Protein AF-0000000084936583 (afdb_homodimer)

Foldseek 3Di:
DDDDDDDPPPPPVDPPPPPPPPPPPPPPPPPPPPPPPPPPPPPDDPQPQDDDLVPDPDPLVSLLSLLVVCLVLLVVLQVVLVVVLVLLVVCLVCVVVVHDDDPVSVVSVVVLCVLQVHDDPDDHNVSSLVSSLLRHGDASLLLSLQLCVQCVSQVRPCCNPQVQRRQDKDQDPPQAAADPDDDPPDRIHRHGDPHVSRNSNVVSSCCRHPPLQSVLSVQCSVCVVVVHHDHSLSRLLSCQSVDPVRVVNSVVSVVSSVVCVVSSD/DPPPDDDDDDPVPPPPPPPPPPPPPPDPPPPPPPPPPPPPPPPDDPQPQDDDLVPDPDPLVSLLSLLVVCLVLLVVLQVVLVVVLVLLVVQLVCVVVVHDDDPVSVVSVVVLCVLQVHDDPDDHNVSSLVSSLLRHGDASLLLSLQLCVQCVSQVRPCCNPQVQRRQDKDQDPPQAAADPDDDPPDRIHRHGDPHNSRNSNVVSSCCRHPPLQSVLSVQCSVCVVVVHHDHSLSRLLSCQSVDPVRVVNSVVSVVSSVVCVVSSD

Radius of gyration: 31.18 Å; Cα contacts (8 Å, |Δi|>4): 585; chains: 2; bounding box: 142×88×70 Å

Sequence (530 aa):
MAVKTGRLASVVLGLSTVAATLLWLDTQAERPSAPMAGLTVVKNAPVSKQPDFDAYTDIRAKKAAFFDFLRPMVDAENRKIAEQRAFIQRAQERLLMDRPLSDAETTHLSNLASNYGVEIRAFTPETLSDLLVRVDEVPSAMVLVQAANETGWGSSRFAKEGLNYFGQWCFRKGCGLVPNQRQGGMNHEVARFDSVQDSVASYLRNLNTNPAYRELRDIRQKLRLAGKTPTAEDLIPGLIRYSERKEAYVDELLSMLNQNQSFLLMAVKTGRLASVVLGLSTVAATLLWLDTQAERPSAPMAGLTVVKNAPVSKQPDFDAYTDIRAKKAAFFDFLRPMVDAENRKIAEQRAFIQRAQERLLMDRPLSDAETTHLSNLASNYGVEIRAFTPETLSDLLVRVDEVPSAMVLVQAANETGWGSSRFAKEGLNYFGQWCFRKGCGLVPNQRQGGMNHEVARFDSVQDSVASYLRNLNTNPAYRELRDIRQKLRLAGKTPTAEDLIPGLIRYSERKEAYVDELLSMLNQNQSFLL

Secondary structure (DSSP, 8-state):
--------------------------------------------S-------GGG--SHHHHHHHHHHHHHHHHHHHHHHHHHHHHHHHHHHHHHHTTPPPPHHHHHHHHHHHHHTT---SS--HHHHHHHHHHS----HHHHHHHHHHHHTTTTSHHHHTT--SS--EE-STTSEEPPSS--TT---EEE--SSHHHHHHHHHHHHHH-GGGHHHHHHHHHHHHTT----HHHHGGGGGGGSTTTHHHHHHHHHHHHHTHHHH-/--------------------------------------------S-------GGG---HHHHHHHHHHHHHHHHHHHHHHHHHHHHHHHHHHHHHHTTPPPPHHHHHHHHHHHHHTT---SS--HHHHHHHHHHS----HHHHHHHHHHHHTTTTSHHHHTT--SS--EE-STTSEEPPSS--TT---EEE--SSHHHHHHHHHHHHHH-GGGHHHHHHHHHHHHTT----HHHHGGGGGGGSTTTHHHHHHHHHHHHHTHHHH-

InterPro domains:
  IPR002901 Mannosyl-glycoprotein endo-beta-N-acetylglucosamidase-like domain [PF01832] (137-261)
  IPR053195 Bax-like [PTHR40572] (44-264)

Nearest PDB structures (foldseek):
  4kt3-assembly1_A  TM=7.158E-01  e=6.363E-03  Pseudomonas protegens Pf-5
  2dqm-assembly1_A  TM=1.893E-01  e=4.462E+00  Escherichia coli
  5nx5-assembly1_B  TM=1.752E-01  e=5.667E+00  Streptomyces clavuligerus
  4kt3-assembly1_A  TM=7.159E-01  e=5.528E-03  Pseudomonas protegens Pf-5
  5nx5-assembly1_B  TM=1.753E-01  e=6.870E+00  Streptomyces clavuligerus

Structure (mmCIF, N/CA/C/O backbone):
data_AF-0000000084936583-model_v1
#
loop_
_entity.id
_entity.type
_entity.pdbx_description
1 polymer 'Bax protein, putative'
#
loop_
_atom_site.group_PDB
_atom_site.id
_atom_site.type_symbol
_atom_site.label_atom_id
_atom_site.label_alt_id
_atom_site.label_comp_id
_atom_site.label_asym_id
_atom_site.label_entity_id
_atom_site.label_seq_id
_atom_site.pdbx_PDB_ins_code
_atom_site.Cartn_x
_atom_site.Cartn_y
_atom_site.Cartn_z
_atom_site.occupancy
_atom_site.B_iso_or_equiv
_atom_site.auth_seq_id
_atom_site.auth_comp_id
_atom_site.auth_asym_id
_atom_site.auth_atom_id
_atom_site.pdbx_PDB_model_num
ATOM 1 N N . MET A 1 1 ? 78.875 16.562 -23.938 1 16.78 1 MET A N 1
ATOM 2 C CA . MET A 1 1 ? 78.438 17.578 -24.875 1 16.78 1 MET A CA 1
ATOM 3 C C . MET A 1 1 ? 76.938 17.609 -24.969 1 16.78 1 MET A C 1
ATOM 5 O O . MET A 1 1 ? 76.25 16.609 -24.688 1 16.78 1 MET A O 1
ATOM 9 N N . ALA A 1 2 ? 76.5 18.453 -25.922 1 18.03 2 ALA A N 1
ATOM 10 C CA . ALA A 1 2 ? 75.375 19.375 -26 1 18.03 2 ALA A CA 1
ATOM 11 C C . ALA A 1 2 ? 74.062 18.625 -26.25 1 18.03 2 ALA A C 1
ATOM 13 O O . ALA A 1 2 ? 74 17.406 -26.047 1 18.03 2 ALA A O 1
ATOM 14 N N . VAL A 1 3 ? 73.5 18.844 -27.438 1 17.3 3 VAL A N 1
ATOM 15 C CA . VAL A 1 3 ? 72.375 19.781 -27.703 1 17.3 3 VAL A CA 1
ATOM 16 C C . VAL A 1 3 ? 71.125 19.031 -27.984 1 17.3 3 VAL A C 1
ATOM 18 O O . VAL A 1 3 ? 70.062 19.312 -27.359 1 17.3 3 VAL A O 1
ATOM 21 N N . LYS A 1 4 ? 70.812 18.875 -29.391 1 18.48 4 LYS A N 1
ATOM 22 C CA . LYS A 1 4 ? 69.75 19.641 -30.062 1 18.48 4 LYS A CA 1
ATOM 23 C C . LYS A 1 4 ? 68.375 18.938 -29.938 1 18.48 4 LYS A C 1
ATOM 25 O O . LYS A 1 4 ? 68.312 17.75 -29.641 1 18.48 4 LYS A O 1
ATOM 30 N N . THR A 1 5 ? 67.625 18.828 -31.047 1 19.89 5 THR A N 1
ATOM 31 C CA . THR A 1 5 ? 66.562 19.609 -31.625 1 19.89 5 THR A CA 1
ATOM 32 C C . THR A 1 5 ? 65.25 18.812 -31.609 1 19.89 5 THR A C 1
ATOM 34 O O . THR A 1 5 ? 64.25 19.312 -31.141 1 19.89 5 THR A O 1
ATOM 37 N N . GLY A 1 6 ? 65 17.969 -32.656 1 18.61 6 GLY A N 1
ATOM 38 C CA . GLY A 1 6 ? 64.062 18.391 -33.656 1 18.61 6 GLY A CA 1
ATOM 39 C C . GLY A 1 6 ? 62.625 17.969 -33.344 1 18.61 6 GLY A C 1
ATOM 40 O O . GLY A 1 6 ? 61.719 18.797 -33.312 1 18.61 6 GLY A O 1
ATOM 41 N N . ARG A 1 7 ? 62.031 16.859 -34.094 1 21.09 7 ARG A N 1
ATOM 42 C CA . ARG A 1 7 ? 60.938 16.891 -35.062 1 21.09 7 ARG A CA 1
ATOM 43 C C . ARG A 1 7 ? 59.594 16.609 -34.375 1 21.09 7 ARG A C 1
ATOM 45 O O . ARG A 1 7 ? 59.438 15.562 -33.75 1 21.09 7 ARG A O 1
ATOM 52 N N . LEU A 1 8 ? 58.812 17.625 -34.031 1 22.06 8 LEU A N 1
ATOM 53 C CA . LEU A 1 8 ? 57.5 17.859 -33.406 1 22.06 8 LEU A CA 1
ATOM 54 C C . LEU A 1 8 ? 56.375 17.266 -34.281 1 22.06 8 LEU A C 1
ATOM 56 O O . LEU A 1 8 ? 55.188 17.484 -34 1 22.06 8 LEU A O 1
ATOM 60 N N . ALA A 1 9 ? 56.562 16.25 -35.25 1 21.69 9 ALA A N 1
ATOM 61 C CA . ALA A 1 9 ? 55.531 16.25 -36.281 1 21.69 9 ALA A CA 1
ATOM 62 C C . ALA A 1 9 ? 54.156 16.047 -35.688 1 21.69 9 ALA A C 1
ATOM 64 O O . ALA A 1 9 ? 53.969 15.156 -34.844 1 21.69 9 ALA A O 1
ATOM 65 N N . SER A 1 10 ? 53.281 17.125 -35.75 1 22.03 10 SER A N 1
ATOM 66 C CA . SER A 1 10 ? 51.938 17.484 -35.312 1 22.03 10 SER A CA 1
ATOM 67 C C . SER A 1 10 ? 50.875 16.609 -35.969 1 22.03 10 SER A C 1
ATOM 69 O O . SER A 1 10 ? 50.75 16.609 -37.188 1 22.03 10 SER A O 1
ATOM 71 N N . VAL A 1 11 ? 50.719 15.312 -35.562 1 20.84 11 VAL A N 1
ATOM 72 C CA . VAL A 1 11 ? 49.781 14.367 -36.188 1 20.84 11 VAL A CA 1
ATOM 73 C C . VAL A 1 11 ? 48.375 14.93 -36.188 1 20.84 11 VAL A C 1
ATOM 75 O O . VAL A 1 11 ? 47.812 15.18 -35.094 1 20.84 11 VAL A O 1
ATOM 78 N N . VAL A 1 12 ? 48 15.828 -37.156 1 20.72 12 VAL A N 1
ATOM 79 C CA . VAL A 1 12 ? 46.75 16.516 -37.375 1 20.72 12 VAL A CA 1
ATOM 80 C C . VAL A 1 12 ? 45.625 15.508 -37.594 1 20.72 12 VAL A C 1
ATOM 82 O O . VAL A 1 12 ? 45.625 14.758 -38.562 1 20.72 12 VAL A O 1
ATOM 85 N N . LEU A 1 13 ? 45.219 14.734 -36.562 1 21.06 13 LEU A N 1
ATOM 86 C CA . LEU A 1 13 ? 44.219 13.695 -36.719 1 21.06 13 LEU A CA 1
ATOM 87 C C . LEU A 1 13 ? 42.906 14.289 -37.25 1 21.06 13 LEU A C 1
ATOM 89 O O . LEU A 1 13 ? 42.375 15.227 -36.656 1 21.06 13 LEU A O 1
ATOM 93 N N . GLY A 1 14 ? 42.75 14.328 -38.594 1 20.38 14 GLY A N 1
ATOM 94 C CA . GLY A 1 14 ? 41.656 14.812 -39.406 1 20.38 14 GLY A CA 1
ATOM 95 C C . GLY A 1 14 ? 40.281 14.258 -39.031 1 20.38 14 GLY A C 1
ATOM 96 O O . GLY A 1 14 ? 40.156 13.055 -38.781 1 20.38 14 GLY A O 1
ATOM 97 N N . LEU A 1 15 ? 39.406 15.078 -38.344 1 21.72 15 LEU A N 1
ATOM 98 C CA . LEU A 1 15 ? 38.062 14.992 -37.781 1 21.72 15 LEU A CA 1
ATOM 99 C C . LEU A 1 15 ? 37.031 14.672 -38.875 1 21.72 15 LEU A C 1
ATOM 101 O O . LEU A 1 15 ? 36.781 15.508 -39.719 1 21.72 15 LEU A O 1
ATOM 105 N N . SER A 1 16 ? 37.156 13.484 -39.531 1 20.3 16 SER A N 1
ATOM 106 C CA . SER A 1 16 ? 36.25 13.242 -40.656 1 20.3 16 SER A CA 1
ATOM 107 C C . SER A 1 16 ? 34.781 13.344 -40.25 1 20.3 16 SER A C 1
ATOM 109 O O . SER A 1 16 ? 34.438 12.969 -39.125 1 20.3 16 SER A O 1
ATOM 111 N N . THR A 1 17 ? 34.062 14.297 -40.812 1 21.06 17 THR A N 1
ATOM 112 C CA . THR A 1 17 ? 32.688 14.781 -40.719 1 21.06 17 THR A CA 1
ATOM 113 C C . THR A 1 17 ? 31.719 13.688 -41.125 1 21.06 17 THR A C 1
ATOM 115 O O . THR A 1 17 ? 31.672 13.281 -42.281 1 21.06 17 THR A O 1
ATOM 118 N N . VAL A 1 18 ? 31.688 12.523 -40.469 1 22.34 18 VAL A N 1
ATOM 119 C CA . VAL A 1 18 ? 30.766 11.516 -40.969 1 22.34 18 VAL A CA 1
ATOM 120 C C . VAL A 1 18 ? 29.344 12.078 -41 1 22.34 18 VAL A C 1
ATOM 122 O O . VAL A 1 18 ? 28.812 12.492 -39.969 1 22.34 18 VAL A O 1
ATOM 125 N N . ALA A 1 19 ? 28.969 12.719 -42.094 1 19.7 19 ALA A N 1
ATOM 126 C CA . ALA A 1 19 ? 27.656 13.258 -42.469 1 19.7 19 ALA A CA 1
ATOM 127 C C . ALA A 1 19 ? 26.547 12.234 -42.25 1 19.7 19 ALA A C 1
ATOM 129 O O . ALA A 1 19 ? 26.625 11.109 -42.75 1 19.7 19 ALA A O 1
ATOM 130 N N . ALA A 1 20 ? 25.828 12.336 -41.125 1 19.72 20 ALA A N 1
ATOM 131 C CA . ALA A 1 20 ? 24.672 11.648 -40.531 1 19.72 20 ALA A CA 1
ATOM 132 C C . ALA A 1 20 ? 23.516 11.602 -41.531 1 19.72 20 ALA A C 1
ATOM 134 O O . ALA A 1 20 ? 22.875 12.625 -41.812 1 19.72 20 ALA A O 1
ATOM 135 N N . THR A 1 21 ? 23.688 11.016 -42.719 1 20.02 21 THR A N 1
ATOM 136 C CA . THR A 1 21 ? 22.547 10.969 -43.625 1 20.02 21 THR A CA 1
ATOM 137 C C . THR A 1 21 ? 21.344 10.336 -42.938 1 20.02 21 THR A C 1
ATOM 139 O O . THR A 1 21 ? 21.422 9.234 -42.406 1 20.02 21 THR A O 1
ATOM 142 N N . LEU A 1 22 ? 20.422 11.133 -42.406 1 21.45 22 LEU A N 1
ATOM 143 C CA . LEU A 1 22 ? 19.109 10.977 -41.781 1 21.45 22 LEU A CA 1
ATOM 144 C C . LEU A 1 22 ? 18.188 10.156 -42.688 1 21.45 22 LEU A C 1
ATOM 146 O O . LEU A 1 22 ? 17.703 10.656 -43.688 1 21.45 22 LEU A O 1
ATOM 150 N N . LEU A 1 23 ? 18.609 8.938 -43.094 1 20.89 23 LEU A N 1
ATOM 151 C CA . LEU A 1 23 ? 17.625 8.297 -43.969 1 20.89 23 LEU A CA 1
ATOM 152 C C . LEU A 1 23 ? 16.281 8.18 -43.25 1 20.89 23 LEU A C 1
ATOM 154 O O . LEU A 1 23 ? 16.203 7.711 -42.125 1 20.89 23 LEU A O 1
ATOM 158 N N . TRP A 1 24 ? 15.281 9.016 -43.594 1 25.06 24 TRP A N 1
ATOM 159 C CA . TRP A 1 24 ? 13.852 9.141 -43.312 1 25.06 24 TRP A CA 1
ATOM 160 C C . TRP A 1 24 ? 13.125 7.84 -43.656 1 25.06 24 TRP A C 1
ATOM 162 O O . TRP A 1 24 ? 12.859 7.551 -44.812 1 25.06 24 TRP A O 1
ATOM 172 N N . LEU A 1 25 ? 13.656 6.668 -43.25 1 22.2 25 LEU A N 1
ATOM 173 C CA . LEU A 1 25 ? 12.805 5.586 -43.75 1 22.2 25 LEU A CA 1
ATOM 174 C C . LEU A 1 25 ? 11.406 5.688 -43.156 1 22.2 25 LEU A C 1
ATOM 176 O O . LEU A 1 25 ? 11.242 5.762 -41.938 1 22.2 25 LEU A O 1
ATOM 180 N N . ASP A 1 26 ? 10.367 6.133 -43.906 1 22.62 26 ASP A N 1
ATOM 181 C CA . ASP A 1 26 ? 8.914 6.262 -43.844 1 22.62 26 ASP A CA 1
ATOM 182 C C . ASP A 1 26 ? 8.258 4.922 -43.531 1 22.62 26 ASP A C 1
ATOM 184 O O . ASP A 1 26 ? 7.043 4.773 -43.656 1 22.62 26 ASP A O 1
ATOM 188 N N . THR A 1 27 ? 8.922 3.814 -43.312 1 26.06 27 THR A N 1
ATOM 189 C CA . THR A 1 27 ? 8.062 2.666 -43.562 1 26.06 27 THR A CA 1
ATOM 190 C C . THR A 1 27 ? 6.906 2.621 -42.562 1 26.06 27 THR A C 1
ATOM 192 O O . THR A 1 27 ? 7.125 2.605 -41.375 1 26.06 27 THR A O 1
ATOM 195 N N . GLN A 1 28 ? 5.699 3.098 -42.938 1 24.08 28 GLN A N 1
ATOM 196 C CA . GLN A 1 28 ? 4.352 3.045 -42.375 1 24.08 28 GLN A CA 1
ATOM 197 C C . GLN A 1 28 ? 3.949 1.611 -42.062 1 24.08 28 GLN A C 1
ATOM 199 O O . GLN A 1 28 ? 3.104 1.026 -42.719 1 24.08 28 GLN A O 1
ATOM 204 N N . ALA A 1 29 ? 4.781 0.657 -41.969 1 27.58 29 ALA A N 1
ATOM 205 C CA . ALA A 1 29 ? 4.098 -0.632 -42.031 1 27.58 29 ALA A CA 1
ATOM 206 C C . ALA A 1 29 ? 2.986 -0.711 -41 1 27.58 29 ALA A C 1
ATOM 208 O O . ALA A 1 29 ? 3.207 -0.41 -39.812 1 27.58 29 ALA A O 1
ATOM 209 N N . GLU A 1 30 ? 1.704 -0.795 -41.406 1 26.59 30 GLU A N 1
ATOM 210 C CA . GLU A 1 30 ? 0.445 -1.051 -40.719 1 26.59 30 GLU A CA 1
ATOM 211 C C . GLU A 1 30 ? 0.548 -2.281 -39.812 1 26.59 30 GLU A C 1
ATOM 213 O O . GLU A 1 30 ? 0.746 -3.396 -40.312 1 26.59 30 GLU A O 1
ATOM 218 N N . ARG A 1 31 ? 1.256 -2.246 -38.75 1 29.69 31 ARG A N 1
ATOM 219 C CA . ARG A 1 31 ? 1.199 -3.496 -38 1 29.69 31 ARG A CA 1
ATOM 220 C C . ARG A 1 31 ? -0.24 -3.975 -37.844 1 29.69 31 ARG A C 1
ATOM 222 O O . ARG A 1 31 ? -1.112 -3.209 -37.438 1 29.69 31 ARG A O 1
ATOM 229 N N . PRO A 1 32 ? -0.573 -5.062 -38.531 1 26.47 32 PRO A N 1
ATOM 230 C CA . PRO A 1 32 ? -1.937 -5.582 -38.438 1 26.47 32 PRO A CA 1
ATOM 231 C C . PRO A 1 32 ? -2.418 -5.656 -36.969 1 26.47 32 PRO A C 1
ATOM 233 O O . PRO A 1 32 ? -1.623 -5.93 -36.062 1 26.47 32 PRO A O 1
ATOM 236 N N . SER A 1 33 ? -3.342 -4.852 -36.625 1 27.06 33 SER A N 1
ATOM 237 C CA . SER A 1 33 ? -4.098 -4.848 -35.375 1 27.06 33 SER A CA 1
ATOM 238 C C . SER A 1 33 ? -4.605 -6.246 -35.031 1 27.06 33 SER A C 1
ATOM 240 O O . SER A 1 33 ? -5.484 -6.777 -35.719 1 27.06 33 SER A O 1
ATOM 242 N N . ALA A 1 34 ? -3.734 -7.105 -34.719 1 30.11 34 ALA A N 1
ATOM 243 C CA . ALA A 1 34 ? -4.379 -8.359 -34.344 1 30.11 34 ALA A CA 1
ATOM 244 C C . ALA A 1 34 ? -5.641 -8.102 -33.531 1 30.11 34 ALA A C 1
ATOM 246 O O . ALA A 1 34 ? -5.656 -7.238 -32.656 1 30.11 34 ALA A O 1
ATOM 247 N N . PRO A 1 35 ? -6.762 -8.422 -34.188 1 27.08 35 PRO A N 1
ATOM 248 C CA . PRO A 1 35 ? -8.023 -8.227 -33.469 1 27.08 35 PRO A CA 1
ATOM 249 C C . PRO A 1 35 ? -7.969 -8.719 -32.031 1 27.08 35 PRO A C 1
ATOM 251 O O . PRO A 1 35 ? -7.289 -9.711 -31.734 1 27.08 35 PRO A O 1
ATOM 254 N N . MET A 1 36 ? -7.965 -7.855 -31.141 1 26.59 36 MET A N 1
ATOM 255 C CA . MET A 1 36 ? -8.258 -8.195 -29.75 1 26.59 36 MET A CA 1
ATOM 256 C C . MET A 1 36 ? -9.367 -9.234 -29.656 1 26.59 36 MET A C 1
ATOM 258 O O . MET A 1 36 ? -10.492 -8.984 -30.109 1 26.59 36 MET A O 1
ATOM 262 N N . ALA A 1 37 ? -9.102 -10.531 -29.922 1 28.84 37 ALA A N 1
ATOM 263 C CA . ALA A 1 37 ? -10.055 -11.617 -29.75 1 28.84 37 ALA A CA 1
ATOM 264 C C . ALA A 1 37 ? -11.055 -11.305 -28.641 1 28.84 37 ALA A C 1
ATOM 266 O O . ALA A 1 37 ? -10.695 -10.75 -27.609 1 28.84 37 ALA A O 1
ATOM 267 N N . GLY A 1 38 ? -12.297 -11.141 -29.062 1 28.27 38 GLY A N 1
ATOM 268 C CA . GLY A 1 38 ? -13.484 -11.086 -28.219 1 28.27 38 GLY A CA 1
ATOM 269 C C . GLY A 1 38 ? -13.461 -12.102 -27.094 1 28.27 38 GLY A C 1
ATOM 270 O O . GLY A 1 38 ? -13.477 -13.312 -27.328 1 28.27 38 GLY A O 1
ATOM 271 N N . LEU A 1 39 ? -12.688 -11.828 -26.078 1 28.89 39 LEU A N 1
ATOM 272 C CA . LEU A 1 39 ? -12.883 -12.789 -25 1 28.89 39 LEU A CA 1
ATOM 273 C C . LEU A 1 39 ? -14.367 -13.062 -24.797 1 28.89 39 LEU A C 1
ATOM 275 O O . LEU A 1 39 ? -15.164 -12.141 -24.625 1 28.89 39 LEU A O 1
ATOM 279 N N . THR A 1 40 ? -14.797 -14.172 -25.453 1 29.94 40 THR A N 1
ATOM 280 C CA . THR A 1 40 ? -16.125 -14.703 -25.203 1 29.94 40 THR A CA 1
ATOM 281 C C . THR A 1 40 ? -16.516 -14.523 -23.734 1 29.94 40 THR A C 1
ATOM 283 O O . THR A 1 40 ? -15.742 -14.883 -22.844 1 29.94 40 THR A O 1
ATOM 286 N N . VAL A 1 41 ? -17.344 -13.625 -23.5 1 29 41 VAL A N 1
ATOM 287 C CA . VAL A 1 41 ? -18.047 -13.477 -22.234 1 29 41 VAL A CA 1
ATOM 288 C C . VAL A 1 41 ? -18.656 -14.82 -21.828 1 29 41 VAL A C 1
ATOM 290 O O . VAL A 1 41 ? -19.609 -15.297 -22.453 1 29 41 VAL A O 1
ATOM 293 N N . VAL A 1 42 ? -17.875 -15.859 -21.672 1 29.58 42 VAL A N 1
ATOM 294 C CA . VAL A 1 42 ? -18.578 -17 -21.094 1 29.58 42 VAL A CA 1
ATOM 295 C C . VAL A 1 42 ? -19.484 -16.531 -19.953 1 29.58 42 VAL A C 1
ATOM 297 O O . VAL A 1 42 ? -19.062 -15.727 -19.109 1 29.58 42 VAL A O 1
ATOM 300 N N . LYS A 1 43 ? -20.688 -16.703 -20.234 1 34.03 43 LYS A N 1
ATOM 301 C CA . LYS A 1 43 ? -21.734 -16.453 -19.25 1 34.03 43 LYS A CA 1
ATOM 302 C C . LYS A 1 43 ? -21.375 -17.031 -17.891 1 34.03 43 LYS A C 1
ATOM 304 O O . LYS A 1 43 ? -21.156 -18.234 -17.75 1 34.03 43 LYS A O 1
ATOM 309 N N . ASN A 1 44 ? -20.75 -16.125 -16.859 1 34.62 44 ASN A N 1
ATOM 310 C CA . ASN A 1 44 ? -20.203 -16.234 -15.516 1 34.62 44 ASN A CA 1
ATOM 311 C C . ASN A 1 44 ? -21.078 -17.109 -14.625 1 34.62 44 ASN A C 1
ATOM 313 O O . ASN A 1 44 ? -22.297 -17.172 -14.789 1 34.62 44 ASN A O 1
ATOM 317 N N . ALA A 1 45 ? -20.578 -18.078 -14.07 1 37.47 45 ALA A N 1
ATOM 318 C CA . ALA A 1 45 ? -21.141 -18.875 -12.977 1 37.47 45 ALA A CA 1
ATOM 319 C C . ALA A 1 45 ? -21.953 -18.016 -12.031 1 37.47 45 ALA A C 1
ATOM 321 O O . ALA A 1 45 ? -21.719 -16.812 -11.914 1 37.47 45 ALA A O 1
ATOM 322 N N . PRO A 1 46 ? -22.984 -18.469 -11.414 1 39.62 46 PRO A N 1
ATOM 323 C CA . PRO A 1 46 ? -23.844 -17.703 -10.516 1 39.62 46 PRO A CA 1
ATOM 324 C C . PRO A 1 46 ? -23.047 -16.781 -9.594 1 39.62 46 PRO A C 1
ATOM 326 O O . PRO A 1 46 ? -21.953 -17.125 -9.156 1 39.62 46 PRO A O 1
ATOM 329 N N . VAL A 1 47 ? -23.078 -15.383 -9.68 1 48.22 47 VAL A N 1
ATOM 330 C CA . VAL A 1 47 ? -22.594 -14.266 -8.883 1 48.22 47 VAL A CA 1
ATOM 331 C C . VAL A 1 47 ? -22.797 -14.562 -7.395 1 48.22 47 VAL A C 1
ATOM 333 O O . VAL A 1 47 ? -23.922 -14.633 -6.914 1 48.22 47 VAL A O 1
ATOM 336 N N . SER A 1 48 ? -22.062 -15.523 -6.832 1 54.91 48 SER A N 1
ATOM 337 C CA . SER A 1 48 ? -22.188 -15.656 -5.383 1 54.91 48 SER A CA 1
ATOM 338 C C . SER A 1 48 ? -22.219 -14.289 -4.707 1 54.91 48 SER A C 1
ATOM 340 O O . SER A 1 48 ? -21.375 -13.438 -4.973 1 54.91 48 SER A O 1
ATOM 342 N N . LYS A 1 49 ? -23.328 -13.867 -4.207 1 74.56 49 LYS A N 1
ATOM 343 C CA . LYS A 1 49 ? -23.531 -12.617 -3.49 1 74.56 49 LYS A CA 1
ATOM 344 C C . LYS A 1 49 ? -22.5 -12.453 -2.371 1 74.56 49 LYS A C 1
ATOM 346 O O . LYS A 1 49 ? -22.344 -13.344 -1.534 1 74.56 49 LYS A O 1
ATOM 351 N N . GLN A 1 50 ? -21.594 -11.531 -2.494 1 88.19 50 GLN A N 1
ATOM 352 C CA . GLN A 1 50 ? -20.609 -11.203 -1.466 1 88.19 50 GLN A CA 1
ATOM 353 C C . GLN A 1 50 ? -21.281 -10.93 -0.125 1 88.19 50 GLN A C 1
ATOM 355 O O . GLN A 1 50 ? -22.266 -10.188 -0.057 1 88.19 50 GLN A O 1
ATOM 360 N N . PRO A 1 51 ? -20.828 -11.617 0.855 1 90.25 51 PRO A N 1
ATOM 361 C CA . PRO A 1 51 ? -21.359 -11.289 2.178 1 90.25 51 PRO A CA 1
ATOM 362 C C . PRO A 1 51 ? -21.031 -9.867 2.611 1 90.25 51 PRO A C 1
ATOM 364 O O . PRO A 1 51 ? -20.094 -9.258 2.094 1 90.25 51 PRO A O 1
ATOM 367 N N . ASP A 1 52 ? -21.875 -9.383 3.518 1 93.25 52 ASP A N 1
ATOM 368 C CA . ASP A 1 52 ? -21.531 -8.133 4.18 1 93.25 52 ASP A CA 1
ATOM 369 C C . ASP A 1 52 ? -20.594 -8.375 5.363 1 93.25 52 ASP A C 1
ATOM 371 O O . ASP A 1 52 ? -21.062 -8.578 6.488 1 93.25 52 ASP A O 1
ATOM 375 N N . PHE A 1 53 ? -19.375 -8.266 5.133 1 94.88 53 PHE A N 1
ATOM 376 C CA . PHE A 1 53 ? -18.391 -8.586 6.16 1 94.88 53 PHE A CA 1
ATOM 377 C C . PHE A 1 53 ? -18.406 -7.539 7.27 1 94.88 53 PHE A C 1
ATOM 379 O O . PHE A 1 53 ? -18.016 -7.824 8.406 1 94.88 53 PHE A O 1
ATOM 386 N N . ASP A 1 54 ? -18.875 -6.418 6.949 1 91.31 54 ASP A N 1
ATOM 387 C CA . ASP A 1 54 ? -18.891 -5.328 7.918 1 91.31 54 ASP A CA 1
ATOM 388 C C . ASP A 1 54 ? -19.969 -5.551 8.984 1 91.31 54 ASP A C 1
ATOM 390 O O . ASP A 1 54 ? -19.969 -4.883 10.016 1 91.31 54 ASP A O 1
ATOM 394 N N . ALA A 1 55 ? -20.844 -6.367 8.742 1 93.69 55 ALA A N 1
ATOM 395 C CA . ALA A 1 55 ? -21.938 -6.633 9.664 1 93.69 55 ALA A CA 1
ATOM 396 C C . ALA A 1 55 ? -21.484 -7.492 10.844 1 93.69 55 ALA A C 1
ATOM 398 O O . ALA A 1 55 ? -22.172 -7.605 11.852 1 93.69 55 ALA A O 1
ATOM 399 N N . TYR A 1 56 ? -20.312 -8.055 10.711 1 94.56 56 TYR A N 1
ATOM 400 C CA . TYR A 1 56 ? -19.812 -8.898 11.789 1 94.56 56 TYR A CA 1
ATOM 401 C C . TYR A 1 56 ? -19.281 -8.047 12.938 1 94.56 56 TYR A C 1
ATOM 403 O O . TYR A 1 56 ? -18.547 -7.086 12.727 1 94.56 56 TYR A O 1
ATOM 411 N N . THR A 1 57 ? -19.609 -8.43 14.117 1 92.62 57 THR A N 1
ATOM 412 C CA . THR A 1 57 ? -19.125 -7.723 15.297 1 92.62 57 THR A CA 1
ATOM 413 C C . THR A 1 57 ? -17.938 -8.453 15.914 1 92.62 57 THR A C 1
ATOM 415 O O . THR A 1 57 ? -17.109 -7.844 16.594 1 92.62 57 THR A O 1
ATOM 418 N N . ASP A 1 58 ? -17.938 -9.742 15.656 1 94.88 58 ASP A N 1
ATOM 419 C CA . ASP A 1 58 ? -16.828 -10.578 16.109 1 94.88 58 ASP A CA 1
ATOM 420 C C . ASP A 1 58 ? -15.758 -10.688 15.023 1 94.88 58 ASP A C 1
ATOM 422 O O . ASP A 1 58 ? -16.016 -11.203 13.93 1 94.88 58 ASP A O 1
ATOM 426 N N . ILE A 1 59 ? -14.594 -10.281 15.406 1 93.12 59 ILE A N 1
ATOM 427 C CA . ILE A 1 59 ? -13.508 -10.203 14.43 1 93.12 59 ILE A CA 1
ATOM 428 C C . ILE A 1 59 ? -13.156 -11.602 13.938 1 93.12 59 ILE A C 1
ATOM 430 O O . ILE A 1 59 ? -12.867 -11.797 12.75 1 93.12 59 ILE A O 1
ATOM 434 N N . ARG A 1 60 ? -13.086 -12.547 14.805 1 95.31 60 ARG A N 1
ATOM 435 C CA . ARG A 1 60 ? -12.766 -13.914 14.414 1 95.31 60 ARG A CA 1
ATOM 436 C C . ARG A 1 60 ? -13.805 -14.461 13.438 1 95.31 60 ARG A C 1
ATOM 438 O O . ARG A 1 60 ? -13.461 -15.125 12.453 1 95.31 60 ARG A O 1
ATOM 445 N N . ALA A 1 61 ? -15.055 -14.18 13.719 1 96.69 61 ALA A N 1
ATOM 446 C CA . ALA A 1 61 ? -16.125 -14.625 12.836 1 96.69 61 ALA A CA 1
ATOM 447 C C . ALA A 1 61 ? -16.016 -13.953 11.469 1 96.69 61 ALA A C 1
ATOM 449 O O . ALA A 1 61 ? -16.266 -14.586 10.438 1 96.69 61 ALA A O 1
ATOM 450 N N . LYS A 1 62 ? -15.68 -12.711 11.461 1 96.31 62 LYS A N 1
ATOM 451 C CA . LYS A 1 62 ? -15.508 -11.984 10.211 1 96.31 62 LYS A CA 1
ATOM 452 C C . LYS A 1 62 ? -14.406 -12.617 9.359 1 96.31 62 LYS A C 1
ATOM 454 O O . LYS A 1 62 ? -14.594 -12.852 8.164 1 96.31 62 LYS A O 1
ATOM 459 N N . LYS A 1 63 ? -13.281 -12.867 9.969 1 97.06 63 LYS A N 1
ATOM 460 C CA . LYS A 1 63 ? -12.148 -13.453 9.25 1 97.06 63 LYS A CA 1
ATOM 461 C C . LYS A 1 63 ? -12.508 -14.828 8.688 1 97.06 63 LYS A C 1
ATOM 463 O O . LYS A 1 63 ? -12.211 -15.125 7.527 1 97.06 63 LYS A O 1
ATOM 468 N N . ALA A 1 64 ? -13.18 -15.656 9.492 1 96.81 64 ALA A N 1
ATOM 469 C CA . ALA A 1 64 ? -13.602 -16.984 9.047 1 96.81 64 ALA A CA 1
ATOM 470 C C . ALA A 1 64 ? -14.539 -16.875 7.848 1 96.81 64 ALA A C 1
ATOM 472 O O . ALA A 1 64 ? -14.391 -17.609 6.863 1 96.81 64 ALA A O 1
ATOM 473 N N . ALA A 1 65 ? -15.484 -15.961 7.961 1 96.69 65 ALA A N 1
ATOM 474 C CA . ALA A 1 65 ? -16.453 -15.781 6.887 1 96.69 65 ALA A CA 1
ATOM 475 C C . ALA A 1 65 ? -15.766 -15.336 5.598 1 96.69 65 ALA A C 1
ATOM 477 O O . ALA A 1 65 ? -16.125 -15.797 4.508 1 96.69 65 ALA A O 1
ATOM 478 N N . PHE A 1 66 ? -14.867 -14.438 5.723 1 97.94 66 PHE A N 1
ATOM 479 C CA . PHE A 1 66 ? -14.141 -13.938 4.566 1 97.94 66 PHE A CA 1
ATOM 480 C C . PHE A 1 66 ? -13.398 -15.062 3.863 1 97.94 66 PHE A C 1
ATOM 482 O O . PHE A 1 66 ? -13.531 -15.242 2.652 1 97.94 66 PHE A O 1
ATOM 489 N N . PHE A 1 67 ? -12.602 -15.859 4.609 1 98 67 PHE A N 1
ATOM 490 C CA . PHE A 1 67 ? -11.82 -16.938 4.027 1 98 67 PHE A CA 1
ATOM 491 C C . PHE A 1 67 ? -12.727 -18.016 3.447 1 98 67 PHE A C 1
ATOM 493 O O . PHE A 1 67 ? -12.461 -18.547 2.363 1 98 67 PHE A O 1
ATOM 500 N N . ASP A 1 68 ? -13.773 -18.312 4.129 1 96.81 68 ASP A N 1
ATOM 501 C CA . ASP A 1 68 ? -14.711 -19.328 3.666 1 96.81 68 ASP A CA 1
ATOM 502 C C . ASP A 1 68 ? -15.359 -18.906 2.348 1 96.81 68 ASP A C 1
ATOM 504 O O . ASP A 1 68 ? -15.633 -19.75 1.489 1 96.81 68 ASP A O 1
ATOM 508 N N . PHE A 1 69 ? -15.672 -17.672 2.229 1 97.5 69 PHE A N 1
ATOM 509 C CA . PHE A 1 69 ? -16.297 -17.141 1.021 1 97.5 69 PHE A CA 1
ATOM 510 C C . PHE A 1 69 ? -15.344 -17.25 -0.167 1 97.5 69 PHE A C 1
ATOM 512 O O . PHE A 1 69 ? -15.75 -17.656 -1.257 1 97.5 69 PHE A O 1
ATOM 519 N N . LEU A 1 70 ? -14.07 -16.906 0.073 1 98.12 70 LEU A N 1
ATOM 520 C CA . LEU A 1 70 ? -13.117 -16.75 -1.023 1 98.12 70 LEU A CA 1
ATOM 521 C C . LEU A 1 70 ? -12.477 -18.078 -1.395 1 98.12 70 LEU A C 1
ATOM 523 O O . LEU A 1 70 ? -12.141 -18.312 -2.559 1 98.12 70 LEU A O 1
ATOM 527 N N . ARG A 1 71 ? -12.352 -19 -0.518 1 97.94 71 ARG A N 1
ATOM 528 C CA . ARG A 1 71 ? -11.562 -20.219 -0.653 1 97.94 71 ARG A CA 1
ATOM 529 C C . ARG A 1 71 ? -12.055 -21.062 -1.832 1 97.94 71 ARG A C 1
ATOM 531 O O . ARG A 1 71 ? -11.25 -21.516 -2.65 1 97.94 71 ARG A O 1
ATOM 538 N N . PRO A 1 72 ? -13.359 -21.266 -1.996 1 98 72 PRO A N 1
ATOM 539 C CA . PRO A 1 72 ? -13.781 -22.109 -3.107 1 98 72 PRO A CA 1
ATOM 540 C C . PRO A 1 72 ? -13.414 -21.531 -4.473 1 98 72 PRO A C 1
ATOM 542 O O . PRO A 1 72 ? -13.117 -22.281 -5.406 1 98 72 PRO A O 1
ATOM 545 N N . MET A 1 73 ? -13.453 -20.25 -4.543 1 98.38 73 MET A N 1
ATOM 546 C CA . MET A 1 73 ? -13.094 -19.609 -5.805 1 98.38 73 MET A CA 1
ATOM 547 C C . MET A 1 73 ? -11.602 -19.75 -6.082 1 98.38 73 MET A C 1
ATOM 549 O O . MET A 1 73 ? -11.195 -20 -7.219 1 98.38 73 MET A O 1
ATOM 553 N N . VAL A 1 74 ? -10.812 -19.625 -5.055 1 98.56 74 VAL A N 1
ATOM 554 C CA . VAL A 1 74 ? -9.367 -19.766 -5.18 1 98.56 74 VAL A CA 1
ATOM 555 C C . VAL A 1 74 ? -9.031 -21.203 -5.582 1 98.56 74 VAL A C 1
ATOM 557 O O . VAL A 1 74 ? -8.25 -21.422 -6.508 1 98.56 74 VAL A O 1
ATOM 560 N N . ASP A 1 75 ? -9.648 -22.109 -4.945 1 98.25 75 ASP A N 1
ATOM 561 C CA . ASP A 1 75 ? -9.398 -23.516 -5.219 1 98.25 75 ASP A CA 1
ATOM 562 C C . ASP A 1 75 ? -9.836 -23.891 -6.633 1 98.25 75 ASP A C 1
ATOM 564 O O . ASP A 1 75 ? -9.172 -24.672 -7.309 1 98.25 75 ASP A O 1
ATOM 568 N N . ALA A 1 76 ? -10.906 -23.312 -7.012 1 98.56 76 ALA A N 1
ATOM 569 C CA . ALA A 1 76 ? -11.406 -23.594 -8.359 1 98.56 76 ALA A CA 1
ATOM 570 C C . ALA A 1 76 ? -10.43 -23.109 -9.422 1 98.56 76 ALA A C 1
ATOM 572 O O . ALA A 1 76 ? -10.148 -23.812 -10.391 1 98.56 76 ALA A O 1
ATOM 573 N N . GLU A 1 77 ? -9.945 -21.922 -9.25 1 98.75 77 GLU A N 1
ATOM 574 C CA . GLU A 1 77 ? -9 -21.375 -10.227 1 98.75 77 GLU A CA 1
ATOM 575 C C . GLU A 1 77 ? -7.676 -22.141 -10.195 1 98.75 77 GLU A C 1
ATOM 577 O O . GLU A 1 77 ? -7.055 -22.359 -11.234 1 98.75 77 GLU A O 1
ATOM 582 N N . ASN A 1 78 ? -7.277 -22.547 -9.023 1 98.75 78 ASN A N 1
ATOM 583 C CA . ASN A 1 78 ? -6.078 -23.359 -8.914 1 98.75 78 ASN A CA 1
ATOM 584 C C . ASN A 1 78 ? -6.266 -24.719 -9.586 1 98.75 78 ASN A C 1
ATOM 586 O O . ASN A 1 78 ? -5.336 -25.25 -10.188 1 98.75 78 ASN A O 1
ATOM 590 N N . ARG A 1 79 ? -7.41 -25.25 -9.453 1 98.69 79 ARG A N 1
ATOM 591 C CA . ARG A 1 79 ? -7.691 -26.531 -10.109 1 98.69 79 ARG A CA 1
ATOM 592 C C . ARG A 1 79 ? -7.566 -26.406 -11.625 1 98.69 79 ARG A C 1
ATOM 594 O O . ARG A 1 79 ? -7.047 -27.312 -12.289 1 98.69 79 ARG A O 1
ATOM 601 N N . LYS A 1 80 ? -8.062 -25.297 -12.148 1 98.81 80 LYS A N 1
ATOM 602 C CA . LYS A 1 80 ? -7.906 -25.047 -13.578 1 98.81 80 LYS A CA 1
ATOM 603 C C . LYS A 1 80 ? -6.434 -25.016 -13.977 1 98.81 80 LYS A C 1
ATOM 605 O O . LYS A 1 80 ? -6.043 -25.625 -14.977 1 98.81 80 LYS A O 1
ATOM 610 N N . ILE A 1 81 ? -5.68 -24.375 -13.203 1 98.88 81 ILE A N 1
ATOM 611 C CA . ILE A 1 81 ? -4.254 -24.25 -13.477 1 98.88 81 ILE A CA 1
ATOM 612 C C . ILE A 1 81 ? -3.582 -25.609 -13.359 1 98.88 81 ILE A C 1
ATOM 614 O O . ILE A 1 81 ? -2.732 -25.969 -14.18 1 98.88 81 ILE A O 1
ATOM 618 N N . ALA A 1 82 ? -4.004 -26.359 -12.359 1 98.75 82 ALA A N 1
ATOM 619 C CA . ALA A 1 82 ? -3.453 -27.703 -12.164 1 98.75 82 ALA A CA 1
ATOM 620 C C . ALA A 1 82 ? -3.756 -28.594 -13.367 1 98.75 82 ALA A C 1
ATOM 622 O O . ALA A 1 82 ? -2.914 -29.391 -13.773 1 98.75 82 ALA A O 1
ATOM 623 N N . GLU A 1 83 ? -4.898 -28.469 -13.875 1 98.81 83 GLU A N 1
ATOM 624 C CA . GLU A 1 83 ? -5.281 -29.25 -15.047 1 98.81 83 GLU A CA 1
ATOM 625 C C . GLU A 1 83 ? -4.449 -28.859 -16.266 1 98.81 83 GLU A C 1
ATOM 627 O O . GLU A 1 83 ? -4.023 -29.734 -17.031 1 98.81 83 GLU A O 1
ATOM 632 N N . GLN A 1 84 ? -4.262 -27.625 -16.406 1 98.88 84 GLN A N 1
ATOM 633 C CA . GLN A 1 84 ? -3.418 -27.141 -17.5 1 98.88 84 GLN A CA 1
ATOM 634 C C . GLN A 1 84 ? -1.988 -27.656 -17.359 1 98.88 84 GLN A C 1
ATOM 636 O O . GLN A 1 84 ? -1.387 -28.109 -18.328 1 98.88 84 GLN A O 1
ATOM 641 N N . ARG A 1 85 ? -1.532 -27.578 -16.156 1 98.75 85 ARG A N 1
ATOM 642 C CA . ARG A 1 85 ? -0.178 -28.047 -15.891 1 98.75 85 ARG A CA 1
ATOM 643 C C . ARG A 1 85 ? -0.046 -29.531 -16.203 1 98.75 85 ARG A C 1
ATOM 645 O O . ARG A 1 85 ? 0.932 -29.969 -16.812 1 98.75 85 ARG A O 1
ATOM 652 N N . ALA A 1 86 ? -1.021 -30.328 -15.828 1 98.69 86 ALA A N 1
ATOM 653 C CA . ALA A 1 86 ? -1.013 -31.766 -16.094 1 98.69 86 ALA A CA 1
ATOM 654 C C . ALA A 1 86 ? -1.002 -32.062 -17.594 1 98.69 86 ALA A C 1
ATOM 656 O O . ALA A 1 86 ? -0.327 -32.969 -18.047 1 98.69 86 ALA A O 1
ATOM 657 N N . PHE A 1 87 ? -1.764 -31.297 -18.297 1 98.81 87 PHE A N 1
ATOM 658 C CA . PHE A 1 87 ? -1.792 -31.453 -19.75 1 98.81 87 PHE A CA 1
ATOM 659 C C . PHE A 1 87 ? -0.407 -31.234 -20.344 1 98.81 87 PHE A C 1
ATOM 661 O O . PHE A 1 87 ? 0.044 -32 -21.188 1 98.81 87 PHE A O 1
ATOM 668 N N . ILE A 1 88 ? 0.227 -30.172 -19.906 1 98.88 88 ILE A N 1
ATOM 669 C CA . ILE A 1 88 ? 1.557 -29.844 -20.406 1 98.88 88 ILE A CA 1
ATOM 670 C C . ILE A 1 88 ? 2.535 -30.953 -20.047 1 98.88 88 ILE A C 1
ATOM 672 O O . ILE A 1 88 ? 3.365 -31.344 -20.875 1 98.88 88 ILE A O 1
ATOM 676 N N . GLN A 1 89 ? 2.395 -31.469 -18.859 1 98.56 89 GLN A N 1
ATOM 677 C CA . GLN A 1 89 ? 3.281 -32.531 -18.422 1 98.56 89 GLN A CA 1
ATOM 678 C C . GLN A 1 89 ? 3.09 -33.812 -19.25 1 98.56 89 GLN A C 1
ATOM 680 O O . GLN A 1 89 ? 4.062 -34.469 -19.594 1 98.56 89 GLN A O 1
ATOM 685 N N . ARG A 1 90 ? 1.837 -34.125 -19.609 1 98.44 90 ARG A N 1
ATOM 686 C CA . ARG A 1 90 ? 1.575 -35.281 -20.469 1 98.44 90 ARG A CA 1
ATOM 687 C C . ARG A 1 90 ? 2.172 -35.062 -21.859 1 98.44 90 ARG A C 1
ATOM 689 O O . ARG A 1 90 ? 2.75 -36 -22.422 1 98.44 90 ARG A O 1
ATOM 696 N N . ALA A 1 91 ? 1.999 -33.875 -22.344 1 98.56 91 ALA A N 1
ATOM 697 C CA . ALA A 1 91 ? 2.588 -33.562 -23.641 1 98.56 91 ALA A CA 1
ATOM 698 C C . ALA A 1 91 ? 4.109 -33.688 -23.594 1 98.56 91 ALA A C 1
ATOM 700 O O . ALA A 1 91 ? 4.727 -34.156 -24.547 1 98.56 91 ALA A O 1
ATOM 701 N N . GLN A 1 92 ? 4.668 -33.219 -22.547 1 98.12 92 GLN A N 1
ATOM 702 C CA . GLN A 1 92 ? 6.113 -33.312 -22.375 1 98.12 92 GLN A CA 1
ATOM 703 C C . GLN A 1 92 ? 6.582 -34.75 -22.375 1 98.12 92 GLN A C 1
ATOM 705 O O . GLN A 1 92 ? 7.59 -35.094 -23.016 1 98.12 92 GLN A O 1
ATOM 710 N N . GLU A 1 93 ? 5.855 -35.594 -21.719 1 97.31 93 GLU A N 1
ATOM 711 C CA . GLU A 1 93 ? 6.18 -37 -21.656 1 97.31 93 GLU A CA 1
ATOM 712 C C . GLU A 1 93 ? 6.098 -37.656 -23.047 1 97.31 93 GLU A C 1
ATOM 714 O O . GLU A 1 93 ? 6.945 -38.469 -23.406 1 97.31 93 GLU A O 1
ATOM 719 N N . ARG A 1 94 ? 5.102 -37.281 -23.734 1 96.94 94 ARG A N 1
ATOM 720 C CA . ARG A 1 94 ? 4.953 -37.781 -25.094 1 96.94 94 ARG A CA 1
ATOM 721 C C . ARG A 1 94 ? 6.18 -37.438 -25.938 1 96.94 94 ARG A C 1
ATOM 723 O O . ARG A 1 94 ? 6.711 -38.281 -26.641 1 96.94 94 ARG A O 1
ATOM 730 N N . LEU A 1 95 ? 6.559 -36.219 -25.797 1 97.75 95 LEU A N 1
ATOM 731 C CA . LEU A 1 95 ? 7.691 -35.75 -26.594 1 97.75 95 LEU A CA 1
ATOM 732 C C . LEU A 1 95 ? 8.977 -36.438 -26.156 1 97.75 95 LEU A C 1
ATOM 734 O O . LEU A 1 95 ? 9.844 -36.75 -26.984 1 97.75 95 LEU A O 1
ATOM 738 N N . LEU A 1 96 ? 9.086 -36.719 -24.906 1 97.12 96 LEU A N 1
ATOM 739 C CA . LEU A 1 96 ? 10.266 -37.406 -24.391 1 97.12 96 LEU A CA 1
ATOM 740 C C . LEU A 1 96 ? 10.344 -38.844 -24.891 1 97.12 96 LEU A C 1
ATOM 742 O O . LEU A 1 96 ? 11.43 -39.375 -25.031 1 97.12 96 LEU A O 1
ATOM 746 N N . MET A 1 97 ? 9.211 -39.375 -25.281 1 97.38 97 MET A N 1
ATOM 747 C CA . MET A 1 97 ? 9.133 -40.719 -25.812 1 97.38 97 MET A CA 1
ATOM 748 C C . MET A 1 97 ? 9.125 -40.719 -27.328 1 97.38 97 MET A C 1
ATOM 750 O O . MET A 1 97 ? 8.805 -41.719 -27.969 1 97.38 97 MET A O 1
ATOM 754 N N . ASP A 1 98 ? 9.352 -39.594 -27.859 1 96.5 98 ASP A N 1
ATOM 755 C CA . ASP A 1 98 ? 9.43 -39.406 -29.312 1 96.5 98 ASP A CA 1
ATOM 756 C C . ASP A 1 98 ? 8.086 -39.688 -29.969 1 96.5 98 ASP A C 1
ATOM 758 O O . ASP A 1 98 ? 8.023 -40.281 -31.047 1 96.5 98 ASP A O 1
ATOM 762 N N . ARG A 1 99 ? 7.113 -39.469 -29.25 1 97.31 99 ARG A N 1
ATOM 763 C CA . ARG A 1 99 ? 5.766 -39.5 -29.812 1 97.31 99 ARG A CA 1
ATOM 764 C C . ARG A 1 99 ? 5.277 -38.125 -30.188 1 97.31 99 ARG A C 1
ATOM 766 O O . ARG A 1 99 ? 5.359 -37.188 -29.391 1 97.31 99 ARG A O 1
ATOM 773 N N . PRO A 1 100 ? 4.773 -38.094 -31.391 1 95.31 100 PRO A N 1
ATOM 774 C CA . PRO A 1 100 ? 4.363 -36.75 -31.844 1 95.31 100 PRO A CA 1
ATOM 775 C C . PRO A 1 100 ? 3.084 -36.281 -31.156 1 95.31 100 PRO A C 1
ATOM 777 O O . PRO A 1 100 ? 2.248 -37.094 -30.75 1 95.31 100 PRO A O 1
ATOM 780 N N . LEU A 1 101 ? 2.902 -34.969 -31.047 1 97.44 101 LEU A N 1
ATOM 781 C CA . LEU A 1 101 ? 1.676 -34.344 -30.578 1 97.44 101 LEU A CA 1
ATOM 782 C C . LEU A 1 101 ? 0.63 -34.281 -31.688 1 97.44 101 LEU A C 1
ATOM 784 O O . LEU A 1 101 ? 0.968 -34.094 -32.844 1 97.44 101 LEU A O 1
ATOM 788 N N . SER A 1 102 ? -0.593 -34.5 -31.328 1 97.56 102 SER A N 1
ATOM 789 C CA . SER A 1 102 ? -1.664 -34.281 -32.281 1 97.56 102 SER A CA 1
ATOM 790 C C . SER A 1 102 ? -1.837 -32.812 -32.625 1 97.56 102 SER A C 1
ATOM 792 O O . SER A 1 102 ? -1.319 -31.953 -31.906 1 97.56 102 SER A O 1
ATOM 794 N N . ASP A 1 103 ? -2.578 -32.5 -33.656 1 97.06 103 ASP A N 1
ATOM 795 C CA . ASP A 1 103 ? -2.889 -31.141 -34.031 1 97.06 103 ASP A CA 1
ATOM 796 C C . ASP A 1 103 ? -3.664 -30.438 -32.906 1 97.06 103 ASP A C 1
ATOM 798 O O . ASP A 1 103 ? -3.43 -29.266 -32.625 1 97.06 103 ASP A O 1
ATOM 802 N N . ALA A 1 104 ? -4.516 -31.188 -32.344 1 97.69 104 ALA A N 1
ATOM 803 C CA . ALA A 1 104 ? -5.324 -30.641 -31.266 1 97.69 104 ALA A CA 1
ATOM 804 C C . ALA A 1 104 ? -4.461 -30.297 -30.062 1 97.69 104 ALA A C 1
ATOM 806 O O . ALA A 1 104 ? -4.645 -29.25 -29.422 1 97.69 104 ALA A O 1
ATOM 807 N N . GLU A 1 105 ? -3.547 -31.172 -29.766 1 98.06 105 GLU A N 1
ATOM 808 C CA . GLU A 1 105 ? -2.643 -30.922 -28.641 1 98.06 105 GLU A CA 1
ATOM 809 C C . GLU A 1 105 ? -1.753 -29.719 -28.906 1 98.06 105 GLU A C 1
ATOM 811 O O . GLU A 1 105 ? -1.543 -28.891 -28.016 1 98.06 105 GLU A O 1
ATOM 816 N N . THR A 1 106 ? -1.268 -29.609 -30.094 1 97.88 106 THR A N 1
ATOM 817 C CA . THR A 1 106 ? -0.407 -28.5 -30.484 1 97.88 106 THR A CA 1
ATOM 818 C C . THR A 1 106 ? -1.155 -27.172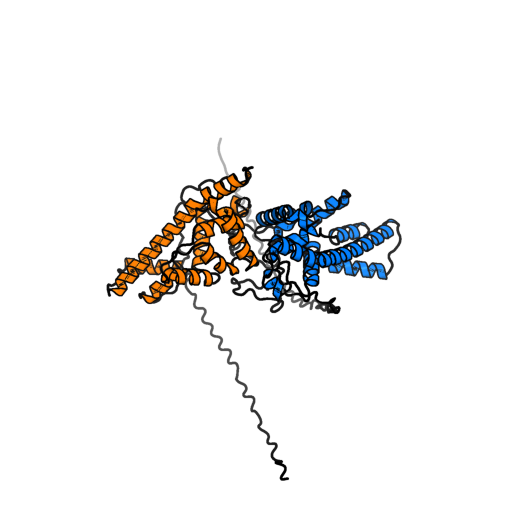 -30.391 1 97.88 106 THR A C 1
ATOM 820 O O . THR A 1 106 ? -0.614 -26.172 -29.891 1 97.88 106 THR A O 1
ATOM 823 N N . THR A 1 107 ? -2.311 -27.203 -30.844 1 97.94 107 THR A N 1
ATOM 824 C CA . THR A 1 107 ? -3.139 -26 -30.781 1 97.94 107 THR A CA 1
ATOM 825 C C . THR A 1 107 ? -3.4 -25.594 -29.344 1 97.94 107 THR A C 1
ATOM 827 O O . THR A 1 107 ? -3.312 -24.422 -28.984 1 97.94 107 THR A O 1
ATOM 830 N N . HIS A 1 108 ? -3.721 -26.562 -28.5 1 98.44 108 HIS A N 1
ATOM 831 C CA . HIS A 1 108 ? -3.992 -26.281 -27.094 1 98.44 108 HIS A CA 1
ATOM 832 C C . HIS A 1 108 ? -2.754 -25.734 -26.391 1 98.44 108 HIS A C 1
ATOM 834 O O . HIS A 1 108 ? -2.85 -24.797 -25.594 1 98.44 108 HIS A O 1
ATOM 840 N N . LEU A 1 109 ? -1.611 -26.297 -26.703 1 98.69 109 LEU A N 1
ATOM 841 C CA . LEU A 1 109 ? -0.36 -25.812 -26.141 1 98.69 109 LEU A CA 1
ATOM 842 C C . LEU A 1 109 ? -0.076 -24.391 -26.578 1 98.69 109 LEU A C 1
ATOM 844 O O . LEU A 1 109 ? 0.395 -23.562 -25.797 1 98.69 109 LEU A O 1
ATOM 848 N N . SER A 1 110 ? -0.33 -24.094 -27.828 1 98.12 110 SER A N 1
ATOM 849 C CA . SER A 1 110 ? -0.121 -22.75 -28.344 1 98.12 110 SER A CA 1
ATOM 850 C C . SER A 1 110 ? -0.999 -21.734 -27.625 1 98.12 110 SER A C 1
ATOM 852 O O . SER A 1 110 ? -0.546 -20.641 -27.312 1 98.12 110 SER A O 1
ATOM 854 N N . ASN A 1 111 ? -2.172 -22.125 -27.359 1 98.06 111 ASN A N 1
ATOM 855 C CA . ASN A 1 111 ? -3.092 -21.266 -26.641 1 98.06 111 ASN A CA 1
ATOM 856 C C . ASN A 1 111 ? -2.627 -21.031 -25.203 1 98.06 111 ASN A C 1
ATOM 858 O O . ASN A 1 111 ? -2.684 -19.906 -24.703 1 98.06 111 ASN A O 1
ATOM 862 N N . LEU A 1 112 ? -2.189 -22.094 -24.562 1 98.5 112 LEU A N 1
ATOM 863 C CA . LEU A 1 112 ? -1.683 -21.953 -23.203 1 98.5 112 LEU A CA 1
ATOM 864 C C . LEU A 1 112 ? -0.46 -21.031 -23.172 1 98.5 112 LEU A C 1
ATOM 866 O O . LEU A 1 112 ? -0.374 -20.141 -22.328 1 98.5 112 LEU A O 1
ATOM 870 N N . ALA A 1 113 ? 0.429 -21.266 -24.094 1 98.44 113 ALA A N 1
ATOM 871 C CA . ALA A 1 113 ? 1.638 -20.453 -24.156 1 98.44 113 ALA A CA 1
ATOM 872 C C . ALA A 1 113 ? 1.293 -18.984 -24.344 1 98.44 113 ALA A C 1
ATOM 874 O O . ALA A 1 113 ? 1.857 -18.109 -23.656 1 98.44 113 ALA A O 1
ATOM 875 N N . SER A 1 114 ? 0.368 -18.719 -25.188 1 97.06 114 SER A N 1
ATOM 876 C CA . SER A 1 114 ? -0.079 -17.359 -25.422 1 97.06 114 SER A CA 1
ATOM 877 C C . SER A 1 114 ? -0.716 -16.75 -24.188 1 97.06 114 SER A C 1
ATOM 879 O O . SER A 1 114 ? -0.418 -15.602 -23.828 1 97.06 114 SER A O 1
ATOM 881 N N . ASN A 1 115 ? -1.532 -17.5 -23.516 1 97.12 115 ASN A N 1
ATOM 882 C CA . ASN A 1 115 ? -2.242 -17.016 -22.344 1 97.12 115 ASN A CA 1
ATOM 883 C C . ASN A 1 115 ? -1.278 -16.688 -21.203 1 97.12 115 ASN A C 1
ATOM 885 O O . ASN A 1 115 ? -1.537 -15.781 -20.406 1 97.12 115 ASN A O 1
ATOM 889 N N . TYR A 1 116 ? -0.193 -17.422 -21.188 1 98.12 116 TYR A N 1
ATOM 890 C CA . TYR A 1 116 ? 0.737 -17.234 -20.078 1 98.12 116 TYR A CA 1
ATOM 891 C C . TYR A 1 116 ? 1.941 -16.406 -20.516 1 98.12 116 TYR A C 1
ATOM 893 O O . TYR A 1 116 ? 2.928 -16.312 -19.781 1 98.12 116 TYR A O 1
ATOM 901 N N . GLY A 1 117 ? 1.922 -15.922 -21.656 1 95.62 117 GLY A N 1
ATOM 902 C CA . GLY A 1 117 ? 2.906 -14.961 -22.125 1 95.62 117 GLY A CA 1
ATOM 903 C C . GLY A 1 117 ? 4.246 -15.594 -22.453 1 95.62 117 GLY A C 1
ATOM 904 O O . GLY A 1 117 ? 5.297 -15 -22.203 1 95.62 117 GLY A O 1
ATOM 905 N N . VAL A 1 118 ? 4.207 -16.781 -22.953 1 96.62 118 VAL A N 1
ATOM 906 C CA . VAL A 1 118 ? 5.434 -17.453 -23.344 1 96.62 118 VAL A CA 1
ATOM 907 C C . VAL A 1 118 ? 5.465 -17.641 -24.859 1 96.62 118 VAL A C 1
ATOM 909 O O . VAL A 1 118 ? 4.551 -18.234 -25.438 1 96.62 118 VAL A O 1
ATOM 912 N N . GLU A 1 119 ? 6.477 -17.125 -25.453 1 94.5 119 GLU A N 1
ATOM 913 C CA . GLU A 1 119 ? 6.652 -17.328 -26.891 1 94.5 119 GLU A CA 1
ATOM 914 C C . GLU A 1 119 ? 7.383 -18.641 -27.188 1 94.5 119 GLU A C 1
ATOM 916 O O . GLU A 1 119 ? 8.555 -18.797 -26.828 1 94.5 119 GLU A O 1
ATOM 921 N N . ILE A 1 120 ? 6.652 -19.484 -27.859 1 95.12 120 ILE A N 1
ATOM 922 C CA . ILE A 1 120 ? 7.242 -20.781 -28.172 1 95.12 120 ILE A CA 1
ATOM 923 C C . ILE A 1 120 ? 7.191 -21.016 -29.688 1 95.12 120 ILE A C 1
ATOM 925 O O . ILE A 1 120 ? 6.113 -21.016 -30.281 1 95.12 120 ILE A O 1
ATOM 929 N N . ARG A 1 121 ? 8.297 -21.219 -30.25 1 94.06 121 ARG A N 1
ATOM 930 C CA . ARG A 1 121 ? 8.383 -21.469 -31.672 1 94.06 121 ARG A CA 1
ATOM 931 C C . ARG A 1 121 ? 8.141 -22.938 -31.984 1 94.06 121 ARG A C 1
ATOM 933 O O . ARG A 1 121 ? 7.527 -23.266 -33 1 94.06 121 ARG A O 1
ATOM 940 N N . ALA A 1 122 ? 8.703 -23.812 -31.172 1 96.12 122 ALA A N 1
ATOM 941 C CA . ALA A 1 122 ? 8.547 -25.25 -31.297 1 96.12 122 ALA A CA 1
ATOM 942 C C . ALA A 1 122 ? 8.391 -25.922 -29.938 1 96.12 122 ALA A C 1
ATOM 944 O O . ALA A 1 122 ? 9.086 -25.562 -28.984 1 96.12 122 ALA A O 1
ATOM 945 N N . PHE A 1 123 ? 7.504 -26.781 -29.953 1 97.94 123 PHE A N 1
ATOM 946 C CA . PHE A 1 123 ? 7.301 -27.484 -28.703 1 97.94 123 PHE A CA 1
ATOM 947 C C . PHE A 1 123 ? 8.32 -28.609 -28.547 1 97.94 123 PHE A C 1
ATOM 949 O O . PHE A 1 123 ? 8.359 -29.547 -29.344 1 97.94 123 PHE A O 1
ATOM 956 N N . THR A 1 124 ? 9.156 -28.5 -27.609 1 97.75 124 THR A N 1
ATOM 957 C CA . THR A 1 124 ? 10.133 -29.484 -27.156 1 97.75 124 THR A CA 1
ATOM 958 C C . THR A 1 124 ? 10.008 -29.703 -25.641 1 97.75 124 THR A C 1
ATOM 960 O O . THR A 1 124 ? 9.336 -28.938 -24.953 1 97.75 124 THR A O 1
ATOM 963 N N . PRO A 1 125 ? 10.555 -30.812 -25.188 1 97.75 125 PRO A N 1
ATOM 964 C CA . PRO A 1 125 ? 10.523 -30.984 -23.734 1 97.75 125 PRO A CA 1
ATOM 965 C C . PRO A 1 125 ? 11.07 -29.781 -22.984 1 97.75 125 PRO A C 1
ATOM 967 O O . PRO A 1 125 ? 10.547 -29.406 -21.938 1 97.75 125 PRO A O 1
ATOM 970 N N . GLU A 1 126 ? 12.016 -29.078 -23.516 1 97 126 GLU A N 1
ATOM 971 C CA . GLU A 1 126 ? 12.641 -27.938 -22.875 1 97 126 GLU A CA 1
ATOM 972 C C . GLU A 1 126 ? 11.711 -26.719 -22.875 1 97 126 GLU A C 1
ATOM 974 O O . GLU A 1 126 ? 11.555 -26.047 -21.859 1 97 126 GLU A O 1
ATOM 979 N N . THR A 1 127 ? 11.164 -26.422 -24.016 1 97.94 127 THR A N 1
ATOM 980 C CA . THR A 1 127 ? 10.273 -25.266 -24.078 1 97.94 127 THR A 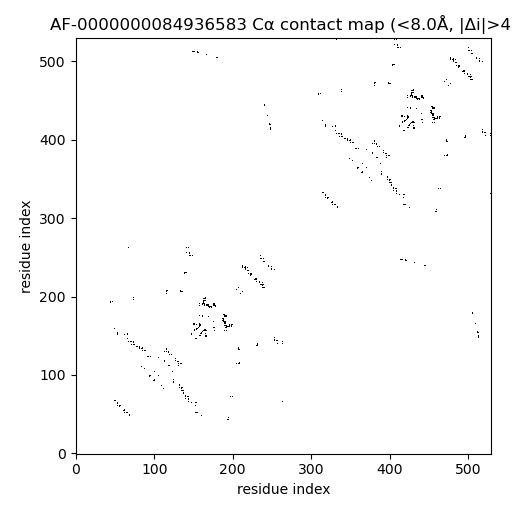CA 1
ATOM 981 C C . THR A 1 127 ? 9.023 -25.5 -23.25 1 97.94 127 THR A C 1
ATOM 983 O O . THR A 1 127 ? 8.43 -24.547 -22.719 1 97.94 127 THR A O 1
ATOM 986 N N . LEU A 1 128 ? 8.602 -26.766 -23.125 1 98.44 128 LEU A N 1
ATOM 987 C CA . LEU A 1 128 ? 7.457 -27.062 -22.266 1 98.44 128 LEU A CA 1
ATOM 988 C C . LEU A 1 128 ? 7.824 -26.922 -20.797 1 98.44 128 LEU A C 1
ATOM 990 O O . LEU A 1 128 ? 6.98 -26.547 -19.984 1 98.44 128 LEU A O 1
ATOM 994 N N . SER A 1 129 ? 9.109 -27.156 -20.438 1 97.38 129 SER A N 1
ATOM 995 C CA . SER A 1 129 ? 9.578 -26.859 -19.094 1 97.38 129 SER A CA 1
ATOM 996 C C . SER A 1 129 ? 9.453 -25.375 -18.766 1 97.38 129 SER A C 1
ATOM 998 O O . SER A 1 129 ? 9.07 -25 -17.656 1 97.38 129 SER A O 1
ATOM 1000 N N . ASP A 1 130 ? 9.75 -24.562 -19.75 1 97.19 130 ASP A N 1
ATOM 1001 C CA . ASP A 1 130 ? 9.594 -23.109 -19.578 1 97.19 130 ASP A CA 1
ATOM 1002 C C . ASP A 1 130 ? 8.133 -22.75 -19.328 1 97.19 130 ASP A C 1
ATOM 1004 O O . ASP A 1 130 ? 7.832 -21.891 -18.5 1 97.19 130 ASP A O 1
ATOM 1008 N N . LEU A 1 131 ? 7.258 -23.328 -20.094 1 98.56 131 LEU A N 1
ATOM 1009 C CA . LEU A 1 131 ? 5.832 -23.078 -19.938 1 98.56 131 LEU A CA 1
ATOM 1010 C C . LEU A 1 131 ? 5.348 -23.531 -18.562 1 98.56 131 LEU A C 1
ATOM 1012 O O . LEU A 1 131 ? 4.504 -22.875 -17.938 1 98.56 131 LEU A O 1
ATOM 1016 N N . LEU A 1 132 ? 5.914 -24.609 -18.031 1 98.44 132 LEU A N 1
ATOM 1017 C CA . LEU A 1 132 ? 5.531 -25.141 -16.734 1 98.44 132 LEU A CA 1
ATOM 1018 C C . LEU A 1 132 ? 5.926 -24.188 -15.609 1 98.44 132 LEU A C 1
ATOM 1020 O O . LEU A 1 132 ? 5.293 -24.188 -14.547 1 98.44 132 LEU A O 1
ATOM 1024 N N . VAL A 1 133 ? 6.938 -23.391 -15.836 1 98.38 133 VAL A N 1
ATOM 1025 C CA . VAL A 1 133 ? 7.344 -22.391 -14.852 1 98.38 133 VAL A CA 1
ATOM 1026 C C . VAL A 1 133 ? 6.223 -21.375 -14.648 1 98.38 133 VAL A C 1
ATOM 1028 O O . VAL A 1 133 ? 6.004 -20.891 -13.539 1 98.38 133 VAL A O 1
ATOM 1031 N N . ARG A 1 134 ? 5.512 -21.125 -15.703 1 98.62 134 ARG A N 1
ATOM 1032 C CA . ARG A 1 134 ? 4.422 -20.156 -15.656 1 98.62 134 ARG A CA 1
ATOM 1033 C C . ARG A 1 134 ? 3.135 -20.812 -15.156 1 98.62 134 ARG A C 1
ATOM 1035 O O . ARG A 1 134 ? 2.436 -20.234 -14.312 1 98.62 134 ARG A O 1
ATOM 1042 N N . VAL A 1 135 ? 2.828 -21.969 -15.711 1 98.75 135 VAL A N 1
ATOM 1043 C CA . VAL A 1 135 ? 1.554 -22.625 -15.43 1 98.75 135 VAL A CA 1
ATOM 1044 C C . VAL A 1 135 ? 1.664 -23.453 -14.156 1 98.75 135 VAL A C 1
ATOM 1046 O O . VAL A 1 135 ? 1.874 -24.656 -14.211 1 98.75 135 VAL A O 1
ATOM 1049 N N . ASP A 1 136 ? 1.467 -22.875 -13.109 1 98.81 136 ASP A N 1
ATOM 1050 C CA . ASP A 1 136 ? 1.545 -23.547 -11.812 1 98.81 136 ASP A CA 1
ATOM 1051 C C . ASP A 1 136 ? 0.639 -22.859 -10.789 1 98.81 136 ASP A C 1
ATOM 1053 O O . ASP A 1 136 ? 0.322 -21.688 -10.914 1 98.81 136 ASP A O 1
ATOM 1057 N N . GLU A 1 137 ? 0.204 -23.609 -9.859 1 98.69 137 GLU A N 1
ATOM 1058 C CA . GLU A 1 137 ? -0.714 -23.156 -8.828 1 98.69 137 GLU A CA 1
ATOM 1059 C C . GLU A 1 137 ? -0.039 -22.141 -7.902 1 98.69 137 GLU A C 1
ATOM 1061 O O . GLU A 1 137 ? 1.19 -22.078 -7.832 1 98.69 137 GLU A O 1
ATOM 1066 N N . VAL A 1 138 ? -0.876 -21.375 -7.227 1 98.75 138 VAL A N 1
ATOM 1067 C CA . VAL A 1 138 ? -0.482 -20.516 -6.121 1 98.75 138 VAL A CA 1
ATOM 1068 C C . VAL A 1 138 ? -1.126 -21 -4.824 1 98.75 138 VAL A C 1
ATOM 1070 O O . VAL A 1 138 ? -2.322 -21.312 -4.793 1 98.75 138 VAL A O 1
ATOM 1073 N N . PRO A 1 139 ? -0.281 -21.125 -3.75 1 98.56 139 PRO A N 1
ATOM 1074 C CA . PRO A 1 139 ? -0.87 -21.609 -2.5 1 98.56 139 PRO A CA 1
ATOM 1075 C C . PRO A 1 139 ? -2.1 -20.812 -2.076 1 98.56 139 PRO A C 1
ATOM 1077 O O . PRO A 1 139 ? -2.043 -19.578 -1.999 1 98.56 139 PRO A O 1
ATOM 1080 N N . SER A 1 140 ? -3.137 -21.516 -1.765 1 98.25 140 SER A N 1
ATOM 1081 C CA . SER A 1 140 ? -4.402 -20.859 -1.435 1 98.25 140 SER A CA 1
ATOM 1082 C C . SER A 1 140 ? -4.242 -19.906 -0.261 1 98.25 140 SER A C 1
ATOM 1084 O O . SER A 1 140 ? -4.836 -18.828 -0.253 1 98.25 140 SER A O 1
ATOM 1086 N N . ALA A 1 141 ? -3.428 -20.297 0.709 1 98.44 141 ALA A N 1
ATOM 1087 C CA . ALA A 1 141 ? -3.227 -19.469 1.888 1 98.44 141 ALA A CA 1
ATOM 1088 C C . ALA A 1 141 ? -2.643 -18.109 1.503 1 98.44 141 ALA A C 1
ATOM 1090 O O . ALA A 1 141 ? -3.01 -17.078 2.078 1 98.44 141 ALA A O 1
ATOM 1091 N N . MET A 1 142 ? -1.735 -18.078 0.557 1 98.56 142 MET A N 1
ATOM 1092 C CA . MET A 1 142 ? -1.135 -16.844 0.084 1 98.56 142 MET A CA 1
ATOM 1093 C C . MET A 1 142 ? -2.176 -15.953 -0.594 1 98.56 142 MET A C 1
ATOM 1095 O O . MET A 1 142 ? -2.246 -14.75 -0.328 1 98.56 142 MET A O 1
ATOM 1099 N N . VAL A 1 143 ? -3.01 -16.547 -1.415 1 98.81 143 VAL A N 1
ATOM 1100 C CA . VAL A 1 143 ? -4.047 -15.82 -2.139 1 98.81 143 VAL A CA 1
ATOM 1101 C C . VAL A 1 143 ? -5.039 -15.219 -1.149 1 98.81 143 VAL A C 1
ATOM 1103 O O . VAL A 1 143 ? -5.398 -14.039 -1.256 1 98.81 143 VAL A O 1
ATOM 1106 N N . LEU A 1 144 ? -5.414 -16 -0.218 1 98.69 144 LEU A N 1
ATOM 1107 C CA . LEU A 1 144 ? -6.406 -15.586 0.766 1 98.69 144 LEU A CA 1
ATOM 1108 C C . LEU A 1 144 ? -5.871 -14.445 1.623 1 98.69 144 LEU A C 1
ATOM 1110 O O . LEU A 1 144 ? -6.562 -13.445 1.841 1 98.69 144 LEU A O 1
ATOM 1114 N N . VAL A 1 145 ? -4.645 -14.539 2.072 1 98.56 145 VAL A N 1
ATOM 1115 C CA . VAL A 1 145 ? -4.055 -13.523 2.939 1 98.56 145 VAL A CA 1
ATOM 1116 C C . VAL A 1 145 ? -3.865 -12.227 2.162 1 98.56 145 VAL A C 1
ATOM 1118 O O . VAL A 1 145 ? -4.094 -11.133 2.695 1 98.56 145 VAL A O 1
ATOM 1121 N N . GLN A 1 146 ? -3.43 -12.336 0.926 1 98.5 146 GLN A N 1
ATOM 1122 C CA . GLN A 1 146 ? -3.279 -11.133 0.116 1 98.5 146 GLN A CA 1
ATOM 1123 C C . GLN A 1 146 ? -4.625 -10.453 -0.11 1 98.5 146 GLN A C 1
ATOM 1125 O O . GLN A 1 146 ? -4.723 -9.227 -0.046 1 98.5 146 GLN A O 1
ATOM 1130 N N . ALA A 1 147 ? -5.629 -11.227 -0.351 1 98.5 147 ALA A N 1
ATOM 1131 C CA . ALA A 1 147 ? -6.961 -10.656 -0.534 1 98.5 147 ALA A CA 1
ATOM 1132 C C . ALA A 1 147 ? -7.422 -9.922 0.725 1 98.5 147 ALA A C 1
ATOM 1134 O O . ALA A 1 147 ? -7.98 -8.828 0.645 1 98.5 147 ALA A O 1
ATOM 1135 N N . ALA A 1 148 ? -7.223 -10.547 1.851 1 98.19 148 ALA A N 1
ATOM 1136 C CA . ALA A 1 148 ? -7.582 -9.922 3.121 1 98.19 148 ALA A CA 1
ATOM 1137 C C . ALA A 1 148 ? -6.852 -8.594 3.305 1 98.19 148 ALA A C 1
ATOM 1139 O O . ALA A 1 148 ? -7.461 -7.59 3.688 1 98.19 148 ALA A O 1
ATOM 1140 N N . ASN A 1 149 ? -5.594 -8.586 3.01 1 97.5 149 ASN A N 1
ATOM 1141 C CA . ASN A 1 149 ? -4.777 -7.387 3.131 1 97.5 149 ASN A CA 1
ATOM 1142 C C . ASN A 1 149 ? -5.25 -6.289 2.182 1 97.5 149 ASN A C 1
ATOM 1144 O O . ASN A 1 149 ? -5.516 -5.164 2.609 1 97.5 149 ASN A O 1
ATOM 1148 N N . GLU A 1 150 ? -5.465 -6.656 0.945 1 96.69 150 GLU A N 1
ATOM 1149 C CA . GLU A 1 150 ? -5.766 -5.695 -0.114 1 96.69 150 GLU A CA 1
ATOM 1150 C C . GLU A 1 150 ? -7.16 -5.102 0.059 1 96.69 150 GLU A C 1
ATOM 1152 O O . GLU A 1 150 ? -7.402 -3.955 -0.317 1 96.69 150 GLU A O 1
ATOM 1157 N N . THR A 1 151 ? -8.078 -5.793 0.741 1 96.81 151 THR A N 1
ATOM 1158 C CA . THR A 1 151 ? -9.469 -5.355 0.798 1 96.81 151 THR A CA 1
ATOM 1159 C C . THR A 1 151 ? -9.836 -4.879 2.201 1 96.81 151 THR A C 1
ATOM 1161 O O . THR A 1 151 ? -10.922 -4.352 2.422 1 96.81 151 THR A O 1
ATOM 1164 N N . GLY A 1 152 ? -8.914 -5.141 3.139 1 95.69 152 GLY A N 1
ATOM 1165 C CA . GLY A 1 152 ? -9.312 -4.93 4.52 1 95.69 152 GLY A CA 1
ATOM 1166 C C . GLY A 1 152 ? -10.406 -5.875 4.973 1 95.69 152 GLY A C 1
ATOM 1167 O O . GLY A 1 152 ? -11.422 -5.438 5.52 1 95.69 152 GLY A O 1
ATOM 1168 N N . TRP A 1 153 ? -10.133 -7.145 4.633 1 96.44 153 TRP A N 1
ATOM 1169 C CA . TRP A 1 153 ? -11.078 -8.188 5.012 1 96.44 153 TRP A CA 1
ATOM 1170 C C . TRP A 1 153 ? -12.438 -7.957 4.355 1 96.44 153 TRP A C 1
ATOM 1172 O O . TRP A 1 153 ? -13.477 -8.188 4.977 1 96.44 153 TRP A O 1
ATOM 1182 N N . GLY A 1 154 ? -12.453 -7.387 3.156 1 95.56 154 GLY A N 1
ATOM 1183 C CA . GLY A 1 154 ? -13.656 -7.254 2.348 1 95.56 154 GLY A CA 1
ATOM 1184 C C . GLY A 1 154 ? -14.398 -5.957 2.596 1 95.56 154 GLY A C 1
ATOM 1185 O O . GLY A 1 154 ? -15.484 -5.742 2.043 1 95.56 154 GLY A O 1
ATOM 1186 N N . SER A 1 155 ? -13.82 -5.047 3.268 1 91.69 155 SER A N 1
ATOM 1187 C CA . SER A 1 155 ? -14.516 -3.816 3.641 1 91.69 155 SER A CA 1
ATOM 1188 C C . SER A 1 155 ? -14.297 -2.721 2.602 1 91.69 155 SER A C 1
ATOM 1190 O O . SER A 1 155 ? -15.031 -1.73 2.574 1 91.69 155 SER A O 1
ATOM 1192 N N . SER A 1 156 ? -13.375 -2.912 1.774 1 89.62 156 SER A N 1
ATOM 1193 C CA . SER A 1 156 ? -13.023 -1.908 0.774 1 89.62 156 SER A CA 1
ATOM 1194 C C . SER A 1 156 ? -14.164 -1.692 -0.214 1 89.62 156 SER A C 1
ATOM 1196 O O . SER A 1 156 ? -14.805 -2.652 -0.652 1 89.62 156 SER A O 1
ATOM 1198 N N . ARG A 1 157 ? -14.305 -0.436 -0.617 1 85.56 157 ARG A N 1
ATOM 1199 C CA . ARG A 1 157 ? -15.281 -0.122 -1.656 1 85.56 157 ARG A CA 1
ATOM 1200 C C . ARG A 1 157 ? -14.938 -0.828 -2.963 1 85.56 157 ARG A C 1
ATOM 1202 O O . ARG A 1 157 ? -15.828 -1.251 -3.701 1 85.56 157 ARG A O 1
ATOM 1209 N N . PHE A 1 158 ? -13.703 -1.004 -3.248 1 88.56 158 PHE A N 1
ATOM 1210 C CA . PHE A 1 158 ? -13.266 -1.642 -4.484 1 88.56 158 PHE A CA 1
ATOM 1211 C C . PHE A 1 158 ? -13.656 -3.115 -4.5 1 88.56 158 PHE A C 1
ATOM 1213 O O . PHE A 1 158 ? -13.953 -3.674 -5.562 1 88.56 158 PHE A O 1
ATOM 1220 N N . ALA A 1 159 ? -13.594 -3.703 -3.309 1 93.19 159 ALA A N 1
ATOM 1221 C CA . ALA A 1 159 ? -14.047 -5.086 -3.195 1 93.19 159 ALA A CA 1
ATOM 1222 C C . ALA A 1 159 ? -15.57 -5.172 -3.318 1 93.19 159 ALA A C 1
ATOM 1224 O O . ALA A 1 159 ? -16.094 -6.008 -4.062 1 93.19 159 ALA A O 1
ATOM 1225 N N . LYS A 1 160 ? -16.25 -4.273 -2.682 1 92.38 160 LYS A N 1
ATOM 1226 C CA . LYS A 1 160 ? -17.703 -4.336 -2.611 1 92.38 160 LYS A CA 1
ATOM 1227 C C . LYS A 1 160 ? -18.344 -3.93 -3.939 1 92.38 160 LYS A C 1
ATOM 1229 O O . LYS A 1 160 ? -19.25 -4.59 -4.422 1 92.38 160 LYS A O 1
ATOM 1234 N N . GLU A 1 161 ? -17.828 -2.893 -4.578 1 89 161 GLU A N 1
ATOM 1235 C CA . GLU A 1 161 ? -18.453 -2.336 -5.773 1 89 161 GLU A CA 1
ATOM 1236 C C . GLU A 1 161 ? -17.766 -2.842 -7.039 1 89 161 GLU A C 1
ATOM 1238 O O . GLU A 1 161 ? -18.422 -3.127 -8.039 1 89 161 GLU A O 1
ATOM 1243 N N . GLY A 1 162 ? -16.516 -2.99 -6.949 1 91.12 162 GLY A N 1
ATOM 1244 C CA . GLY A 1 162 ? -15.758 -3.344 -8.141 1 91.12 162 GLY A CA 1
ATOM 1245 C C . GLY A 1 162 ? -15.391 -4.816 -8.203 1 91.12 162 GLY A C 1
ATOM 1246 O O . GLY A 1 162 ? -14.859 -5.289 -9.211 1 91.12 162 GLY A O 1
ATOM 1247 N N . LEU A 1 163 ? -15.602 -5.492 -7.137 1 94.69 163 LEU A N 1
ATOM 1248 C CA . LEU A 1 163 ? -15.273 -6.91 -7.016 1 94.69 163 LEU A CA 1
ATOM 1249 C C . LEU A 1 163 ? -13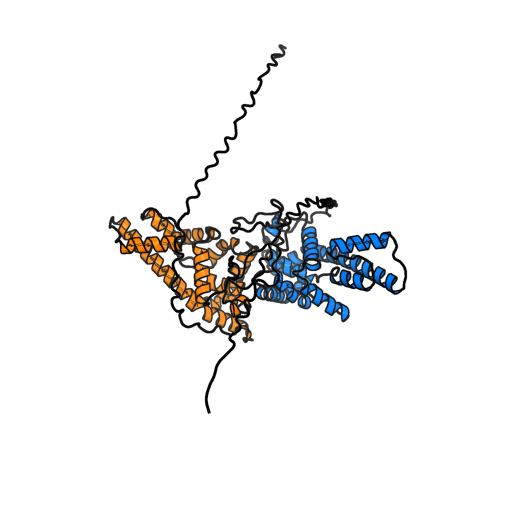.789 -7.145 -7.281 1 94.69 163 LEU A C 1
ATOM 1251 O O . LEU A 1 163 ? -13.414 -8.164 -7.859 1 94.69 163 LEU A O 1
ATOM 1255 N N . ASN A 1 164 ? -13.008 -6.109 -7.023 1 94.81 164 ASN A N 1
ATOM 1256 C CA . ASN A 1 164 ? -11.555 -6.168 -7.082 1 94.81 164 ASN A CA 1
ATOM 1257 C C . ASN A 1 164 ? -10.953 -6.527 -5.727 1 94.81 164 ASN A C 1
ATOM 1259 O O . ASN A 1 164 ? -10.922 -5.703 -4.812 1 94.81 164 ASN A O 1
ATOM 1263 N N . TYR A 1 165 ? -10.422 -7.727 -5.688 1 97.38 165 TYR A N 1
ATOM 1264 C CA . TYR A 1 165 ? -10.016 -8.234 -4.383 1 97.38 165 TYR A CA 1
ATOM 1265 C C . TYR A 1 165 ? -8.492 -8.227 -4.242 1 97.38 165 TYR A C 1
ATOM 1267 O O . TYR A 1 165 ? -7.957 -8.648 -3.219 1 97.38 165 TYR A O 1
ATOM 1275 N N . PHE A 1 166 ? -7.828 -7.688 -5.293 1 97.38 166 PHE A N 1
ATOM 1276 C CA . PHE A 1 166 ? -6.375 -7.812 -5.25 1 97.38 166 PHE A CA 1
ATOM 1277 C C . PHE A 1 166 ? -5.703 -6.516 -5.691 1 97.38 166 PHE A C 1
ATOM 1279 O O . PHE A 1 166 ? -4.523 -6.512 -6.039 1 97.38 166 PHE A O 1
ATOM 1286 N N . GLY A 1 167 ? -6.453 -5.445 -5.777 1 92.06 167 GLY A N 1
ATOM 1287 C CA . GLY A 1 167 ? -5.91 -4.121 -6.035 1 92.06 167 GLY A CA 1
ATOM 1288 C C . GLY A 1 167 ? -5.336 -3.975 -7.434 1 92.06 167 GLY A C 1
ATOM 1289 O O . GLY A 1 167 ? -4.375 -3.23 -7.641 1 92.06 167 GLY A O 1
ATOM 1290 N N . GLN A 1 168 ? -5.906 -4.629 -8.32 1 90.38 168 GLN A N 1
ATOM 1291 C CA . GLN A 1 168 ? -5.383 -4.586 -9.688 1 90.38 168 GLN A CA 1
ATOM 1292 C C . GLN A 1 168 ? -5.867 -3.344 -10.422 1 90.38 168 GLN A C 1
ATOM 1294 O O . GLN A 1 168 ? -7 -2.898 -10.219 1 90.38 168 GLN A O 1
ATOM 1299 N N . TRP A 1 169 ? -4.988 -2.855 -11.312 1 83.94 169 TRP A N 1
ATOM 1300 C CA . TRP A 1 169 ? -5.273 -1.65 -12.078 1 83.94 169 TRP A CA 1
ATOM 1301 C C . TRP A 1 169 ? -5.625 -1.995 -13.523 1 83.94 169 TRP A C 1
ATOM 1303 O O . TRP A 1 169 ? -5.312 -3.09 -14 1 83.94 169 TRP A O 1
ATOM 1313 N N . CYS A 1 170 ? -6.293 -1.065 -14.094 1 80.62 170 CYS A N 1
ATOM 1314 C CA . CYS A 1 170 ? -6.504 -1.053 -15.539 1 80.62 170 CYS A CA 1
ATOM 1315 C C . CYS A 1 170 ? -6.145 0.305 -16.125 1 80.62 170 CYS A C 1
ATOM 1317 O O . CYS A 1 170 ? -6.094 1.306 -15.414 1 80.62 170 CYS A O 1
ATOM 1319 N N . PHE A 1 171 ? -5.789 0.333 -17.344 1 76.12 171 PHE A N 1
ATOM 1320 C CA . PHE A 1 171 ? -5.137 1.521 -17.875 1 76.12 171 PHE A CA 1
ATOM 1321 C C . PHE A 1 171 ? -5.949 2.113 -19.031 1 76.12 171 PHE A C 1
ATOM 1323 O O . PHE A 1 171 ? -5.598 3.168 -19.562 1 76.12 171 PHE A O 1
ATOM 1330 N N . ARG A 1 172 ? -6.996 1.388 -19.328 1 76.19 172 ARG A N 1
ATOM 1331 C CA . ARG A 1 172 ? -7.906 2.008 -20.297 1 76.19 172 ARG A CA 1
ATOM 1332 C C . ARG A 1 172 ? -8.938 2.875 -19.578 1 76.19 172 ARG A C 1
ATOM 1334 O O . ARG A 1 172 ? -9.445 2.506 -18.516 1 76.19 172 ARG A O 1
ATOM 1341 N N . LYS A 1 173 ? -9.086 4.043 -20.172 1 73.56 173 LYS A N 1
ATOM 1342 C CA . LYS A 1 173 ? -10.07 4.926 -19.562 1 73.56 173 LYS A CA 1
ATOM 1343 C C . LYS A 1 173 ? -11.43 4.234 -19.438 1 73.56 173 LYS A C 1
ATOM 1345 O O . LYS A 1 173 ? -11.898 3.605 -20.375 1 73.56 173 LYS A O 1
ATOM 1350 N N . GLY A 1 174 ? -11.953 4.293 -18.266 1 73.62 174 GLY A N 1
ATOM 1351 C CA . GLY A 1 174 ? -13.281 3.746 -18.062 1 73.62 174 GLY A CA 1
ATOM 1352 C C . GLY A 1 174 ? -13.266 2.279 -17.672 1 73.62 174 GLY A C 1
ATOM 1353 O O . GLY A 1 174 ? -14.32 1.683 -17.438 1 73.62 174 GLY A O 1
ATOM 1354 N N . CYS A 1 175 ? -12.18 1.725 -17.562 1 73.5 175 CYS A N 1
ATOM 1355 C CA . CYS A 1 175 ? -12.07 0.29 -17.328 1 73.5 175 CYS A CA 1
ATOM 1356 C C . CYS A 1 175 ? -12.352 -0.044 -15.867 1 73.5 175 CYS A C 1
ATOM 1358 O O . CYS A 1 175 ? -12.547 -1.209 -15.516 1 73.5 175 CYS A O 1
ATOM 1360 N N . GLY A 1 176 ? -12.344 1.016 -15.094 1 80.5 176 GLY A N 1
ATOM 1361 C CA . GLY A 1 176 ? -12.508 0.712 -13.68 1 80.5 176 GLY A CA 1
ATOM 1362 C C . GLY A 1 176 ? -12.992 1.896 -12.867 1 80.5 176 GLY A C 1
ATOM 1363 O O . GLY A 1 176 ? -13.727 2.746 -13.375 1 80.5 176 GLY A O 1
ATOM 1364 N N . LEU A 1 177 ? -12.781 1.706 -11.602 1 74.19 177 LEU A N 1
ATOM 1365 C CA . LEU A 1 177 ? -13.164 2.75 -10.664 1 74.19 177 LEU A CA 1
ATOM 1366 C C . LEU A 1 177 ? -12.062 3.797 -10.531 1 74.19 177 LEU A C 1
ATOM 1368 O O . LEU A 1 177 ? -10.891 3.451 -10.367 1 74.19 177 LEU A O 1
ATOM 1372 N N . VAL A 1 178 ? -12.422 5.02 -10.922 1 64.56 178 VAL A N 1
ATOM 1373 C CA . VAL A 1 178 ? -11.461 6.109 -10.82 1 64.56 178 VAL A CA 1
ATOM 1374 C C . VAL A 1 178 ? -11.133 6.379 -9.352 1 64.56 178 VAL A C 1
ATOM 1376 O O . VAL A 1 178 ? -12.039 6.477 -8.516 1 64.56 178 VAL A O 1
ATOM 1379 N N . PRO A 1 179 ? -9.836 6.266 -9.164 1 60.16 179 PRO A N 1
ATOM 1380 C CA . PRO A 1 179 ? -9.523 6.688 -7.801 1 60.16 179 PRO A CA 1
ATOM 1381 C C . PRO A 1 179 ? -9.93 8.133 -7.52 1 60.16 179 PRO A C 1
ATOM 1383 O O . PRO A 1 179 ? -10.031 8.945 -8.445 1 60.16 179 PRO A O 1
ATOM 1386 N N . ASN A 1 180 ? -10.781 8.5 -6.531 1 52.28 180 ASN A N 1
ATOM 1387 C CA . ASN A 1 180 ? -11.312 9.844 -6.324 1 52.28 180 ASN A CA 1
ATOM 1388 C C . ASN A 1 180 ? -10.312 10.914 -6.762 1 52.28 180 ASN A C 1
ATOM 1390 O O . ASN A 1 180 ? -10.695 11.891 -7.414 1 52.28 180 ASN A O 1
ATOM 1394 N N . GLN A 1 181 ? -9.258 11.312 -6.082 1 49.72 181 GLN A N 1
ATOM 1395 C CA . GLN A 1 181 ? -8.328 12.352 -6.527 1 49.72 181 GLN A CA 1
ATOM 1396 C C . GLN A 1 181 ? -7.02 11.742 -7.023 1 49.72 181 GLN A C 1
ATOM 1398 O O . GLN A 1 181 ? -6.371 10.977 -6.301 1 49.72 181 GLN A O 1
ATOM 1403 N N . ARG A 1 182 ? -6.922 11.609 -8.398 1 50.62 182 ARG A N 1
ATOM 1404 C CA . ARG A 1 182 ? -5.707 11.094 -9.023 1 50.62 182 ARG A CA 1
ATOM 1405 C C . ARG A 1 182 ? -4.535 12.039 -8.797 1 50.62 182 ARG A C 1
ATOM 1407 O O . ARG A 1 182 ? -4.68 13.258 -8.906 1 50.62 182 ARG A O 1
ATOM 1414 N N . GLN A 1 183 ? -3.674 11.5 -7.977 1 52.38 183 GLN A N 1
ATOM 1415 C CA . GLN A 1 183 ? -2.453 12.305 -7.988 1 52.38 183 GLN A CA 1
ATOM 1416 C C . GLN A 1 183 ? -1.981 12.562 -9.414 1 52.38 183 GLN A C 1
ATOM 1418 O O . GLN A 1 183 ? -2.236 11.758 -10.312 1 52.38 183 GLN A O 1
ATOM 1423 N N . GLY A 1 184 ? -1.731 13.75 -9.812 1 50.12 184 GLY A N 1
ATOM 1424 C CA . GLY A 1 184 ? -1.239 14.164 -11.117 1 50.12 184 GLY A CA 1
ATOM 1425 C C . GLY A 1 184 ? -0.373 13.117 -11.789 1 50.12 184 GLY A C 1
ATOM 1426 O O . GLY A 1 184 ? 0.457 12.484 -11.141 1 50.12 184 GLY A O 1
ATOM 1427 N N . GLY A 1 185 ? -0.77 12.656 -13.008 1 54.03 185 GLY A N 1
ATOM 1428 C CA . GLY A 1 185 ? 0.065 11.891 -13.922 1 54.03 185 GLY A CA 1
ATOM 1429 C C . GLY A 1 185 ? -0.261 10.406 -13.922 1 54.03 185 GLY A C 1
ATOM 1430 O O . GLY A 1 185 ? 0.344 9.641 -14.672 1 54.03 185 GLY A O 1
ATOM 1431 N N . MET A 1 186 ? -1.131 10.086 -12.914 1 60.94 186 MET A N 1
ATOM 1432 C CA . MET A 1 186 ? -1.399 8.656 -12.961 1 60.94 186 MET A CA 1
ATOM 1433 C C . MET A 1 186 ? -2.602 8.359 -13.852 1 60.94 186 MET A C 1
ATOM 1435 O O . MET A 1 186 ? -3.637 9.016 -13.75 1 60.94 186 MET A O 1
ATOM 1439 N N . ASN A 1 187 ? -2.387 7.582 -14.852 1 64.38 187 ASN A N 1
ATOM 1440 C CA . ASN A 1 187 ? -3.428 7.27 -15.828 1 64.38 187 ASN A CA 1
ATOM 1441 C C . ASN A 1 187 ? -4.086 5.926 -15.531 1 64.38 187 ASN A C 1
ATOM 1443 O O . ASN A 1 187 ? -4.855 5.418 -16.344 1 64.38 187 ASN A O 1
ATOM 1447 N N . HIS A 1 188 ? -3.91 5.465 -14.336 1 74.19 188 HIS A N 1
ATOM 1448 C CA . HIS A 1 188 ? -4.504 4.156 -14.094 1 74.19 188 HIS A CA 1
ATOM 1449 C C . HIS A 1 188 ? -5.789 4.273 -13.281 1 74.19 188 HIS A C 1
ATOM 1451 O O . HIS A 1 188 ? -6.055 5.316 -12.68 1 74.19 188 HIS A O 1
ATOM 1457 N N . GLU A 1 189 ? -6.672 3.215 -13.508 1 77.94 189 GLU A N 1
ATOM 1458 C CA . GLU A 1 189 ? -7.879 3.027 -12.703 1 77.94 189 GLU A CA 1
ATOM 1459 C C . GLU A 1 189 ? -7.844 1.7 -11.953 1 77.94 189 GLU A C 1
ATOM 1461 O O . GLU A 1 189 ? -7.086 0.795 -12.32 1 77.94 189 GLU A O 1
ATOM 1466 N N . VAL A 1 190 ? -8.617 1.653 -10.883 1 84 190 VAL A N 1
ATOM 1467 C CA . VAL A 1 190 ? -8.781 0.372 -10.203 1 84 190 VAL A CA 1
ATOM 1468 C C . VAL A 1 190 ? -9.742 -0.515 -10.992 1 84 190 VAL A C 1
ATOM 1470 O O . VAL A 1 190 ? -10.891 -0.139 -11.234 1 84 190 VAL A O 1
ATOM 1473 N N . ALA A 1 191 ? -9.352 -1.656 -11.328 1 89.5 191 ALA A N 1
ATOM 1474 C CA . ALA A 1 191 ? -10.094 -2.527 -12.234 1 89.5 191 ALA A CA 1
ATOM 1475 C C . ALA A 1 191 ? -11.406 -2.979 -11.609 1 89.5 191 ALA A C 1
ATOM 1477 O O . ALA A 1 191 ? -11.484 -3.199 -10.398 1 89.5 191 ALA A O 1
ATOM 1478 N N . ARG A 1 192 ? -12.391 -3.104 -12.422 1 91.81 192 ARG A N 1
ATOM 1479 C CA . ARG A 1 192 ? -13.656 -3.734 -12.07 1 91.81 192 ARG A CA 1
ATOM 1480 C C . ARG A 1 192 ? -13.766 -5.121 -12.695 1 91.81 192 ARG A C 1
ATOM 1482 O O . ARG A 1 192 ? -13.328 -5.336 -13.82 1 91.81 192 ARG A O 1
ATOM 1489 N N . PHE A 1 193 ? -14.453 -6.062 -11.906 1 94.12 193 PHE A N 1
ATOM 1490 C CA . PHE A 1 193 ? -14.602 -7.422 -12.414 1 94.12 193 PHE A CA 1
ATOM 1491 C C . PHE A 1 193 ? -16.078 -7.824 -12.438 1 94.12 193 PHE A C 1
ATOM 1493 O O . PHE A 1 193 ? -16.906 -7.223 -11.75 1 94.12 193 PHE A O 1
ATOM 1500 N N . ASP A 1 194 ? -16.328 -8.836 -13.242 1 93.38 194 ASP A N 1
ATOM 1501 C CA . ASP A 1 194 ? -17.688 -9.336 -13.352 1 93.38 194 ASP A CA 1
ATOM 1502 C C . ASP A 1 194 ? -18.062 -10.211 -12.148 1 93.38 194 ASP A C 1
ATOM 1504 O O . ASP A 1 194 ? -19.234 -10.328 -11.797 1 93.38 194 ASP A O 1
ATOM 1508 N N . SER A 1 195 ? -17.062 -10.789 -11.594 1 95.62 195 SER A N 1
ATOM 1509 C CA . SER A 1 195 ? -17.219 -11.625 -10.406 1 95.62 195 SER A CA 1
ATOM 1510 C C . SER A 1 195 ? -15.953 -11.641 -9.562 1 95.62 195 SER A C 1
ATOM 1512 O O . SER A 1 195 ? -14.875 -11.281 -10.039 1 95.62 195 SER A O 1
ATOM 1514 N N . VAL A 1 196 ? -16.141 -12.055 -8.328 1 97.19 196 VAL A N 1
ATOM 1515 C CA . VAL A 1 196 ? -14.969 -12.211 -7.469 1 97.19 196 VAL A CA 1
ATOM 1516 C C . VAL A 1 196 ? -14.047 -13.281 -8.039 1 97.19 196 VAL A C 1
ATOM 1518 O O . VAL A 1 196 ? -12.82 -13.156 -7.988 1 97.19 196 VAL A O 1
ATOM 1521 N N . GLN A 1 197 ? -14.594 -14.273 -8.641 1 97.38 197 GLN A N 1
ATOM 1522 C CA . GLN A 1 197 ? -13.805 -15.336 -9.273 1 97.38 197 GLN A CA 1
ATOM 1523 C C . GLN A 1 197 ? -12.945 -14.781 -10.406 1 97.38 197 GLN A C 1
ATOM 1525 O O . GLN A 1 197 ? -11.797 -15.203 -10.578 1 97.38 197 GLN A O 1
ATOM 1530 N N . ASP A 1 198 ? -13.531 -13.891 -11.125 1 97 198 ASP A N 1
ATOM 1531 C CA . ASP A 1 198 ? -12.766 -13.25 -12.188 1 97 198 ASP A CA 1
ATOM 1532 C C . ASP A 1 198 ? -11.578 -12.477 -11.617 1 97 198 ASP A C 1
ATOM 1534 O O . ASP A 1 198 ? -10.516 -12.406 -12.242 1 97 198 ASP A O 1
ATOM 1538 N N . SER A 1 199 ? -11.797 -11.867 -10.531 1 97.44 199 SER A N 1
ATOM 1539 C CA . SER A 1 199 ? -10.711 -11.156 -9.844 1 97.44 199 SER A CA 1
ATOM 1540 C C . SER A 1 199 ? -9.609 -12.117 -9.422 1 97.44 199 SER A C 1
ATOM 1542 O O . SER A 1 199 ? -8.422 -11.828 -9.602 1 97.44 199 SER A O 1
ATOM 1544 N N . VAL A 1 200 ? -10.008 -13.258 -8.938 1 98.5 200 VAL A N 1
ATOM 1545 C CA . VAL A 1 200 ? -9.047 -14.273 -8.531 1 98.5 200 VAL A CA 1
ATOM 1546 C C . VAL A 1 200 ? -8.258 -14.758 -9.75 1 98.5 200 VAL A C 1
ATOM 1548 O O . VAL A 1 200 ? -7.031 -14.836 -9.719 1 98.5 200 VAL A O 1
ATOM 1551 N N . ALA A 1 201 ? -8.992 -15.008 -10.789 1 98.31 201 ALA A N 1
ATOM 1552 C CA . ALA A 1 201 ? -8.359 -15.492 -12.008 1 98.31 201 ALA A CA 1
ATOM 1553 C C . ALA A 1 201 ? -7.348 -14.477 -12.547 1 98.31 201 ALA A C 1
ATOM 1555 O O . ALA A 1 201 ? -6.238 -14.844 -12.938 1 98.31 201 ALA A O 1
ATOM 1556 N N . SER A 1 202 ? -7.77 -13.25 -12.555 1 97.06 202 SER A N 1
ATOM 1557 C CA . SER A 1 202 ? -6.898 -12.18 -13.039 1 97.06 202 SER A CA 1
ATOM 1558 C C . SER A 1 202 ? -5.645 -12.062 -12.18 1 97.06 202 SER A C 1
ATOM 1560 O O . SER A 1 202 ? -4.547 -11.859 -12.703 1 97.06 202 SER A O 1
ATOM 1562 N N . TYR A 1 203 ? -5.832 -12.172 -10.914 1 98.31 203 TYR A N 1
ATOM 1563 C CA . TYR A 1 203 ? -4.723 -12.117 -9.969 1 98.31 203 TYR A CA 1
ATOM 1564 C C . TYR A 1 203 ? -3.734 -13.25 -10.219 1 98.31 203 TYR A C 1
ATOM 1566 O O . TYR A 1 203 ? -2.525 -13.023 -10.297 1 98.31 203 TYR A O 1
ATOM 1574 N N . LEU A 1 204 ? -4.199 -14.414 -10.367 1 98.75 204 LEU A N 1
ATOM 1575 C CA . LEU A 1 204 ? -3.34 -15.562 -10.594 1 98.75 204 LEU A CA 1
ATOM 1576 C C . LEU A 1 204 ? -2.615 -15.445 -11.93 1 98.75 204 LEU A C 1
ATOM 1578 O O . LEU A 1 204 ? -1.431 -15.773 -12.031 1 98.75 204 LEU A O 1
ATOM 1582 N N . ARG A 1 205 ? -3.324 -15 -12.922 1 97.56 205 ARG A N 1
ATOM 1583 C CA . ARG A 1 205 ? -2.686 -14.773 -14.211 1 97.56 205 ARG A CA 1
ATOM 1584 C C . ARG A 1 205 ? -1.561 -13.75 -14.094 1 97.56 205 ARG A C 1
ATOM 1586 O O . ARG A 1 205 ? -0.488 -13.93 -14.672 1 97.56 205 ARG A O 1
ATOM 1593 N N . ASN A 1 206 ? -1.849 -12.711 -13.352 1 96.12 206 ASN A N 1
ATOM 1594 C CA . ASN A 1 206 ? -0.834 -11.688 -13.141 1 96.12 206 ASN A CA 1
ATOM 1595 C C . ASN A 1 206 ? 0.439 -12.273 -12.539 1 96.12 206 ASN A C 1
ATOM 1597 O O . ASN A 1 206 ? 1.535 -12.047 -13.047 1 96.12 206 ASN A O 1
ATOM 1601 N N . LEU A 1 207 ? 0.342 -13.062 -11.492 1 98.38 207 LEU A N 1
ATOM 1602 C CA . LEU A 1 207 ? 1.497 -13.664 -10.836 1 98.38 207 LEU A CA 1
ATOM 1603 C C . LEU A 1 207 ? 2.223 -14.625 -11.773 1 98.38 207 LEU A C 1
ATOM 1605 O O . LEU A 1 207 ? 3.451 -14.719 -11.742 1 98.38 207 LEU A O 1
ATOM 1609 N N . ASN A 1 208 ? 1.482 -15.203 -12.672 1 98.62 208 ASN A N 1
ATOM 1610 C CA . ASN A 1 208 ? 2.043 -16.266 -13.5 1 98.62 208 ASN A CA 1
ATOM 1611 C C . ASN A 1 208 ? 2.566 -15.711 -14.828 1 98.62 208 ASN A C 1
ATOM 1613 O O . ASN A 1 208 ? 3.164 -16.453 -15.617 1 98.62 208 ASN A O 1
ATOM 1617 N N . THR A 1 209 ? 2.383 -14.391 -15.109 1 97.5 209 THR A N 1
ATOM 1618 C CA . THR A 1 209 ? 2.771 -13.891 -16.422 1 97.5 209 THR A CA 1
ATOM 1619 C C . THR A 1 209 ? 3.65 -12.648 -16.297 1 97.5 209 THR A C 1
ATOM 1621 O O . THR A 1 209 ? 4.645 -12.508 -17.016 1 97.5 209 THR A O 1
ATOM 1624 N N . ASN A 1 210 ? 3.35 -11.805 -15.367 1 94.88 210 ASN A N 1
ATOM 1625 C CA . ASN A 1 210 ? 3.979 -10.492 -15.273 1 94.88 210 ASN A CA 1
ATOM 1626 C C . ASN A 1 210 ? 5.453 -10.602 -14.891 1 94.88 210 ASN A C 1
ATOM 1628 O O . ASN A 1 210 ? 5.797 -11.297 -13.93 1 94.88 210 ASN A O 1
ATOM 1632 N N . PRO A 1 211 ? 6.301 -9.898 -15.602 1 93.38 211 PRO A N 1
ATOM 1633 C CA . PRO A 1 211 ? 7.73 -9.969 -15.297 1 93.38 211 PRO A CA 1
ATOM 1634 C C . PRO A 1 211 ? 8.047 -9.578 -13.852 1 93.38 211 PRO A C 1
ATOM 1636 O O . PRO A 1 211 ? 9.039 -10.047 -13.289 1 93.38 211 PRO A O 1
ATOM 1639 N N . ALA A 1 212 ? 7.215 -8.844 -13.25 1 91.38 212 ALA A N 1
ATOM 1640 C CA . ALA A 1 212 ? 7.422 -8.391 -11.875 1 91.38 212 ALA A CA 1
ATOM 1641 C C . ALA A 1 212 ? 7.469 -9.57 -10.906 1 91.38 212 ALA A C 1
ATOM 1643 O O . ALA A 1 212 ? 8.055 -9.469 -9.828 1 91.38 212 ALA A O 1
ATOM 1644 N N . TYR A 1 213 ? 6.938 -10.711 -11.305 1 97.44 213 TYR A N 1
ATOM 1645 C CA . TYR A 1 213 ? 6.809 -11.812 -10.367 1 97.44 213 TYR A CA 1
ATOM 1646 C C . TYR A 1 213 ? 7.637 -13.016 -10.82 1 97.44 213 TYR A C 1
ATOM 1648 O O . TYR A 1 213 ? 7.324 -14.156 -10.477 1 97.44 213 TYR A O 1
ATOM 1656 N N . ARG A 1 214 ? 8.609 -12.695 -11.633 1 96.88 214 ARG A N 1
ATOM 1657 C CA . ARG A 1 214 ? 9.531 -13.727 -12.078 1 96.88 214 ARG A CA 1
ATOM 1658 C C . ARG A 1 214 ? 10.203 -14.414 -10.891 1 96.88 214 ARG A C 1
ATOM 1660 O O . ARG A 1 214 ? 10.375 -15.633 -10.891 1 96.88 214 ARG A O 1
ATOM 1667 N N . GLU A 1 215 ? 10.57 -13.625 -9.922 1 96.5 215 GLU A N 1
ATOM 1668 C CA . GLU A 1 215 ? 11.234 -14.195 -8.75 1 96.5 215 GLU A CA 1
ATOM 1669 C C . GLU A 1 215 ? 10.328 -15.195 -8.031 1 96.5 215 GLU A C 1
ATOM 1671 O O . GLU A 1 215 ? 10.789 -16.25 -7.574 1 96.5 215 GLU A O 1
ATOM 1676 N N . LEU A 1 216 ? 9.109 -14.844 -7.887 1 98.5 216 LEU A N 1
ATOM 1677 C CA . LEU A 1 216 ? 8.141 -15.758 -7.289 1 98.5 216 LEU A CA 1
ATOM 1678 C C . LEU A 1 216 ? 8.109 -17.094 -8.039 1 98.5 216 LEU A C 1
ATOM 1680 O O . LEU A 1 216 ? 8.172 -18.156 -7.426 1 98.5 216 LEU A O 1
ATOM 1684 N N . ARG A 1 217 ? 8.086 -17.031 -9.32 1 98.69 217 ARG A N 1
ATOM 1685 C CA . ARG A 1 217 ? 8.016 -18.234 -10.148 1 98.69 217 ARG A CA 1
ATOM 1686 C C . ARG A 1 217 ? 9.312 -19.031 -10.062 1 98.69 217 ARG A C 1
ATOM 1688 O O . ARG A 1 217 ? 9.289 -20.266 -10.086 1 98.69 217 ARG A O 1
ATOM 1695 N N . ASP A 1 218 ? 10.406 -18.312 -9.953 1 98.19 218 ASP A N 1
ATOM 1696 C CA . ASP A 1 218 ? 11.688 -19 -9.812 1 98.19 218 ASP A CA 1
ATOM 1697 C C . ASP A 1 218 ? 11.75 -19.797 -8.516 1 98.19 218 ASP A C 1
ATOM 1699 O O . ASP A 1 218 ? 12.211 -20.938 -8.5 1 98.19 218 ASP A O 1
ATOM 1703 N N . ILE A 1 219 ? 11.289 -19.172 -7.48 1 98.5 219 ILE A N 1
ATOM 1704 C CA . ILE A 1 219 ? 11.25 -19.859 -6.191 1 98.5 219 ILE A CA 1
ATOM 1705 C C . ILE A 1 219 ? 10.359 -21.094 -6.293 1 98.5 219 ILE A C 1
ATOM 1707 O O . ILE A 1 219 ? 10.75 -22.188 -5.859 1 98.5 219 ILE A O 1
ATOM 1711 N N . ARG A 1 220 ? 9.25 -20.922 -6.852 1 98.75 220 ARG A N 1
ATOM 1712 C CA . ARG A 1 220 ? 8.289 -22 -7 1 98.75 220 ARG A CA 1
ATOM 1713 C C . ARG A 1 220 ? 8.875 -23.156 -7.816 1 98.75 220 ARG A C 1
ATOM 1715 O O . ARG A 1 220 ? 8.742 -24.312 -7.441 1 98.75 220 ARG A O 1
ATOM 1722 N N . GLN A 1 221 ? 9.547 -22.828 -8.867 1 98.12 221 GLN A N 1
ATOM 1723 C CA . GLN A 1 221 ? 10.156 -23.844 -9.727 1 98.12 221 GLN A CA 1
ATOM 1724 C C . GLN A 1 221 ? 11.234 -24.625 -8.977 1 98.12 221 GLN A C 1
ATOM 1726 O O . GLN A 1 221 ? 11.32 -25.844 -9.109 1 98.12 221 GLN A O 1
ATOM 1731 N N . LYS A 1 222 ? 12.016 -23.906 -8.25 1 98.31 222 LYS A N 1
ATOM 1732 C CA . LYS A 1 222 ? 13.078 -24.547 -7.488 1 98.31 222 LYS A CA 1
ATOM 1733 C C . LYS A 1 222 ? 12.5 -25.562 -6.504 1 98.31 222 LYS A C 1
ATOM 1735 O O . LYS A 1 222 ? 13.031 -26.672 -6.352 1 98.31 222 LYS A O 1
ATOM 1740 N N . LEU A 1 223 ? 11.461 -25.203 -5.863 1 98.44 223 LEU A N 1
ATOM 1741 C CA . LEU A 1 223 ? 10.812 -26.094 -4.918 1 98.44 223 LEU A CA 1
ATOM 1742 C C . LEU A 1 223 ? 10.227 -27.312 -5.633 1 98.44 223 LEU A C 1
ATOM 1744 O O . LEU A 1 223 ? 10.375 -28.438 -5.168 1 98.44 223 LEU A O 1
ATOM 1748 N N . ARG A 1 224 ? 9.625 -27.094 -6.816 1 96.69 224 ARG A N 1
ATOM 1749 C CA . ARG A 1 224 ? 9.078 -28.188 -7.602 1 96.69 224 ARG A CA 1
ATOM 1750 C C . ARG A 1 224 ? 10.172 -29.172 -8.008 1 96.69 224 ARG A C 1
ATOM 1752 O O . ARG A 1 224 ? 9.984 -30.391 -7.91 1 96.69 224 ARG A O 1
ATOM 1759 N N . LEU A 1 225 ? 11.227 -28.672 -8.445 1 96 225 LEU A N 1
ATOM 1760 C CA . LEU A 1 225 ? 12.336 -29.516 -8.898 1 96 225 LEU A CA 1
ATOM 1761 C C . LEU A 1 225 ? 12.898 -30.344 -7.742 1 96 225 LEU A C 1
ATOM 1763 O O . LEU A 1 225 ? 13.406 -31.438 -7.949 1 96 225 LEU A O 1
ATOM 1767 N N . ALA A 1 226 ? 12.719 -29.859 -6.547 1 97.75 226 ALA A N 1
ATOM 1768 C CA . ALA A 1 226 ? 13.18 -30.578 -5.355 1 97.75 226 ALA A CA 1
ATOM 1769 C C . ALA A 1 226 ? 12.109 -31.531 -4.84 1 97.75 226 ALA A C 1
ATOM 1771 O O . ALA A 1 226 ? 12.273 -32.125 -3.775 1 97.75 226 ALA A O 1
ATOM 1772 N N . GLY A 1 227 ? 10.977 -31.625 -5.523 1 96.69 227 GLY A N 1
ATOM 1773 C CA . GLY A 1 227 ? 9.898 -32.531 -5.141 1 96.69 227 GLY A CA 1
ATOM 1774 C C . GLY A 1 227 ? 9.039 -32 -4.012 1 96.69 227 GLY A C 1
ATOM 1775 O O . GLY A 1 227 ? 8.352 -32.75 -3.336 1 96.69 227 GLY A O 1
ATOM 1776 N N . LYS A 1 228 ? 9.133 -30.641 -3.799 1 97.75 228 LYS A N 1
ATOM 1777 C CA . LYS A 1 228 ? 8.375 -30.031 -2.715 1 97.75 228 LYS A CA 1
ATOM 1778 C C . LYS A 1 228 ? 7.172 -29.266 -3.256 1 97.75 228 LYS A C 1
ATOM 1780 O O . LYS A 1 228 ? 7.203 -28.75 -4.383 1 97.75 228 LYS A O 1
ATOM 1785 N N . THR A 1 229 ? 6.141 -29.281 -2.479 1 96.94 229 THR A N 1
ATOM 1786 C CA . THR A 1 229 ? 4.996 -28.422 -2.773 1 96.94 229 THR A CA 1
ATOM 1787 C C . THR A 1 229 ? 5.199 -27.031 -2.205 1 96.94 229 THR A C 1
ATOM 1789 O O . THR A 1 229 ? 5.355 -26.859 -0.994 1 96.94 229 THR A O 1
ATOM 1792 N N . PRO A 1 230 ? 5.199 -26.047 -3.031 1 98 230 PRO A N 1
ATOM 1793 C CA . PRO A 1 230 ? 5.406 -24.688 -2.525 1 98 230 PRO A CA 1
ATOM 1794 C C . PRO A 1 230 ? 4.32 -24.25 -1.548 1 98 230 PRO A C 1
ATOM 1796 O O . PRO A 1 230 ? 3.137 -24.5 -1.778 1 98 230 PRO A O 1
ATOM 1799 N N . THR A 1 231 ? 4.707 -23.547 -0.461 1 98 231 THR A N 1
ATOM 1800 C CA . THR A 1 231 ? 3.783 -23 0.526 1 98 231 THR A CA 1
ATOM 1801 C C . THR A 1 231 ? 3.701 -21.484 0.408 1 98 231 THR A C 1
ATOM 1803 O O . THR A 1 231 ? 4.465 -20.875 -0.342 1 98 231 THR A O 1
ATOM 1806 N N . ALA A 1 232 ? 2.762 -20.922 1.117 1 98.5 232 ALA A N 1
ATOM 1807 C CA . ALA A 1 232 ? 2.648 -19.469 1.174 1 98.5 232 ALA A CA 1
ATOM 1808 C C . ALA A 1 232 ? 3.926 -18.844 1.726 1 98.5 232 ALA A C 1
ATOM 1810 O O . ALA A 1 232 ? 4.422 -17.859 1.184 1 98.5 232 ALA A O 1
ATOM 1811 N N . GLU A 1 233 ? 4.473 -19.453 2.797 1 98.06 233 GLU A N 1
ATOM 1812 C CA . GLU A 1 233 ? 5.691 -18.953 3.422 1 98.06 233 GLU A CA 1
ATOM 1813 C C . GLU A 1 233 ? 6.855 -18.938 2.434 1 98.06 233 GLU A C 1
ATOM 1815 O O . GLU A 1 233 ? 7.703 -18.031 2.475 1 98.06 233 GLU A O 1
ATOM 1820 N N . ASP A 1 234 ? 6.852 -19.891 1.528 1 98.31 234 ASP A N 1
ATOM 1821 C CA . ASP A 1 234 ? 7.914 -19.984 0.536 1 98.31 234 ASP A CA 1
ATOM 1822 C C . ASP A 1 234 ? 7.805 -18.875 -0.501 1 98.31 234 ASP A C 1
ATOM 1824 O O . ASP A 1 234 ? 8.82 -18.328 -0.936 1 98.31 234 ASP A O 1
ATOM 1828 N N . LEU A 1 235 ? 6.559 -18.562 -0.91 1 98.75 235 LEU A N 1
ATOM 1829 C CA . LEU A 1 235 ? 6.387 -17.766 -2.123 1 98.75 235 LEU A CA 1
ATOM 1830 C C . LEU A 1 235 ? 6.18 -16.297 -1.785 1 98.75 235 LEU A C 1
ATOM 1832 O O . LEU A 1 235 ? 6.453 -15.422 -2.609 1 98.75 235 LEU A O 1
ATOM 1836 N N . ILE A 1 236 ? 5.754 -15.93 -0.566 1 98.5 236 ILE A N 1
ATOM 1837 C CA . ILE A 1 236 ? 5.406 -14.562 -0.19 1 98.5 236 ILE A CA 1
ATOM 1838 C C . ILE A 1 236 ? 6.625 -13.664 -0.354 1 98.5 236 ILE A C 1
ATOM 1840 O O . ILE A 1 236 ? 6.504 -12.523 -0.817 1 98.5 236 ILE A O 1
ATOM 1844 N N . PRO A 1 237 ? 7.867 -14.133 -0.083 1 97.31 237 PRO A N 1
ATOM 1845 C CA . PRO A 1 237 ? 9.031 -13.273 -0.327 1 97.31 237 PRO A CA 1
ATOM 1846 C C . PRO A 1 237 ? 9.164 -12.867 -1.791 1 97.31 237 PRO A C 1
ATOM 1848 O O . PRO A 1 237 ? 9.758 -11.828 -2.092 1 97.31 237 PRO A O 1
ATOM 1851 N N . GLY A 1 238 ? 8.578 -13.617 -2.697 1 97.62 238 GLY A N 1
ATOM 1852 C CA . GLY A 1 238 ? 8.617 -13.297 -4.117 1 97.62 238 GLY A CA 1
ATOM 1853 C C . GLY A 1 238 ? 7.652 -12.195 -4.508 1 97.62 238 GLY A C 1
ATOM 1854 O O . GLY A 1 238 ? 7.621 -11.773 -5.664 1 97.62 238 GLY A O 1
ATOM 1855 N N . LEU A 1 239 ? 6.887 -11.594 -3.51 1 97.19 239 LEU A N 1
ATOM 1856 C CA . LEU A 1 239 ? 5.875 -10.578 -3.779 1 97.19 239 LEU A CA 1
ATOM 1857 C C . LEU A 1 239 ? 6.422 -9.18 -3.502 1 97.19 239 LEU A C 1
ATOM 1859 O O . LEU A 1 239 ? 5.652 -8.234 -3.334 1 97.19 239 LEU A O 1
ATOM 1863 N N . ILE A 1 240 ? 7.723 -9.031 -3.488 1 92.62 240 ILE A N 1
ATOM 1864 C CA . ILE A 1 240 ? 8.367 -7.785 -3.109 1 92.62 240 ILE A CA 1
ATOM 1865 C C . ILE A 1 240 ? 7.93 -6.668 -4.055 1 92.62 240 ILE A C 1
ATOM 1867 O O . ILE A 1 240 ? 7.836 -5.504 -3.652 1 92.62 240 ILE A O 1
ATOM 1871 N N . ARG A 1 241 ? 7.543 -7.008 -5.266 1 90.38 241 ARG A N 1
ATOM 1872 C CA . ARG A 1 241 ? 7.215 -5.996 -6.27 1 90.38 241 ARG A CA 1
ATOM 1873 C C . ARG A 1 241 ? 5.711 -5.758 -6.336 1 90.38 241 ARG A C 1
ATOM 1875 O O . ARG A 1 241 ? 5.242 -4.953 -7.141 1 90.38 241 ARG A O 1
ATOM 1882 N N . TYR A 1 242 ? 5.008 -6.371 -5.469 1 92.94 242 TYR A N 1
ATOM 1883 C CA . TYR A 1 242 ? 3.555 -6.234 -5.5 1 92.94 242 TYR A CA 1
ATOM 1884 C C . TYR A 1 242 ? 3.123 -4.887 -4.934 1 92.94 242 TYR A C 1
ATOM 1886 O O . TYR A 1 242 ? 2.053 -4.375 -5.273 1 92.94 242 TYR A O 1
ATOM 1894 N N . SER A 1 243 ? 3.951 -4.324 -4.078 1 90.25 243 SER A N 1
ATOM 1895 C CA . SER A 1 243 ? 3.652 -3.076 -3.385 1 90.25 243 SER A CA 1
ATOM 1896 C C . SER A 1 243 ? 4.863 -2.145 -3.381 1 90.25 243 SER A C 1
ATOM 1898 O O . SER A 1 243 ? 6.004 -2.605 -3.357 1 90.25 243 SER A O 1
ATOM 1900 N N . GLU A 1 244 ? 4.59 -0.855 -3.26 1 83.38 244 GLU A N 1
ATOM 1901 C CA . GLU A 1 244 ? 5.66 0.131 -3.146 1 83.38 244 GLU A CA 1
ATOM 1902 C C . GLU A 1 244 ? 6.359 0.034 -1.794 1 83.38 244 GLU A C 1
ATOM 1904 O O . GLU A 1 244 ? 7.469 0.55 -1.622 1 83.38 244 GLU A O 1
ATOM 1909 N N . ARG A 1 245 ? 5.734 -0.679 -0.889 1 89.62 245 ARG A N 1
ATOM 1910 C CA . ARG A 1 245 ? 6.312 -0.852 0.439 1 89.62 245 ARG A CA 1
ATOM 1911 C C . ARG A 1 245 ? 7.383 -1.937 0.433 1 89.62 245 ARG A C 1
ATOM 1913 O O . ARG A 1 245 ? 8.164 -2.055 1.383 1 89.62 245 ARG A O 1
ATOM 1920 N N . LYS A 1 246 ? 7.441 -2.799 -0.585 1 90.81 246 LYS A N 1
ATOM 1921 C CA . LYS A 1 246 ? 8.477 -3.807 -0.814 1 90.81 246 LYS A CA 1
ATOM 1922 C C . LYS A 1 246 ? 8.57 -4.77 0.365 1 90.81 246 LYS A C 1
ATOM 1924 O O . LYS A 1 246 ? 7.609 -5.469 0.685 1 90.81 246 LYS A O 1
ATOM 1929 N N . GLU A 1 247 ? 9.656 -4.738 1.081 1 92.5 247 GLU A N 1
ATOM 1930 C CA . GLU A 1 247 ? 9.891 -5.695 2.16 1 92.5 247 GLU A CA 1
ATOM 1931 C C . GLU A 1 247 ? 8.844 -5.547 3.26 1 92.5 247 GLU A C 1
ATOM 1933 O O . GLU A 1 247 ? 8.43 -6.535 3.873 1 92.5 247 GLU A O 1
ATOM 1938 N N . ALA A 1 248 ? 8.453 -4.312 3.529 1 92.31 248 ALA A N 1
ATOM 1939 C CA . ALA A 1 248 ? 7.445 -4.086 4.559 1 92.31 248 ALA A CA 1
ATOM 1940 C C . ALA A 1 248 ? 6.133 -4.781 4.203 1 92.31 248 ALA A C 1
ATOM 1942 O O . ALA A 1 248 ? 5.426 -5.277 5.082 1 92.31 248 ALA A O 1
ATOM 1943 N N . TYR A 1 249 ? 5.867 -4.77 2.926 1 94.62 249 TYR A N 1
ATOM 1944 C CA . TYR A 1 249 ? 4.676 -5.469 2.461 1 94.62 249 TYR A CA 1
ATOM 1945 C C . TYR A 1 249 ? 4.809 -6.973 2.674 1 94.62 249 TYR A C 1
ATOM 1947 O O . TYR A 1 249 ? 3.887 -7.617 3.176 1 94.62 249 TYR A O 1
ATOM 1955 N N . VAL A 1 250 ? 5.93 -7.531 2.32 1 96.56 250 VAL A N 1
ATOM 1956 C CA . VAL A 1 250 ? 6.203 -8.953 2.477 1 96.56 250 VAL A CA 1
ATOM 1957 C C . VAL A 1 250 ? 6.09 -9.344 3.947 1 96.56 250 VAL A C 1
ATOM 1959 O O . VAL A 1 250 ? 5.41 -10.32 4.285 1 96.56 250 VAL A O 1
ATOM 1962 N N . ASP A 1 251 ? 6.652 -8.531 4.797 1 94.5 251 ASP A N 1
ATOM 1963 C CA . ASP A 1 251 ? 6.633 -8.812 6.23 1 94.5 251 ASP A CA 1
ATOM 1964 C C . ASP A 1 251 ? 5.207 -8.773 6.777 1 94.5 251 ASP A C 1
ATOM 1966 O O . ASP A 1 251 ? 4.844 -9.586 7.633 1 94.5 251 ASP A O 1
ATOM 1970 N N . GLU A 1 252 ? 4.516 -7.824 6.285 1 94.75 252 GLU A N 1
ATOM 1971 C CA . GLU A 1 252 ? 3.123 -7.723 6.707 1 94.75 252 GLU A CA 1
ATOM 1972 C C . GLU A 1 252 ? 2.332 -8.961 6.309 1 94.75 252 GLU A C 1
ATOM 1974 O O . GLU A 1 252 ? 1.554 -9.492 7.105 1 94.75 252 GLU A O 1
ATOM 1979 N N . LEU A 1 253 ? 2.51 -9.453 5.137 1 97.62 253 LEU A N 1
ATOM 1980 C CA . LEU A 1 253 ? 1.8 -10.641 4.684 1 97.62 253 LEU A CA 1
ATOM 1981 C C . LEU A 1 253 ? 2.191 -11.859 5.516 1 97.62 253 LEU A C 1
ATOM 1983 O O . LEU A 1 253 ? 1.336 -12.664 5.887 1 97.62 253 LEU A O 1
ATOM 1987 N N . LEU A 1 254 ? 3.473 -11.977 5.742 1 97.06 254 LEU A N 1
ATOM 1988 C CA . LEU A 1 254 ? 3.936 -13.109 6.543 1 97.06 254 LEU A CA 1
ATOM 1989 C C . LEU A 1 254 ? 3.363 -13.039 7.957 1 97.06 254 LEU A C 1
ATOM 1991 O O . LEU A 1 254 ? 2.98 -14.07 8.523 1 97.06 254 LEU A O 1
ATOM 1995 N N . SER A 1 255 ? 3.291 -11.859 8.5 1 94.5 255 SER A N 1
ATOM 1996 C CA . SER A 1 255 ? 2.684 -11.688 9.812 1 94.5 255 SER A CA 1
ATOM 1997 C C . SER A 1 255 ? 1.209 -12.078 9.797 1 94.5 255 SER A C 1
ATOM 1999 O O . SER A 1 255 ? 0.737 -12.773 10.695 1 94.5 255 SER A O 1
ATOM 2001 N N . MET A 1 256 ? 0.533 -11.641 8.781 1 96.06 256 MET A N 1
ATOM 2002 C CA . MET A 1 256 ? -0.884 -11.969 8.664 1 96.06 256 MET A CA 1
ATOM 2003 C C . MET A 1 256 ? -1.078 -13.469 8.477 1 96.06 256 MET A C 1
ATOM 2005 O O . MET A 1 256 ? -2.012 -14.055 9.039 1 96.06 256 MET A O 1
ATOM 2009 N N . LEU A 1 257 ? -0.239 -14.055 7.711 1 97.56 257 LEU A N 1
ATOM 2010 C CA . LEU A 1 257 ? -0.287 -15.5 7.512 1 97.56 257 LEU A CA 1
ATOM 2011 C C . LEU A 1 257 ? -0.145 -16.234 8.844 1 97.56 257 LEU A C 1
ATOM 2013 O O . LEU A 1 257 ? -0.951 -17.109 9.156 1 97.56 257 LEU A O 1
ATOM 2017 N N . ASN A 1 258 ? 0.798 -15.836 9.609 1 96.12 258 ASN A N 1
ATOM 2018 C CA . ASN A 1 258 ? 1.083 -16.484 10.891 1 96.12 258 ASN A CA 1
ATOM 2019 C C . ASN A 1 258 ? -0.054 -16.281 11.883 1 96.12 258 ASN A C 1
ATOM 2021 O O . ASN A 1 258 ? -0.422 -17.203 12.617 1 96.12 258 ASN A O 1
ATOM 2025 N N . GLN A 1 259 ? -0.65 -15.141 11.891 1 94.38 259 GLN A N 1
ATOM 2026 C CA . GLN A 1 259 ? -1.694 -14.789 12.844 1 94.38 259 GLN A CA 1
ATOM 2027 C C . GLN A 1 259 ? -3.006 -15.492 12.508 1 94.38 259 GLN A C 1
ATOM 2029 O O . GLN A 1 259 ? -3.889 -15.609 13.359 1 94.38 259 GLN A O 1
ATOM 2034 N N . ASN A 1 260 ? -3.1 -15.859 11.25 1 96.5 260 ASN A N 1
ATOM 2035 C CA . ASN A 1 260 ? -4.398 -16.375 10.828 1 96.5 260 ASN A CA 1
ATOM 2036 C C . ASN A 1 260 ? -4.312 -17.828 10.383 1 96.5 260 ASN A C 1
ATOM 2038 O O . ASN A 1 260 ? -5.148 -18.297 9.609 1 96.5 260 ASN A O 1
ATOM 2042 N N . GLN A 1 261 ? -3.381 -18.562 10.828 1 93.94 261 GLN A N 1
ATOM 2043 C CA . GLN A 1 261 ? -3.145 -19.938 10.438 1 93.94 261 GLN A CA 1
ATOM 2044 C C . GLN A 1 261 ? -4.367 -20.812 10.727 1 93.94 261 GLN A C 1
ATOM 2046 O O . GLN A 1 261 ? -4.672 -21.734 9.969 1 93.94 261 GLN A O 1
ATOM 2051 N N . SER A 1 262 ? -5.066 -20.516 11.797 1 90.5 262 SER A N 1
ATOM 2052 C CA . SER A 1 262 ? -6.195 -21.328 12.211 1 90.5 262 SER A CA 1
ATOM 2053 C C . SER A 1 262 ? -7.32 -21.297 11.18 1 90.5 262 SER A C 1
ATOM 2055 O O . SER A 1 262 ? -8.141 -22.203 11.117 1 90.5 262 SER A O 1
ATOM 2057 N N . PHE A 1 263 ? -7.336 -20.25 10.344 1 91.75 263 PHE A N 1
ATOM 2058 C CA . PHE A 1 263 ? -8.383 -20.094 9.344 1 91.75 263 PHE A CA 1
ATOM 2059 C C . PHE A 1 263 ? -7.934 -20.656 7.996 1 91.75 263 PHE A C 1
ATOM 2061 O O . PHE A 1 263 ? -8.75 -20.844 7.094 1 91.75 263 PHE A O 1
ATOM 2068 N N . LEU A 1 264 ? -6.664 -20.812 7.859 1 89.19 264 LEU A N 1
ATOM 2069 C CA . LEU A 1 264 ? -6.102 -21.078 6.539 1 89.19 264 LEU A CA 1
ATOM 2070 C C . LEU A 1 264 ? -5.879 -22.578 6.328 1 89.19 264 LEU A C 1
ATOM 2072 O O . LEU A 1 264 ? -5.609 -23.016 5.207 1 89.19 264 LEU A O 1
ATOM 2076 N N . LEU A 1 265 ? -5.945 -23.375 7.379 1 72.88 265 LEU A N 1
ATOM 2077 C CA . LEU A 1 265 ? -5.801 -24.812 7.297 1 72.88 265 LEU A CA 1
ATOM 2078 C C . LEU A 1 265 ? -7.113 -25.469 6.883 1 72.88 265 LEU A C 1
ATOM 2080 O O . LEU A 1 265 ? -8.188 -24.969 7.203 1 72.88 265 LEU A O 1
ATOM 2084 N N . MET B 1 1 ? -64.688 14.812 -34.688 1 21.12 1 MET B N 1
ATOM 2085 C CA . MET B 1 1 ? -63.844 13.883 -35.469 1 21.12 1 MET B CA 1
ATOM 2086 C C . MET B 1 1 ? -62.656 14.602 -36.062 1 2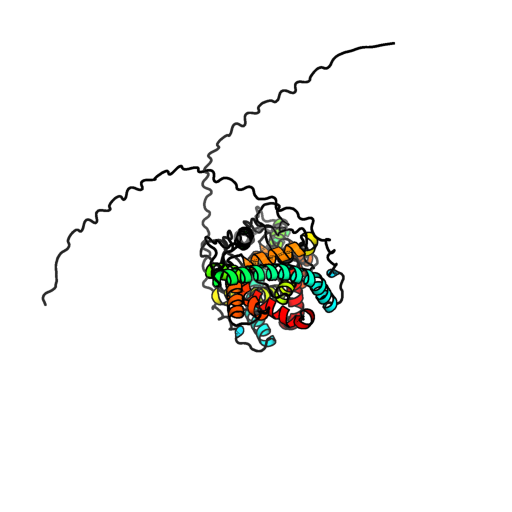1.12 1 MET B C 1
ATOM 2088 O O . MET B 1 1 ? -61.906 14.016 -36.875 1 21.12 1 MET B O 1
ATOM 2092 N N . ALA B 1 2 ? -62.688 15.961 -35.938 1 23.8 2 ALA B N 1
ATOM 2093 C CA . ALA B 1 2 ? -61.938 16.703 -36.969 1 23.8 2 ALA B CA 1
ATOM 2094 C C . ALA B 1 2 ? -60.438 16.547 -36.781 1 23.8 2 ALA B C 1
ATOM 2096 O O . ALA B 1 2 ? -59.875 16.922 -35.75 1 23.8 2 ALA B O 1
ATOM 2097 N N . VAL B 1 3 ? -59.844 15.57 -37.469 1 25.53 3 VAL B N 1
ATOM 2098 C CA . VAL B 1 3 ? -58.5 14.984 -37.5 1 25.53 3 VAL B CA 1
ATOM 2099 C C . VAL B 1 3 ? -57.5 16.031 -38 1 25.53 3 VAL B C 1
ATOM 2101 O O . VAL B 1 3 ? -57.656 16.594 -39.094 1 25.53 3 VAL B O 1
ATOM 2104 N N . LYS B 1 4 ? -56.844 16.703 -36.938 1 28.48 4 LYS B N 1
ATOM 2105 C CA . LYS B 1 4 ? -55.844 17.766 -36.938 1 28.48 4 LYS B CA 1
ATOM 2106 C C . LYS B 1 4 ? -54.688 17.406 -37.844 1 28.48 4 LYS B C 1
ATOM 2108 O O . LYS B 1 4 ? -53.844 16.562 -37.5 1 28.48 4 LYS B O 1
ATOM 2113 N N . THR B 1 5 ? -54.844 17.5 -39.125 1 23.23 5 THR B N 1
ATOM 2114 C CA . THR B 1 5 ? -54.062 17.016 -40.25 1 23.23 5 THR B CA 1
ATOM 2115 C C . THR B 1 5 ? -52.656 17.625 -40.25 1 23.23 5 THR B C 1
ATOM 2117 O O . THR B 1 5 ? -51.656 16.938 -40.5 1 23.23 5 THR B O 1
ATOM 2120 N N . GLY B 1 6 ? -52.594 19.031 -40.062 1 21.75 6 GLY B N 1
ATOM 2121 C CA . GLY B 1 6 ? -51.969 19.578 -41.25 1 21.75 6 GLY B CA 1
ATOM 2122 C C . GLY B 1 6 ? -50.469 19.312 -41.344 1 21.75 6 GLY B C 1
ATOM 2123 O O . GLY B 1 6 ? -49.875 18.75 -40.406 1 21.75 6 GLY B O 1
ATOM 2124 N N . ARG B 1 7 ? -49.562 20.453 -41.531 1 21.81 7 ARG B N 1
ATOM 2125 C CA . ARG B 1 7 ? -48.656 20.922 -42.562 1 21.81 7 ARG B CA 1
ATOM 2126 C C . ARG B 1 7 ? -47.219 20.562 -42.219 1 21.81 7 ARG B C 1
ATOM 2128 O O . ARG B 1 7 ? -46.844 20.547 -41.031 1 21.81 7 ARG B O 1
ATOM 2135 N N . LEU B 1 8 ? -46.406 20.094 -43.156 1 21.45 8 LEU B N 1
ATOM 2136 C CA . LEU B 1 8 ? -45.156 19.391 -43.5 1 21.45 8 LEU B CA 1
ATOM 2137 C C . LEU B 1 8 ? -43.938 20.281 -43.25 1 21.45 8 LEU B C 1
ATOM 2139 O O . LEU B 1 8 ? -42.844 19.766 -43.031 1 21.45 8 LEU B O 1
ATOM 2143 N N . ALA B 1 9 ? -44.031 21.766 -43.156 1 22.88 9 ALA B N 1
ATOM 2144 C CA . ALA B 1 9 ? -43.031 22.391 -44.031 1 22.88 9 ALA B CA 1
ATOM 2145 C C . ALA B 1 9 ? -41.625 22.094 -43.531 1 22.88 9 ALA B C 1
ATOM 2147 O O . ALA B 1 9 ? -41.438 21.766 -42.344 1 22.88 9 ALA B O 1
ATOM 2148 N N . SER B 1 10 ? -40.562 22.562 -44.312 1 21.84 10 SER B N 1
ATOM 2149 C CA . SER B 1 10 ? -39.25 22.344 -44.906 1 21.84 10 SER B CA 1
ATOM 2150 C C . SER B 1 10 ? -38.125 22.922 -44.062 1 21.84 10 SER B C 1
ATOM 2152 O O . SER B 1 10 ? -36.969 22.891 -44.438 1 21.84 10 SER B O 1
ATOM 2154 N N . VAL B 1 11 ? -38.281 23.062 -42.688 1 22.84 11 VAL B N 1
ATOM 2155 C CA . VAL B 1 11 ? -37.375 24.094 -42.188 1 22.84 11 VAL B CA 1
ATOM 2156 C C . VAL B 1 11 ? -35.938 23.688 -42.469 1 22.84 11 VAL B C 1
ATOM 2158 O O . VAL B 1 11 ? -35.5 22.625 -42.031 1 22.84 11 VAL B O 1
ATOM 2161 N N . VAL B 1 12 ? -35.406 24.156 -43.656 1 21.52 12 VAL B N 1
ATOM 2162 C CA . VAL B 1 12 ? -34.062 23.984 -44.219 1 21.52 12 VAL B CA 1
ATOM 2163 C C . VAL B 1 12 ? -33.031 24.469 -43.25 1 21.52 12 VAL B C 1
ATOM 2165 O O . VAL B 1 12 ? -32.969 25.656 -42.906 1 21.52 12 VAL B O 1
ATOM 2168 N N . LEU B 1 13 ? -32.812 23.672 -42.156 1 21.44 13 LEU B N 1
ATOM 2169 C CA . LEU B 1 13 ? -31.906 24.016 -41.062 1 21.44 13 LEU B CA 1
ATOM 2170 C C . LEU B 1 13 ? -30.516 24.344 -41.594 1 21.44 13 LEU B C 1
ATOM 2172 O O . LEU B 1 13 ? -29.891 23.5 -42.25 1 21.44 13 LEU B O 1
ATOM 2176 N N . GLY B 1 14 ? -30.406 25.609 -42.094 1 22.06 14 GLY B N 1
ATOM 2177 C CA . GLY B 1 14 ? -29.188 26.141 -42.688 1 22.06 14 GLY B CA 1
ATOM 2178 C C . GLY B 1 14 ? -27.969 25.953 -41.781 1 22.06 14 GLY B C 1
ATOM 2179 O O . GLY B 1 14 ? -28 26.297 -40.594 1 22.06 14 GLY B O 1
ATOM 2180 N N . LEU B 1 15 ? -27.234 24.844 -41.969 1 21.8 15 LEU B N 1
ATOM 2181 C CA . LEU B 1 15 ? -26.047 24.312 -41.312 1 21.8 15 LEU B CA 1
ATOM 2182 C C . LEU B 1 15 ? -24.906 25.328 -41.344 1 21.8 15 LEU B C 1
ATOM 2184 O O . LEU B 1 15 ? -24.375 25.625 -42.406 1 21.8 15 LEU B O 1
ATOM 2188 N N . SER B 1 16 ? -25.156 26.516 -40.656 1 20.95 16 SER B N 1
ATOM 2189 C CA . SER B 1 16 ? -24.141 27.547 -40.812 1 20.95 16 SER B CA 1
ATOM 2190 C C . SER B 1 16 ? -22.766 27.031 -40.438 1 20.95 16 SER B C 1
ATOM 2192 O O . SER B 1 16 ? -22.625 26.203 -39.531 1 20.95 16 SER B O 1
ATOM 2194 N N . THR B 1 17 ? -21.844 27.047 -41.406 1 21.42 17 THR B N 1
ATOM 2195 C CA . THR B 1 17 ? -20.453 26.672 -41.562 1 21.42 17 THR B CA 1
ATOM 2196 C C . THR B 1 17 ? -19.578 27.438 -40.562 1 21.42 17 THR B C 1
ATOM 2198 O O . THR B 1 17 ? -19.438 28.656 -40.688 1 21.42 17 THR B O 1
ATOM 2201 N N . VAL B 1 18 ? -19.875 27.328 -39.25 1 22.31 18 VAL B N 1
ATOM 2202 C CA . VAL B 1 18 ? -19.047 28.172 -38.375 1 22.31 18 VAL B CA 1
ATOM 2203 C C . VAL B 1 18 ? -17.578 27.922 -38.656 1 22.31 18 VAL B C 1
ATOM 2205 O O . VAL B 1 18 ? -17.094 26.797 -38.531 1 22.31 18 VAL B O 1
ATOM 2208 N N . ALA B 1 19 ? -17.031 28.656 -39.594 1 19.86 19 ALA B N 1
ATOM 2209 C CA . ALA B 1 19 ? -15.641 28.734 -40.062 1 19.86 19 ALA B CA 1
ATOM 2210 C C . ALA B 1 19 ? -14.68 28.859 -38.875 1 19.86 19 ALA B C 1
ATOM 2212 O O . ALA B 1 19 ? -14.844 29.734 -38.031 1 19.86 19 ALA B O 1
ATOM 2213 N N . ALA B 1 20 ? -13.969 27.766 -38.531 1 20.14 20 ALA B N 1
ATOM 2214 C CA . ALA B 1 20 ? -12.93 27.406 -37.562 1 20.14 20 ALA B CA 1
ATOM 2215 C C . ALA B 1 20 ? -11.75 28.359 -37.656 1 20.14 20 ALA B C 1
ATOM 2217 O O . ALA B 1 20 ? -10.938 28.297 -38.562 1 20.14 20 ALA B O 1
ATOM 2218 N N . THR B 1 21 ? -12.008 29.688 -37.625 1 20.33 21 THR B N 1
ATOM 2219 C CA . THR B 1 21 ? -10.797 30.469 -37.812 1 20.33 21 THR B CA 1
ATOM 2220 C C . THR B 1 21 ? -9.734 30.109 -36.781 1 20.33 21 THR B C 1
ATOM 2222 O O . THR B 1 21 ? -10 30.078 -35.594 1 20.33 21 THR B O 1
ATOM 2225 N N . LEU B 1 22 ? -8.758 29.297 -37.125 1 21.58 22 LEU B N 1
ATOM 2226 C CA . LEU B 1 22 ? -7.535 28.75 -36.562 1 21.58 22 LEU B CA 1
ATOM 2227 C C . LEU B 1 22 ? -6.645 29.875 -36 1 21.58 22 LEU B C 1
ATOM 2229 O O . LEU B 1 22 ? -6 30.594 -36.781 1 21.58 22 LEU B O 1
ATOM 2233 N N . LEU B 1 23 ? -7.223 30.797 -35.156 1 20.64 23 LEU B N 1
ATOM 2234 C CA . LEU B 1 23 ? -6.242 31.828 -34.875 1 20.64 23 LEU B CA 1
ATOM 2235 C C . LEU B 1 23 ? -4.973 31.234 -34.281 1 20.64 23 LEU B C 1
ATOM 2237 O O . LEU B 1 23 ? -5.031 30.438 -33.344 1 20.64 23 LEU B O 1
ATOM 2241 N N . TRP B 1 24 ? -3.844 31.141 -35 1 24.8 24 TRP B N 1
ATOM 2242 C CA . TRP B 1 24 ? -2.434 30.812 -34.812 1 24.8 24 TRP B CA 1
ATOM 2243 C C . TRP B 1 24 ? -1.819 31.672 -33.719 1 24.8 24 TRP B C 1
ATOM 2245 O O . TRP B 1 24 ? -1.474 32.844 -33.938 1 24.8 24 TRP B O 1
ATOM 2255 N N . LEU B 1 25 ? -2.533 31.906 -32.594 1 21.16 25 LEU B N 1
ATOM 2256 C CA . LEU B 1 25 ? -1.775 32.844 -31.781 1 21.16 25 LEU B CA 1
ATOM 2257 C C . LEU B 1 25 ? -0.421 32.281 -31.391 1 21.16 25 LEU B C 1
ATOM 2259 O O . LEU B 1 25 ? -0.349 31.172 -30.828 1 21.16 25 LEU B O 1
ATOM 2263 N N . ASP B 1 26 ? 0.739 32.656 -32 1 21.5 26 ASP B N 1
ATOM 2264 C CA . ASP B 1 26 ? 2.186 32.5 -31.938 1 21.5 26 ASP B CA 1
ATOM 2265 C C . ASP B 1 26 ? 2.715 32.812 -30.547 1 21.5 26 ASP B C 1
ATOM 2267 O O . ASP B 1 26 ? 3.906 32.625 -30.281 1 21.5 26 ASP B O 1
ATOM 2271 N N . THR B 1 27 ? 2.062 33.531 -29.688 1 24.77 27 THR B N 1
ATOM 2272 C CA . THR B 1 27 ? 2.973 34.375 -28.891 1 24.77 27 THR B CA 1
ATOM 2273 C C . THR B 1 27 ? 3.799 33.5 -27.953 1 24.77 27 THR B C 1
ATOM 2275 O O . THR B 1 27 ? 3.246 32.688 -27.188 1 24.77 27 THR B O 1
ATOM 2278 N N . GLN B 1 28 ? 5.098 33.219 -28.25 1 24.19 28 GLN B N 1
ATOM 2279 C CA . GLN B 1 28 ? 6.211 32.562 -27.578 1 24.19 28 GLN B CA 1
ATOM 2280 C C . GLN B 1 28 ? 6.492 33.188 -26.219 1 24.19 28 GLN B C 1
ATOM 2282 O O . GLN B 1 28 ? 7.512 33.875 -26.031 1 24.19 28 GLN B O 1
ATOM 2287 N N . ALA B 1 29 ? 5.707 33.906 -25.531 1 29.47 29 ALA B N 1
ATOM 2288 C CA . ALA B 1 29 ? 6.363 34.688 -24.469 1 29.47 29 ALA B CA 1
ATOM 2289 C C . ALA B 1 29 ? 7.141 33.75 -23.531 1 29.47 29 ALA B C 1
ATOM 2291 O O . ALA B 1 29 ? 6.594 32.75 -23.031 1 29.47 29 ALA B O 1
ATOM 2292 N N . GLU B 1 30 ? 8.477 33.812 -23.531 1 26 30 GLU B N 1
ATOM 2293 C CA . GLU B 1 30 ? 9.523 33.25 -22.688 1 26 30 GLU B CA 1
ATOM 2294 C C . GLU B 1 30 ? 9.227 33.469 -21.203 1 26 30 GLU B C 1
ATOM 2296 O O . GLU B 1 30 ? 9.273 34.594 -20.734 1 26 30 GLU B O 1
ATOM 2301 N N . ARG B 1 31 ? 8.297 32.906 -20.578 1 31.03 31 ARG B N 1
ATOM 2302 C CA . ARG B 1 31 ? 8.234 33.312 -19.188 1 31.03 31 ARG B CA 1
ATOM 2303 C C . ARG B 1 31 ? 9.578 33.125 -18.484 1 31.03 31 ARG B C 1
ATOM 2305 O O . ARG B 1 31 ? 10.203 32.094 -18.625 1 31.03 31 ARG B O 1
ATOM 2312 N N . PRO B 1 32 ? 10.219 34.219 -18.062 1 27.75 32 PRO B N 1
ATOM 2313 C CA . PRO B 1 32 ? 11.516 34.125 -17.391 1 27.75 32 PRO B CA 1
ATOM 2314 C C . PRO B 1 32 ? 11.562 33.031 -16.344 1 27.75 32 PRO B C 1
ATOM 2316 O O . PRO B 1 32 ? 10.547 32.719 -15.719 1 27.75 32 PRO B O 1
ATOM 2319 N N . SER B 1 33 ? 12.406 32.125 -16.5 1 27.53 33 SER B N 1
ATOM 2320 C CA . SER B 1 33 ? 12.75 31.016 -15.594 1 27.53 33 SER B CA 1
ATOM 2321 C C . SER B 1 33 ? 13.047 31.531 -14.188 1 27.53 33 SER B C 1
ATOM 2323 O O . SER B 1 33 ? 14.039 32.219 -13.969 1 27.53 33 SER B O 1
ATOM 2325 N N . ALA B 1 34 ? 12.086 31.938 -13.492 1 30.39 34 ALA B N 1
ATOM 2326 C CA . ALA B 1 34 ? 12.516 32.344 -12.156 1 30.39 34 ALA B CA 1
ATOM 2327 C C . ALA B 1 34 ? 13.547 31.375 -11.594 1 30.39 34 ALA B C 1
ATOM 2329 O O . ALA B 1 34 ? 13.422 30.156 -11.742 1 30.39 34 ALA B O 1
ATOM 2330 N N . PRO B 1 35 ? 14.781 31.922 -11.383 1 27.69 35 PRO B N 1
ATOM 2331 C CA . PRO B 1 35 ? 15.844 31.062 -10.836 1 27.69 35 PRO B CA 1
ATOM 2332 C C . PRO B 1 35 ? 15.359 30.203 -9.672 1 27.69 35 PRO B C 1
ATOM 2334 O O . PRO B 1 35 ? 14.516 30.641 -8.883 1 27.69 35 PRO B O 1
ATOM 2337 N N . MET B 1 36 ? 15.227 29.031 -9.898 1 27.33 36 MET B N 1
ATOM 2338 C CA . MET B 1 36 ? 15.07 28.094 -8.797 1 27.33 36 MET B CA 1
ATOM 2339 C C . MET B 1 36 ? 15.984 28.453 -7.633 1 27.33 36 MET B C 1
ATOM 2341 O O . MET B 1 36 ? 17.203 28.469 -7.785 1 27.33 36 MET B O 1
ATOM 2345 N N . ALA B 1 37 ? 15.656 29.406 -6.84 1 30.08 37 ALA B N 1
ATOM 2346 C CA . ALA B 1 37 ? 16.406 29.781 -5.645 1 30.08 37 ALA B CA 1
ATOM 2347 C C . ALA B 1 37 ? 17.125 28.562 -5.047 1 30.08 37 ALA B C 1
ATOM 2349 O O . ALA B 1 37 ? 16.562 27.469 -5.02 1 30.08 37 ALA B O 1
ATOM 2350 N N . GLY B 1 38 ? 18.422 28.609 -5.059 1 28.3 38 GLY B N 1
ATOM 2351 C CA . GLY B 1 38 ? 19.344 27.734 -4.355 1 28.3 38 GLY B CA 1
ATOM 2352 C C . GLY B 1 38 ? 18.875 27.375 -2.953 1 28.3 38 GLY B C 1
ATOM 2353 O O . GLY B 1 38 ? 18.812 28.25 -2.082 1 28.3 38 GLY B O 1
ATOM 2354 N N . LEU B 1 39 ? 17.906 26.547 -2.861 1 28.81 39 LEU B N 1
ATOM 2355 C CA . LEU B 1 39 ? 17.688 26.203 -1.465 1 28.81 39 LEU B CA 1
ATOM 2356 C C . LEU B 1 39 ? 19 25.969 -0.738 1 28.81 39 LEU B C 1
ATOM 2358 O O . LEU B 1 39 ? 19.844 25.188 -1.194 1 28.81 39 LEU B O 1
ATOM 2362 N N . THR B 1 40 ? 19.453 27.047 -0.124 1 29.8 40 THR B N 1
ATOM 2363 C CA . THR B 1 40 ? 20.609 26.953 0.763 1 29.8 40 THR B CA 1
ATOM 2364 C C . THR B 1 40 ? 20.641 25.594 1.477 1 29.8 40 THR B C 1
ATOM 2366 O O . THR B 1 40 ? 19.625 25.172 2.043 1 29.8 40 THR B O 1
ATOM 2369 N N . VAL B 1 41 ? 21.453 24.781 1.006 1 30.41 41 VAL B N 1
ATOM 2370 C CA . VAL B 1 41 ? 21.844 23.578 1.749 1 30.41 41 VAL B CA 1
ATOM 2371 C C . VAL B 1 41 ? 22.141 23.953 3.199 1 30.41 41 VAL B C 1
ATOM 2373 O O . VAL B 1 41 ? 23.141 24.625 3.479 1 30.41 41 VAL B O 1
ATOM 2376 N N . VAL B 1 42 ? 21.219 24.5 3.939 1 28.88 42 VAL B N 1
ATOM 2377 C CA . VAL B 1 42 ? 21.609 24.609 5.344 1 28.88 42 VAL B CA 1
ATOM 2378 C C . VAL B 1 42 ? 22.266 23.312 5.801 1 28.88 42 VAL B C 1
ATOM 2380 O O . VAL B 1 42 ? 21.766 22.219 5.512 1 28.88 42 VAL B O 1
ATOM 2383 N N . LYS B 1 43 ? 23.453 23.406 6.023 1 34.28 43 LYS B N 1
ATOM 2384 C CA . LYS B 1 43 ? 24.266 22.359 6.629 1 34.28 43 LYS B CA 1
ATOM 2385 C C . LYS B 1 43 ? 23.516 21.641 7.746 1 34.28 43 LYS B C 1
ATOM 2387 O O . LYS B 1 43 ? 23.109 22.281 8.727 1 34.28 43 LYS B O 1
ATOM 2392 N N . ASN B 1 44 ? 22.781 20.422 7.402 1 35.97 44 ASN B N 1
ATOM 2393 C CA . ASN B 1 44 ? 21.875 19.516 8.094 1 35.97 44 ASN B CA 1
ATOM 2394 C C . ASN B 1 44 ? 22.344 19.234 9.516 1 35.97 44 ASN B C 1
ATOM 2396 O O . ASN B 1 44 ? 23.547 19.203 9.789 1 35.97 44 ASN B O 1
ATOM 2400 N N . ALA B 1 45 ? 21.562 19.484 10.461 1 38.03 45 ALA B N 1
ATOM 2401 C CA . ALA B 1 45 ? 21.766 19.062 11.852 1 38.03 45 ALA B CA 1
ATOM 2402 C C . ALA B 1 45 ? 22.422 17.688 11.922 1 38.03 45 ALA B C 1
ATOM 2404 O O . ALA B 1 45 ? 22.281 16.875 11 1 38.03 45 ALA B O 1
ATOM 2405 N N . PRO B 1 46 ? 23.25 17.344 12.867 1 40.22 46 PRO B N 1
ATOM 2406 C CA . PRO B 1 46 ? 23.938 16.062 12.961 1 40.22 46 PRO B CA 1
ATOM 2407 C C . PRO B 1 46 ? 23.047 14.867 12.625 1 40.22 46 PRO B C 1
ATOM 2409 O O . PRO B 1 46 ? 21.859 14.875 12.953 1 40.22 46 PRO B O 1
ATOM 2412 N N . VAL B 1 47 ? 23.266 14.117 11.5 1 48.44 47 VAL B N 1
ATOM 2413 C CA . VAL B 1 47 ? 22.719 12.859 11 1 48.44 47 VAL B CA 1
ATOM 2414 C C . VAL B 1 47 ? 22.562 11.867 12.156 1 48.44 47 VAL B C 1
ATOM 2416 O O . VAL B 1 47 ? 23.547 11.422 12.742 1 48.44 47 VAL B O 1
ATOM 2419 N N . SER B 1 48 ? 21.609 12.086 13.07 1 54.22 48 SER B N 1
ATOM 2420 C CA . SER B 1 48 ? 21.406 11 14.016 1 54.22 48 SER B CA 1
ATOM 2421 C C . SER B 1 48 ? 21.469 9.641 13.328 1 54.22 48 SER B C 1
ATOM 2423 O O . SER B 1 48 ? 20.797 9.422 12.312 1 54.22 48 SER B O 1
ATOM 2425 N N . LYS B 1 49 ? 22.438 8.883 13.5 1 75.12 49 LYS B N 1
ATOM 2426 C CA . LYS B 1 49 ? 22.625 7.539 12.969 1 75.12 49 LYS B CA 1
ATOM 2427 C C . LYS B 1 49 ? 21.422 6.66 13.242 1 75.12 49 LYS B C 1
ATOM 2429 O O . LYS B 1 49 ? 20.969 6.555 14.391 1 75.12 49 LYS B O 1
ATOM 2434 N N . GLN B 1 50 ? 20.672 6.301 12.219 1 88.38 50 GLN B N 1
ATOM 2435 C CA . GLN B 1 50 ? 19.531 5.391 12.32 1 88.38 50 GLN B CA 1
ATOM 2436 C C . GLN B 1 50 ? 19.922 4.098 13.031 1 88.38 50 GLN B C 1
ATOM 2438 O O . GLN B 1 50 ? 20.953 3.492 12.711 1 88.38 50 GLN B O 1
ATOM 2443 N N . PRO B 1 51 ? 19.188 3.787 14.031 1 90.5 51 PRO B N 1
ATOM 2444 C CA . PRO B 1 51 ? 19.453 2.488 14.648 1 90.5 51 PRO B CA 1
ATOM 2445 C C . PRO B 1 51 ? 19.203 1.317 13.703 1 90.5 51 PRO B C 1
ATOM 2447 O O . PRO B 1 51 ? 18.469 1.462 12.719 1 90.5 51 PRO B O 1
ATOM 2450 N N . ASP B 1 52 ? 19.875 0.216 14.016 1 93.44 52 ASP B N 1
ATOM 2451 C CA . ASP B 1 52 ? 19.531 -1.026 13.336 1 93.44 52 ASP B CA 1
ATOM 2452 C C . ASP B 1 52 ? 18.344 -1.712 14 1 93.44 52 ASP B C 1
ATOM 2454 O O . ASP B 1 52 ? 18.516 -2.525 14.914 1 93.44 52 ASP B O 1
ATOM 2458 N N . PHE B 1 53 ? 17.219 -1.456 13.516 1 94.94 53 PHE B N 1
ATOM 2459 C CA . PHE B 1 53 ? 16 -1.964 14.148 1 94.94 53 PHE B CA 1
ATOM 2460 C C . PHE B 1 53 ? 15.883 -3.473 13.969 1 94.94 53 PHE B C 1
ATOM 2462 O O . PHE B 1 53 ? 15.234 -4.152 14.758 1 94.94 53 PHE B O 1
ATOM 2469 N N . ASP B 1 54 ? 16.531 -3.955 13.008 1 91.5 54 ASP B N 1
ATOM 2470 C CA . ASP B 1 54 ? 16.453 -5.383 12.711 1 91.5 54 ASP B CA 1
ATOM 2471 C C . ASP B 1 54 ? 17.234 -6.199 13.734 1 91.5 54 ASP B C 1
ATOM 2473 O O . ASP B 1 54 ? 17.094 -7.422 13.805 1 91.5 54 ASP B O 1
ATOM 2477 N N . ALA B 1 55 ? 18.062 -5.605 14.414 1 93.81 55 ALA B N 1
ATOM 2478 C CA . ALA B 1 55 ? 18.891 -6.293 15.398 1 93.81 55 ALA B CA 1
ATOM 2479 C C . ALA B 1 55 ? 18.094 -6.648 16.656 1 93.81 55 ALA B C 1
ATOM 2481 O O . ALA B 1 55 ? 18.547 -7.449 17.469 1 93.81 55 ALA B O 1
ATOM 2482 N N . TYR B 1 56 ? 16.953 -6.074 16.766 1 94.62 56 TYR B N 1
ATOM 2483 C CA . TYR B 1 56 ? 16.125 -6.359 17.938 1 94.62 56 TYR B CA 1
ATOM 2484 C C . TYR B 1 56 ? 15.469 -7.727 17.828 1 94.62 56 TYR B C 1
ATOM 2486 O O . TYR B 1 56 ? 14.891 -8.062 16.781 1 94.62 56 TYR B O 1
ATOM 2494 N N . THR B 1 57 ? 15.492 -8.461 18.875 1 92.88 57 THR B N 1
ATOM 2495 C CA . THR B 1 57 ? 14.844 -9.766 18.891 1 92.88 57 THR B CA 1
ATOM 2496 C C . THR B 1 57 ? 13.477 -9.68 19.578 1 92.88 57 THR B C 1
ATOM 2498 O O . THR B 1 57 ? 12.594 -10.492 19.312 1 92.88 57 THR B O 1
ATOM 2501 N N . ASP B 1 58 ? 13.398 -8.688 20.438 1 95.06 58 ASP B N 1
ATOM 2502 C CA . ASP B 1 58 ? 12.133 -8.414 21.109 1 95.06 58 ASP B CA 1
ATOM 2503 C C . ASP B 1 58 ? 11.312 -7.379 20.344 1 95.06 58 ASP B C 1
ATOM 2505 O O . ASP B 1 58 ? 11.75 -6.238 20.172 1 95.06 58 ASP B O 1
ATOM 2509 N N . ILE B 1 59 ? 10.141 -7.801 20.016 1 93.25 59 ILE B N 1
ATOM 2510 C CA . ILE B 1 59 ? 9.305 -6.969 19.156 1 93.25 59 ILE B CA 1
ATOM 2511 C C . ILE B 1 59 ? 8.914 -5.691 19.891 1 93.25 59 ILE B C 1
ATOM 2513 O O . ILE B 1 59 ? 8.875 -4.609 19.297 1 93.25 59 ILE B O 1
ATOM 2517 N N . ARG B 1 60 ? 8.57 -5.793 21.125 1 95.44 60 ARG B N 1
ATOM 2518 C CA . ARG B 1 60 ? 8.195 -4.617 21.906 1 95.44 60 ARG B CA 1
ATOM 2519 C C . ARG B 1 60 ? 9.359 -3.633 22 1 95.44 60 ARG B C 1
ATOM 2521 O O . ARG B 1 60 ? 9.156 -2.422 21.891 1 95.44 60 ARG B O 1
ATOM 2528 N N . ALA B 1 61 ? 10.539 -4.168 22.219 1 96.69 61 ALA B N 1
ATOM 2529 C CA . ALA B 1 61 ? 11.719 -3.312 22.281 1 96.69 61 ALA B CA 1
ATOM 2530 C C . ALA B 1 61 ? 11.984 -2.633 20.938 1 96.69 61 ALA B C 1
ATOM 2532 O O . ALA B 1 61 ? 12.375 -1.464 20.906 1 96.69 61 ALA B O 1
ATOM 2533 N N . LYS B 1 62 ? 11.781 -3.344 19.891 1 96.38 62 LYS B N 1
ATOM 2534 C CA . LYS B 1 62 ? 11.953 -2.777 18.562 1 96.38 62 LYS B CA 1
ATOM 2535 C C . LYS B 1 62 ? 11 -1.607 18.328 1 96.38 62 LYS B C 1
ATOM 2537 O O . LYS B 1 62 ? 11.422 -0.542 17.875 1 96.38 62 LYS B O 1
ATOM 2542 N N . LYS B 1 63 ? 9.75 -1.817 18.641 1 97.12 63 LYS B N 1
ATOM 2543 C CA . LYS B 1 63 ? 8.742 -0.779 18.438 1 97.12 63 LYS B CA 1
ATOM 2544 C C . LYS B 1 63 ? 9.07 0.46 19.281 1 97.12 63 LYS B C 1
ATOM 2546 O O . LYS B 1 63 ? 8.992 1.585 18.781 1 97.12 63 LYS B O 1
ATOM 2551 N N . ALA B 1 64 ? 9.453 0.262 20.531 1 96.88 64 ALA B N 1
ATOM 2552 C CA . ALA B 1 64 ? 9.82 1.375 21.406 1 96.88 64 ALA B CA 1
ATOM 2553 C C . ALA B 1 64 ? 11 2.154 20.844 1 96.88 64 ALA B C 1
ATOM 2555 O O . ALA B 1 64 ? 10.984 3.387 20.812 1 96.88 64 ALA B O 1
ATOM 2556 N N . ALA B 1 65 ? 12 1.407 20.375 1 96.75 65 ALA B N 1
ATOM 2557 C CA . ALA B 1 65 ? 13.195 2.039 19.828 1 96.75 65 ALA B CA 1
ATOM 2558 C C . ALA B 1 65 ? 12.852 2.861 18.578 1 96.75 65 ALA B C 1
ATOM 2560 O O . ALA B 1 65 ? 13.375 3.961 18.391 1 96.75 65 ALA B O 1
ATOM 2561 N N . PHE B 1 66 ? 12.047 2.311 17.766 1 97.94 66 PHE B N 1
ATOM 2562 C CA . PHE B 1 66 ? 11.648 2.996 16.531 1 97.94 66 PHE B CA 1
ATOM 2563 C C . PHE B 1 66 ? 10.953 4.312 16.859 1 97.94 66 PHE B C 1
ATOM 2565 O O . PHE B 1 66 ? 11.328 5.363 16.328 1 97.94 66 PHE B O 1
ATOM 2572 N N . PHE B 1 67 ? 9.93 4.289 17.75 1 98.06 67 PHE B N 1
ATOM 2573 C CA . PHE B 1 67 ? 9.18 5.488 18.094 1 98.06 67 PHE B CA 1
ATOM 2574 C C . PHE B 1 67 ? 10.062 6.5 18.812 1 98.06 67 PHE B C 1
ATOM 2576 O O . PHE B 1 67 ? 9.984 7.699 18.547 1 98.06 67 PHE B O 1
ATOM 2583 N N . ASP B 1 68 ? 10.898 6.023 19.656 1 96.88 68 ASP B N 1
ATOM 2584 C CA . ASP B 1 68 ? 11.797 6.906 20.391 1 96.88 68 ASP B CA 1
ATOM 2585 C C . ASP B 1 68 ? 12.758 7.621 19.453 1 96.88 68 ASP B C 1
ATOM 2587 O O . ASP B 1 68 ? 13.109 8.781 19.672 1 96.88 68 ASP B O 1
ATOM 2591 N N . PHE B 1 69 ? 13.227 6.93 18.469 1 97.44 69 PHE B N 1
ATOM 2592 C CA . PHE B 1 69 ? 14.141 7.496 17.5 1 97.44 69 PHE B CA 1
ATOM 2593 C C . PHE B 1 69 ? 13.461 8.602 16.688 1 97.44 69 PHE B C 1
ATOM 2595 O O . PHE B 1 69 ? 14.047 9.664 16.469 1 97.44 69 PHE B O 1
ATOM 2602 N N . LEU B 1 70 ? 12.203 8.336 16.281 1 98.19 70 LEU B N 1
ATOM 2603 C CA . LEU B 1 70 ? 11.539 9.203 15.312 1 98.19 70 LEU B CA 1
ATOM 2604 C C . LEU B 1 70 ? 10.852 10.375 16.016 1 98.19 70 LEU B C 1
ATOM 2606 O O . LEU B 1 70 ? 10.75 11.469 15.453 1 98.19 70 LEU B O 1
ATOM 2610 N N . ARG B 1 71 ? 10.445 10.258 17.219 1 97.94 71 ARG B N 1
ATOM 2611 C CA . ARG B 1 71 ? 9.578 11.188 17.938 1 97.94 71 ARG B CA 1
ATOM 2612 C C . ARG B 1 71 ? 10.219 12.57 18.016 1 97.94 71 ARG B C 1
ATOM 2614 O O . ARG B 1 71 ? 9.562 13.578 17.734 1 97.94 71 ARG B O 1
ATOM 2621 N N . PRO B 1 72 ? 11.492 12.695 18.375 1 98 72 PRO B N 1
ATOM 2622 C CA . PRO B 1 72 ? 12.047 14.047 18.5 1 98 72 PRO B CA 1
ATOM 2623 C C . PRO B 1 72 ? 12.047 14.805 17.172 1 98 72 PRO B C 1
ATOM 2625 O O . PRO B 1 72 ? 11.875 16.031 17.156 1 98 72 PRO B O 1
ATOM 2628 N N . MET B 1 73 ? 12.227 14.07 16.125 1 98.44 73 MET B N 1
ATOM 2629 C CA . MET B 1 73 ? 12.227 14.703 14.812 1 98.44 73 MET B CA 1
ATOM 2630 C C . MET B 1 73 ? 10.82 15.164 14.438 1 98.44 73 MET B C 1
ATOM 2632 O O . MET B 1 73 ? 10.648 16.25 13.891 1 98.44 73 MET B O 1
ATOM 2636 N N . VAL B 1 74 ? 9.852 14.367 14.758 1 98.62 74 VAL B N 1
ATOM 2637 C CA . VAL B 1 74 ? 8.453 14.711 14.492 1 98.62 74 VAL B CA 1
ATOM 2638 C C . VAL B 1 74 ? 8.055 15.93 15.312 1 98.62 74 VAL B C 1
ATOM 2640 O O . VAL B 1 74 ? 7.473 16.875 14.789 1 98.62 74 VAL B O 1
ATOM 2643 N N . ASP B 1 75 ? 8.414 15.914 16.516 1 98.31 75 ASP B N 1
ATOM 2644 C CA . ASP B 1 75 ? 8.078 17.016 17.422 1 98.31 75 ASP B CA 1
ATOM 2645 C C . ASP B 1 75 ? 8.766 18.312 17 1 98.31 75 ASP B C 1
ATOM 2647 O O . ASP B 1 75 ? 8.18 19.391 17.078 1 98.31 75 ASP B O 1
ATOM 2651 N N . ALA B 1 76 ? 9.961 18.141 16.562 1 98.56 76 ALA B N 1
ATOM 2652 C CA . ALA B 1 76 ? 10.703 19.328 16.125 1 98.56 76 ALA B CA 1
ATOM 2653 C C . ALA B 1 76 ? 10.039 19.969 14.906 1 98.56 76 ALA B C 1
ATOM 2655 O O . ALA B 1 76 ? 9.891 21.188 14.836 1 98.56 76 ALA B O 1
ATOM 2656 N N . GLU B 1 77 ? 9.656 19.156 13.961 1 98.75 77 GLU B N 1
ATOM 2657 C CA . GLU B 1 77 ? 9.008 19.703 12.773 1 98.75 77 GLU B CA 1
ATOM 2658 C C . GLU B 1 77 ? 7.633 20.281 13.102 1 98.75 77 GLU B C 1
ATOM 2660 O O . GLU B 1 77 ? 7.23 21.297 12.539 1 98.75 77 GLU B O 1
ATOM 2665 N N . ASN B 1 78 ? 6.957 19.641 14.008 1 98.75 78 ASN B N 1
ATOM 2666 C CA . ASN B 1 78 ? 5.68 20.188 14.453 1 98.75 78 ASN B CA 1
ATOM 2667 C C . ASN B 1 78 ? 5.859 21.516 15.18 1 98.75 78 ASN B C 1
ATOM 2669 O O . ASN B 1 78 ? 5.023 22.422 15.055 1 98.75 78 ASN B O 1
ATOM 2673 N N . ARG B 1 79 ? 6.883 21.625 15.93 1 98.69 79 ARG B N 1
ATOM 2674 C CA . ARG B 1 79 ? 7.156 22.875 16.609 1 98.69 79 ARG B CA 1
ATOM 2675 C C . ARG B 1 79 ? 7.371 24.016 15.617 1 98.69 79 ARG B C 1
ATOM 2677 O O . ARG B 1 79 ? 6.906 25.141 15.836 1 98.69 79 ARG B O 1
ATOM 2684 N N . LYS B 1 80 ? 8.078 23.703 14.539 1 98.81 80 LYS B N 1
ATOM 2685 C CA . LYS B 1 80 ? 8.266 24.703 13.492 1 98.81 80 LYS B CA 1
ATOM 2686 C C . LYS B 1 80 ? 6.93 25.156 12.922 1 98.81 80 LYS B C 1
ATOM 2688 O O . LYS B 1 80 ? 6.699 26.344 12.734 1 98.81 80 LYS B O 1
ATOM 2693 N N . ILE B 1 81 ? 6.094 24.219 12.703 1 98.88 81 ILE B N 1
ATOM 2694 C CA . ILE B 1 81 ? 4.781 24.516 12.133 1 98.88 81 ILE B CA 1
ATOM 2695 C C . ILE B 1 81 ? 3.957 25.328 13.133 1 98.88 81 ILE B C 1
ATOM 2697 O O . ILE B 1 81 ? 3.271 26.281 12.758 1 98.88 81 ILE B O 1
ATOM 2701 N N . ALA B 1 82 ? 4.066 24.938 14.391 1 98.69 82 ALA B N 1
ATOM 2702 C CA . ALA B 1 82 ? 3.344 25.656 15.438 1 98.69 82 ALA B CA 1
ATOM 2703 C C . ALA B 1 82 ? 3.797 27.109 15.516 1 98.69 82 ALA B C 1
ATOM 2705 O O . ALA B 1 82 ? 2.98 28.016 15.727 1 98.69 82 ALA B O 1
ATOM 2706 N N . GLU B 1 83 ? 5.027 27.328 15.383 1 98.75 83 GLU B N 1
ATOM 2707 C CA . GLU B 1 83 ? 5.562 28.688 15.406 1 98.75 83 GLU B CA 1
ATOM 2708 C C . GLU B 1 83 ? 5.062 29.5 14.219 1 98.75 83 GLU B C 1
ATOM 2710 O O . GLU B 1 83 ? 4.723 30.672 14.359 1 98.75 83 GLU B O 1
ATOM 2715 N N . GLN B 1 84 ? 5.051 28.875 13.117 1 98.88 84 GLN B N 1
ATOM 2716 C CA . GLN B 1 84 ? 4.52 29.531 11.93 1 98.88 84 GLN B CA 1
ATOM 2717 C C . GLN B 1 84 ? 3.045 29.875 12.109 1 98.88 84 GLN B C 1
ATOM 2719 O O . GLN B 1 84 ? 2.621 30.984 11.773 1 98.88 84 GLN B O 1
ATOM 2724 N N . ARG B 1 85 ? 2.344 28.953 12.633 1 98.75 85 ARG B N 1
ATOM 2725 C CA . ARG B 1 85 ? 0.92 29.172 12.867 1 98.75 85 ARG B CA 1
ATOM 2726 C C . ARG B 1 85 ? 0.696 30.328 13.836 1 98.75 85 ARG B C 1
ATOM 2728 O O . ARG B 1 85 ? -0.165 31.172 13.602 1 98.75 85 ARG B O 1
ATOM 2735 N N . ALA B 1 86 ? 1.475 30.406 14.867 1 98.69 86 ALA B N 1
ATOM 2736 C CA . ALA B 1 86 ? 1.367 31.484 15.852 1 98.69 86 ALA B CA 1
ATOM 2737 C C . ALA B 1 86 ? 1.647 32.844 15.203 1 98.69 86 ALA B C 1
ATOM 2739 O O . ALA B 1 86 ? 0.991 33.812 15.523 1 98.69 86 ALA B O 1
ATOM 2740 N N . PHE B 1 87 ? 2.621 32.875 14.367 1 98.81 87 PHE B N 1
ATOM 2741 C CA . PHE B 1 87 ? 2.943 34.094 13.656 1 98.81 87 PHE B CA 1
ATOM 2742 C C . PHE B 1 87 ? 1.753 34.562 12.844 1 98.81 87 PHE B C 1
ATOM 2744 O O . PHE B 1 87 ? 1.411 35.75 12.867 1 98.81 87 PHE B O 1
ATOM 2751 N N . ILE B 1 88 ? 1.153 33.656 12.133 1 98.88 88 ILE B N 1
ATOM 2752 C CA . ILE B 1 88 ? 0.007 33.969 11.297 1 98.88 88 ILE B CA 1
ATOM 2753 C C . ILE B 1 88 ? -1.141 34.469 12.172 1 98.88 88 ILE B C 1
ATOM 2755 O O . ILE B 1 88 ? -1.812 35.469 11.82 1 98.88 88 ILE B O 1
ATOM 2759 N N . GLN B 1 89 ? -1.317 33.844 13.289 1 98.56 89 GLN B N 1
ATOM 2760 C CA . GLN B 1 89 ? -2.391 34.25 14.195 1 98.56 89 GLN B CA 1
ATOM 2761 C C . GLN B 1 89 ? -2.158 35.656 14.742 1 98.56 89 GLN B C 1
ATOM 2763 O O . GLN B 1 89 ? -3.102 36.438 14.867 1 98.56 89 GLN B O 1
ATOM 2768 N N . ARG B 1 90 ? -0.908 36 15.07 1 98.44 90 ARG B N 1
ATOM 2769 C CA . ARG B 1 90 ? -0.593 37.344 15.531 1 98.44 90 ARG B CA 1
ATOM 2770 C C . ARG B 1 90 ? -0.853 38.375 14.438 1 98.44 90 ARG B C 1
ATOM 2772 O O . ARG B 1 90 ? -1.39 39.438 14.711 1 98.44 90 ARG B O 1
ATOM 2779 N N . ALA B 1 91 ? -0.452 38 13.258 1 98.56 91 ALA B N 1
ATOM 2780 C CA . ALA B 1 91 ? -0.709 38.906 12.133 1 98.56 91 ALA B CA 1
ATOM 2781 C C . ALA B 1 91 ? -2.207 39.094 11.922 1 98.56 91 ALA B C 1
ATOM 2783 O O . ALA B 1 91 ? -2.654 40.219 11.625 1 98.56 91 ALA B O 1
ATOM 2784 N N . GLN B 1 92 ? -2.926 38.062 12.055 1 98.06 92 GLN B N 1
ATOM 2785 C CA . GLN B 1 92 ? -4.375 38.125 11.898 1 98.06 92 GLN B CA 1
ATOM 2786 C C . GLN B 1 92 ? -4.988 39.062 12.938 1 98.06 92 GLN B C 1
ATOM 2788 O O . GLN B 1 92 ? -5.863 39.875 12.617 1 98.06 92 GLN B O 1
ATOM 2793 N N . GLU B 1 93 ? -4.52 38.969 14.141 1 97.19 93 GLU B N 1
ATOM 2794 C CA . GLU B 1 93 ? -5 39.812 15.219 1 97.19 93 GLU B CA 1
ATOM 2795 C C . GLU B 1 93 ? -4.691 41.281 14.938 1 97.19 93 GLU B C 1
ATOM 2797 O O . GLU B 1 93 ? -5.523 42.156 15.195 1 97.19 93 GLU B O 1
ATOM 2802 N N . ARG B 1 94 ? -3.525 41.5 14.461 1 96.81 94 ARG B N 1
ATOM 2803 C CA . ARG B 1 94 ? -3.141 42.875 14.086 1 96.81 94 ARG B CA 1
ATOM 2804 C C . ARG B 1 94 ? -4.113 43.469 13.07 1 96.81 94 ARG B C 1
ATOM 2806 O O . ARG B 1 94 ? -4.574 44.594 13.227 1 96.81 94 ARG B O 1
ATOM 2813 N N . LEU B 1 95 ? -4.391 42.656 12.148 1 97.69 95 LEU B N 1
ATOM 2814 C CA . LEU B 1 95 ? -5.27 43.125 11.078 1 97.69 95 LEU B CA 1
ATOM 2815 C C . LEU B 1 95 ? -6.688 43.344 11.586 1 97.69 95 LEU B C 1
ATOM 2817 O O . LEU B 1 95 ? -7.375 44.25 11.156 1 97.69 95 LEU B O 1
ATOM 2821 N N . LEU B 1 96 ? -7.09 42.531 12.5 1 97.06 96 LEU B N 1
ATOM 2822 C CA . LEU B 1 96 ? -8.422 42.656 13.078 1 97.06 96 LEU B CA 1
ATOM 2823 C C . LEU B 1 96 ? -8.547 43.938 13.898 1 97.06 96 LEU B C 1
ATOM 2825 O O . LEU B 1 96 ? -9.633 44.5 14.016 1 97.06 96 LEU B O 1
ATOM 2829 N N . MET B 1 97 ? -7.43 44.438 14.344 1 97.25 97 MET B N 1
ATOM 2830 C CA . MET B 1 97 ? -7.387 45.656 15.125 1 97.25 97 MET B CA 1
ATOM 2831 C C . MET B 1 97 ? -7.059 46.875 14.242 1 97.25 97 MET B C 1
ATOM 2833 O O . MET B 1 97 ? -6.719 47.938 14.742 1 97.25 97 MET B O 1
ATOM 2837 N N . ASP B 1 98 ? -7.043 46.625 13 1 96.44 98 ASP B N 1
ATOM 2838 C CA . ASP B 1 98 ? -6.785 47.656 12 1 96.44 98 ASP B CA 1
ATOM 2839 C C . ASP B 1 98 ? -5.363 48.188 12.133 1 96.44 98 ASP B C 1
ATOM 2841 O O . ASP B 1 98 ? -5.145 49.406 11.992 1 96.44 98 ASP B O 1
ATOM 2845 N N . ARG B 1 99 ? -4.543 47.406 12.57 1 97.25 99 ARG B N 1
ATOM 2846 C CA . ARG B 1 99 ? -3.121 47.719 12.578 1 97.25 99 ARG B CA 1
ATOM 2847 C C . ARG B 1 99 ? -2.412 47.125 11.367 1 97.25 99 ARG B C 1
ATOM 2849 O O . ARG B 1 99 ? -2.561 45.938 11.07 1 97.25 99 ARG B O 1
ATOM 2856 N N . PRO B 1 100 ? -1.669 48 10.766 1 95.25 100 PRO B N 1
ATOM 2857 C CA . PRO B 1 100 ? -1.029 47.5 9.547 1 95.25 100 PRO B CA 1
ATOM 2858 C C . PRO B 1 100 ? 0.121 46.531 9.828 1 95.25 100 PRO B C 1
ATOM 2860 O O . PRO B 1 100 ? 0.761 46.625 10.875 1 95.25 100 PRO B O 1
ATOM 2863 N N . LEU B 1 101 ? 0.42 45.656 8.914 1 97.44 101 LEU B N 1
ATOM 2864 C CA . LEU B 1 101 ? 1.58 44.75 8.953 1 97.44 101 LEU B CA 1
ATOM 2865 C C . LEU B 1 101 ? 2.836 45.5 8.492 1 97.44 101 LEU B C 1
ATOM 2867 O O . LEU B 1 101 ? 2.777 46.312 7.59 1 97.44 101 LEU B O 1
ATOM 2871 N N . SER B 1 102 ? 3.928 45.219 9.117 1 97.5 102 SER B N 1
ATOM 2872 C CA . SER B 1 102 ? 5.195 45.719 8.625 1 97.5 102 SER B CA 1
ATOM 2873 C C . SER B 1 102 ? 5.598 45.062 7.312 1 97.5 102 SER B C 1
ATOM 2875 O O . SER B 1 102 ? 5.035 44.031 6.934 1 97.5 102 SER B O 1
ATOM 2877 N N . ASP B 1 103 ? 6.578 45.625 6.645 1 97.06 103 ASP B N 1
ATOM 2878 C CA . ASP B 1 103 ? 7.113 45.062 5.418 1 97.06 103 ASP B CA 1
ATOM 2879 C C . ASP B 1 103 ? 7.703 43.656 5.676 1 97.06 103 ASP B C 1
ATOM 2881 O O . ASP B 1 103 ? 7.547 42.75 4.859 1 97.06 103 ASP B O 1
ATOM 2885 N N . ALA B 1 104 ? 8.328 43.594 6.789 1 97.69 104 ALA B N 1
ATOM 2886 C CA . ALA B 1 104 ? 8.938 42.312 7.152 1 97.69 104 ALA B CA 1
ATOM 2887 C C . ALA B 1 104 ? 7.879 41.25 7.398 1 97.69 104 ALA B C 1
ATOM 2889 O O . ALA B 1 104 ? 8.039 40.094 6.98 1 97.69 104 ALA B O 1
ATOM 2890 N N . GLU B 1 105 ? 6.824 41.625 8.047 1 98.06 105 GLU B N 1
ATOM 2891 C CA . GLU B 1 105 ? 5.734 40.688 8.305 1 98.06 105 GLU B CA 1
ATOM 2892 C C . GLU B 1 105 ? 5.059 40.25 7.008 1 98.06 105 GLU B C 1
ATOM 2894 O O . GLU B 1 105 ? 4.754 39.094 6.824 1 98.06 105 GLU B O 1
ATOM 2899 N N . THR B 1 106 ? 4.863 41.188 6.129 1 97.88 106 THR B N 1
ATOM 2900 C CA . THR B 1 106 ? 4.234 40.906 4.84 1 97.88 106 THR B CA 1
ATOM 2901 C C . THR B 1 106 ? 5.086 39.969 4.016 1 97.88 106 THR B C 1
ATOM 2903 O O . THR B 1 106 ? 4.562 39.031 3.406 1 97.88 106 THR B O 1
ATOM 2906 N N . THR B 1 107 ? 6.305 40.219 4.02 1 97.94 107 THR B N 1
ATOM 2907 C CA . THR B 1 107 ? 7.223 39.344 3.291 1 97.94 107 THR B CA 1
ATOM 2908 C C . THR B 1 107 ? 7.211 37.938 3.867 1 97.94 107 THR B C 1
ATOM 2910 O O . THR B 1 107 ? 7.18 36.938 3.123 1 97.94 107 THR B O 1
ATOM 2913 N N . HIS B 1 108 ? 7.234 37.812 5.18 1 98.38 108 HIS B N 1
ATOM 2914 C CA . HIS B 1 108 ? 7.223 36.531 5.84 1 98.38 108 HIS B CA 1
ATOM 2915 C C . HIS B 1 108 ? 5.934 35.781 5.547 1 98.38 108 HIS B C 1
ATOM 2917 O O . HIS B 1 108 ? 5.961 34.562 5.277 1 98.38 108 HIS B O 1
ATOM 2923 N N . LEU B 1 109 ? 4.832 36.469 5.551 1 98.69 109 LEU B N 1
ATOM 2924 C CA . LEU B 1 109 ? 3.549 35.875 5.23 1 98.69 109 LEU B CA 1
ATOM 2925 C C . LEU B 1 109 ? 3.525 35.375 3.783 1 98.69 109 LEU B C 1
ATOM 2927 O O . LEU B 1 109 ? 2.988 34.312 3.492 1 98.69 109 LEU B O 1
ATOM 2931 N N . SER B 1 110 ? 4.066 36.156 2.9 1 98.06 110 SER B N 1
ATOM 2932 C CA . SER B 1 110 ? 4.125 35.781 1.493 1 98.06 110 SER B CA 1
ATOM 2933 C C . SER B 1 110 ? 4.934 34.5 1.298 1 98.06 110 SER B C 1
ATOM 2935 O O . SER B 1 110 ? 4.547 33.625 0.518 1 98.06 110 SER B O 1
ATOM 2937 N N . ASN B 1 111 ? 5.98 34.406 2.004 1 98.12 111 ASN B N 1
ATOM 2938 C CA . ASN B 1 111 ? 6.812 33.188 1.937 1 98.12 111 ASN B CA 1
ATOM 2939 C C . ASN B 1 111 ? 6.078 31.984 2.482 1 98.12 111 ASN B C 1
ATOM 2941 O O . ASN B 1 111 ? 6.152 30.891 1.899 1 98.12 111 ASN B O 1
ATOM 2945 N N . LEU B 1 112 ? 5.402 32.156 3.578 1 98.5 112 LEU B N 1
ATOM 2946 C CA . LEU B 1 112 ? 4.633 31.062 4.148 1 98.5 112 LEU B CA 1
ATOM 2947 C C . LEU B 1 112 ? 3.539 30.609 3.191 1 98.5 112 LEU B C 1
ATOM 2949 O O . LEU B 1 112 ? 3.373 29.422 2.951 1 98.5 112 LEU B O 1
ATOM 2953 N N . ALA B 1 113 ? 2.854 31.578 2.646 1 98.44 113 ALA B N 1
ATOM 2954 C CA . ALA B 1 113 ? 1.782 31.266 1.706 1 98.44 113 ALA B CA 1
ATOM 2955 C C . ALA B 1 113 ? 2.316 30.469 0.515 1 98.44 113 ALA B C 1
ATOM 2957 O O . ALA B 1 113 ? 1.719 29.469 0.106 1 98.44 113 ALA B O 1
ATOM 2958 N N . SER B 1 114 ? 3.414 30.875 0.034 1 97.12 114 SER B N 1
ATOM 2959 C CA . SER B 1 114 ? 4.051 30.203 -1.089 1 97.12 114 SER B CA 1
ATOM 2960 C C . SER B 1 114 ? 4.469 28.781 -0.712 1 97.12 114 SER B C 1
ATOM 2962 O O . SER B 1 114 ? 4.23 27.828 -1.467 1 97.12 114 SER B O 1
ATOM 2964 N N . ASN B 1 115 ? 5.031 28.625 0.431 1 97.19 115 ASN B N 1
ATOM 2965 C CA . ASN B 1 115 ? 5.52 27.328 0.893 1 97.19 115 ASN B CA 1
ATOM 2966 C C . ASN B 1 115 ? 4.379 26.328 1.079 1 97.19 115 ASN B C 1
ATOM 2968 O O . ASN B 1 115 ? 4.559 25.125 0.881 1 97.19 115 ASN B O 1
ATOM 2972 N N . TYR B 1 116 ? 3.24 26.891 1.422 1 98.12 116 TYR B N 1
ATOM 2973 C CA . TYR B 1 116 ? 2.119 26 1.714 1 98.12 116 TYR B CA 1
ATOM 2974 C C . TYR B 1 116 ? 1.135 25.969 0.552 1 98.12 116 TYR B C 1
ATOM 2976 O O . TYR B 1 116 ? 0.029 25.438 0.683 1 98.12 116 TYR B O 1
ATOM 2984 N N . GLY B 1 117 ? 1.449 26.562 -0.486 1 95.56 117 GLY B N 1
ATOM 2985 C CA . GLY B 1 117 ? 0.702 26.469 -1.729 1 95.56 117 GLY B CA 1
ATOM 2986 C C . GLY B 1 117 ? -0.597 27.25 -1.71 1 95.56 117 GLY B C 1
ATOM 2987 O O . GLY B 1 117 ? -1.603 26.812 -2.271 1 95.56 117 GLY B O 1
ATOM 2988 N N . VAL B 1 118 ? -0.581 28.359 -1.061 1 96.62 118 VAL B N 1
ATOM 2989 C CA . VAL B 1 118 ? -1.764 29.203 -1.015 1 96.62 118 VAL B CA 1
ATOM 2990 C C . VAL B 1 118 ? -1.489 30.516 -1.755 1 96.62 118 VAL B C 1
ATOM 2992 O O . VAL B 1 118 ? -0.541 31.234 -1.429 1 96.62 118 VAL B O 1
ATOM 2995 N N . GLU B 1 119 ? -2.285 30.781 -2.705 1 94.5 119 GLU B N 1
ATOM 2996 C CA . GLU B 1 119 ? -2.17 32.062 -3.418 1 94.5 119 GLU B CA 1
ATOM 2997 C C . GLU B 1 119 ? -2.955 33.156 -2.713 1 94.5 119 GLU B C 1
ATOM 2999 O O . GLU B 1 119 ? -4.184 33.094 -2.633 1 94.5 119 GLU B O 1
ATOM 3004 N N . ILE B 1 120 ? -2.203 34.125 -2.275 1 95.06 120 ILE B N 1
ATOM 3005 C CA . ILE B 1 120 ? -2.844 35.219 -1.564 1 95.06 120 ILE B CA 1
ATOM 3006 C C . ILE B 1 120 ? -2.496 36.562 -2.24 1 95.06 120 ILE B C 1
ATOM 3008 O O . ILE B 1 120 ? -1.32 36.906 -2.348 1 95.06 120 ILE B O 1
ATOM 3012 N N . ARG B 1 121 ? -3.449 37.219 -2.637 1 94.12 121 ARG B N 1
ATOM 3013 C CA . ARG B 1 121 ? -3.256 38.5 -3.281 1 94.12 121 ARG B CA 1
ATOM 3014 C C . ARG B 1 121 ? -3.115 39.625 -2.248 1 94.12 121 ARG B C 1
ATOM 3016 O O . ARG B 1 121 ? -2.334 40.562 -2.436 1 94.12 121 ARG B O 1
ATOM 3023 N N . ALA B 1 122 ? -3.947 39.594 -1.205 1 96 122 ALA B N 1
ATOM 3024 C CA . ALA B 1 122 ? -3.926 40.531 -0.106 1 96 122 ALA B CA 1
ATOM 3025 C C . ALA B 1 122 ? -4.141 39.844 1.235 1 96 122 ALA B C 1
ATOM 3027 O O . ALA B 1 122 ? -4.98 38.938 1.35 1 96 122 ALA B O 1
ATOM 3028 N N . PHE B 1 123 ? -3.371 40.281 2.092 1 97.94 123 PHE B N 1
ATOM 3029 C CA . PHE B 1 123 ? -3.521 39.719 3.42 1 97.94 123 PHE B CA 1
ATOM 3030 C C . PHE B 1 123 ? -4.668 40.375 4.176 1 97.94 123 PHE B C 1
ATOM 3032 O O . PHE B 1 123 ? -4.637 41.562 4.438 1 97.94 123 PHE B O 1
ATOM 3039 N N . THR B 1 124 ? -5.676 39.656 4.449 1 97.75 124 THR B N 1
ATOM 3040 C CA . THR B 1 124 ? -6.828 40 5.277 1 97.75 124 THR B CA 1
ATOM 3041 C C . THR B 1 124 ? -7.055 38.938 6.344 1 97.75 124 THR B C 1
ATOM 3043 O O . THR B 1 124 ? -6.465 37.844 6.289 1 97.75 124 THR B O 1
ATOM 3046 N N . PRO B 1 125 ? -7.801 39.312 7.355 1 97.75 125 PRO B N 1
ATOM 3047 C CA . PRO B 1 125 ? -8.102 38.25 8.336 1 97.75 125 PRO B CA 1
ATOM 3048 C C . PRO B 1 125 ? -8.664 37 7.699 1 97.75 125 PRO B C 1
ATOM 3050 O O . PRO B 1 125 ? -8.336 35.875 8.125 1 97.75 125 PRO B O 1
ATOM 3053 N N . GLU B 1 126 ? -9.391 37.094 6.633 1 97 126 GLU B N 1
ATOM 3054 C CA . GLU B 1 126 ? -10.008 35.969 5.965 1 97 126 GLU B CA 1
ATOM 3055 C C . GLU B 1 126 ? -8.977 35.125 5.215 1 97 126 GLU B C 1
ATOM 3057 O O . GLU B 1 126 ? -8.969 33.906 5.305 1 97 126 GLU B O 1
ATOM 3062 N N . THR B 1 127 ? -8.164 35.781 4.426 1 97.94 127 THR B N 1
ATOM 3063 C CA . THR B 1 127 ? -7.168 35.031 3.672 1 97.94 127 THR B CA 1
ATOM 3064 C C . THR B 1 127 ? -6.152 34.375 4.609 1 97.94 127 THR B C 1
ATOM 3066 O O . THR B 1 127 ? -5.59 33.344 4.293 1 97.94 127 THR B O 1
ATOM 3069 N N . LEU B 1 128 ? -5.914 35 5.762 1 98.38 128 LEU B N 1
ATOM 3070 C CA . LEU B 1 128 ? -5.02 34.406 6.742 1 98.38 128 LEU B CA 1
ATOM 3071 C C . LEU B 1 128 ? -5.672 33.188 7.395 1 98.38 128 LEU B C 1
ATOM 3073 O O . LEU B 1 128 ? -4.988 32.219 7.762 1 98.38 128 LEU B O 1
ATOM 3077 N N . SER B 1 129 ? -7.023 33.188 7.512 1 97.38 129 SER B N 1
ATOM 3078 C CA . SER B 1 129 ? -7.734 32 7.957 1 97.38 129 SER B CA 1
ATOM 3079 C C . SER B 1 129 ? -7.516 30.828 7 1 97.38 129 SER B C 1
ATOM 3081 O O . SER B 1 129 ? -7.344 29.688 7.43 1 97.38 129 SER B O 1
ATOM 3083 N N . ASP B 1 130 ? -7.492 31.141 5.73 1 97.25 130 ASP B N 1
ATOM 3084 C CA . ASP B 1 130 ? -7.219 30.109 4.734 1 97.25 130 ASP B CA 1
ATOM 3085 C C . ASP B 1 130 ? -5.812 29.531 4.906 1 97.25 130 ASP B C 1
ATOM 3087 O O . ASP B 1 130 ? -5.605 28.328 4.77 1 97.25 130 ASP B O 1
ATOM 3091 N N . LEU B 1 131 ? -4.863 30.391 5.102 1 98.56 131 LEU B N 1
ATOM 3092 C CA . LEU B 1 131 ? -3.484 29.953 5.305 1 98.56 131 LEU B CA 1
ATOM 3093 C C . LEU B 1 131 ? -3.365 29.094 6.562 1 98.56 131 LEU B C 1
ATOM 3095 O O . LEU B 1 131 ? -2.604 28.125 6.586 1 98.56 131 LEU B O 1
ATOM 3099 N N . LEU B 1 132 ? -4.152 29.406 7.59 1 98.44 132 LEU B N 1
ATOM 3100 C CA . LEU B 1 132 ? -4.121 28.672 8.852 1 98.44 132 LEU B CA 1
ATOM 3101 C C . LEU B 1 132 ? -4.641 27.25 8.672 1 98.44 132 LEU B C 1
ATOM 3103 O O . LEU B 1 132 ? -4.254 26.344 9.406 1 98.44 132 LEU B O 1
ATOM 3107 N N . VAL B 1 133 ? -5.477 27.062 7.676 1 98.31 133 VAL B N 1
ATOM 3108 C CA . VAL B 1 133 ? -5.973 25.719 7.375 1 98.31 133 VAL B CA 1
ATOM 3109 C C . VAL B 1 133 ? -4.816 24.828 6.934 1 98.31 133 VAL B C 1
ATOM 3111 O O . VAL B 1 133 ? -4.789 23.625 7.246 1 98.31 133 VAL B O 1
ATOM 3114 N N . ARG B 1 134 ? -3.875 25.406 6.281 1 98.62 134 ARG B N 1
ATOM 3115 C CA . ARG B 1 134 ? -2.721 24.672 5.781 1 98.62 134 ARG B CA 1
ATOM 3116 C C . ARG B 1 134 ? -1.653 24.531 6.859 1 98.62 134 ARG B C 1
ATOM 3118 O O . ARG B 1 134 ? -1.097 23.453 7.055 1 98.62 134 ARG B O 1
ATOM 3125 N N . VAL B 1 135 ? -1.356 25.641 7.516 1 98.75 135 VAL B N 1
ATOM 3126 C CA . VAL B 1 135 ? -0.251 25.688 8.469 1 98.75 135 VAL B CA 1
ATOM 3127 C C . VAL B 1 135 ? -0.724 25.188 9.836 1 98.75 135 VAL B C 1
ATOM 3129 O O . VAL B 1 135 ? -1.052 25.984 10.711 1 98.75 135 VAL B O 1
ATOM 3132 N N . ASP B 1 136 ? -0.695 24 10.031 1 98.81 136 ASP B N 1
ATOM 3133 C CA . ASP B 1 136 ? -1.122 23.406 11.289 1 98.81 136 ASP B CA 1
ATOM 3134 C C . ASP B 1 136 ? -0.393 22.078 11.539 1 98.81 136 ASP B C 1
ATOM 3136 O O . ASP B 1 136 ? 0.063 21.422 10.602 1 98.81 136 ASP B O 1
ATOM 3140 N N . GLU B 1 137 ? -0.254 21.766 12.758 1 98.69 137 GLU B N 1
ATOM 3141 C CA . GLU B 1 137 ? 0.463 20.562 13.188 1 98.69 137 GLU B CA 1
ATOM 3142 C C . GLU B 1 137 ? -0.282 19.297 12.781 1 98.69 137 GLU B C 1
ATOM 3144 O O . GLU B 1 137 ? -1.483 19.344 12.508 1 98.69 137 GLU B O 1
ATOM 3149 N N . VAL B 1 138 ? 0.479 18.203 12.75 1 98.75 138 VAL B N 1
ATOM 3150 C CA . VAL B 1 138 ? -0.05 16.859 12.625 1 98.75 138 VAL B CA 1
ATOM 3151 C C . VAL B 1 138 ? 0.242 16.062 13.898 1 98.75 138 VAL B C 1
ATOM 3153 O O . VAL B 1 138 ? 1.362 16.094 14.406 1 98.75 138 VAL B O 1
ATOM 3156 N N . PRO B 1 139 ? -0.816 15.391 14.414 1 98.5 139 PRO B N 1
ATOM 3157 C CA . PRO B 1 139 ? -0.568 14.633 15.648 1 98.5 139 PRO B CA 1
ATOM 3158 C C . PRO B 1 139 ? 0.62 13.688 15.531 1 98.5 139 PRO B C 1
ATOM 3160 O O . PRO B 1 139 ? 0.679 12.875 14.602 1 98.5 139 PRO B O 1
ATOM 3163 N N . SER B 1 140 ? 1.479 13.742 16.484 1 98.25 140 SER B N 1
ATOM 3164 C CA . SER B 1 140 ? 2.709 12.961 16.438 1 98.25 140 SER B CA 1
ATOM 3165 C C . SER B 1 140 ? 2.408 11.469 16.328 1 98.25 140 SER B C 1
ATOM 3167 O O . SER B 1 140 ? 3.098 10.742 15.609 1 98.25 140 SER B O 1
ATOM 3169 N N . ALA B 1 141 ? 1.368 11.031 17.016 1 98.44 141 ALA B N 1
ATOM 3170 C CA . ALA B 1 141 ? 1.015 9.617 17 1 98.44 141 ALA B CA 1
ATOM 3171 C C . ALA B 1 141 ? 0.675 9.156 15.586 1 98.44 141 ALA B C 1
ATOM 3173 O O . ALA B 1 141 ? 1.02 8.039 15.188 1 98.44 141 ALA B O 1
ATOM 3174 N N . MET B 1 142 ? 0.001 9.977 14.828 1 98.56 142 MET B N 1
ATOM 3175 C CA . MET B 1 142 ? -0.345 9.664 13.445 1 98.56 142 MET B CA 1
ATOM 3176 C C . MET B 1 142 ? 0.907 9.555 12.578 1 98.56 142 MET B C 1
ATOM 3178 O O . MET B 1 142 ? 1.048 8.609 11.805 1 98.56 142 MET B O 1
ATOM 3182 N N . VAL B 1 143 ? 1.831 10.461 12.742 1 98.81 143 VAL B N 1
ATOM 3183 C CA . VAL B 1 143 ? 3.072 10.477 11.977 1 98.81 143 VAL B CA 1
ATOM 3184 C C . VAL B 1 143 ? 3.891 9.227 12.289 1 98.81 143 VAL B C 1
ATOM 3186 O O . VAL B 1 143 ? 4.387 8.562 11.375 1 98.81 143 VAL B O 1
ATOM 3189 N N . LEU B 1 144 ? 3.963 8.938 13.531 1 98.75 144 LEU B N 1
ATOM 3190 C CA . LEU B 1 144 ? 4.762 7.801 13.984 1 98.75 144 LEU B CA 1
ATOM 3191 C C . LEU B 1 144 ? 4.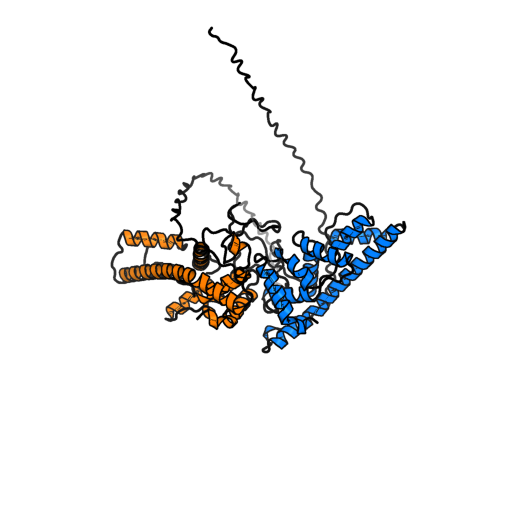184 6.492 13.469 1 98.75 144 LEU B C 1
ATOM 3193 O O . LEU B 1 144 ? 4.918 5.641 12.961 1 98.75 144 LEU B O 1
ATOM 3197 N N . VAL B 1 145 ? 2.893 6.324 13.523 1 98.56 145 VAL B N 1
ATOM 3198 C CA . VAL B 1 145 ? 2.248 5.086 13.102 1 98.56 145 VAL B CA 1
ATOM 3199 C C . VAL B 1 145 ? 2.375 4.93 11.586 1 98.56 145 VAL B C 1
ATOM 3201 O O . VAL B 1 145 ? 2.602 3.826 11.086 1 98.56 145 VAL B O 1
ATOM 3204 N N . GLN B 1 146 ? 2.195 6.016 10.859 1 98.5 146 GLN B N 1
ATOM 3205 C CA . GLN B 1 146 ? 2.355 5.938 9.414 1 98.5 146 GLN B CA 1
ATOM 3206 C C . GLN B 1 146 ? 3.787 5.559 9.039 1 98.5 146 GLN B C 1
ATOM 3208 O O . GLN B 1 146 ? 4.004 4.75 8.133 1 98.5 146 GLN B O 1
ATOM 3213 N N . ALA B 1 147 ? 4.727 6.121 9.719 1 98.56 147 ALA B N 1
ATOM 3214 C CA . ALA B 1 147 ? 6.117 5.773 9.453 1 98.56 147 ALA B CA 1
ATOM 3215 C C . ALA B 1 147 ? 6.375 4.293 9.711 1 98.56 147 ALA B C 1
ATOM 3217 O O . ALA B 1 147 ? 7.055 3.629 8.922 1 98.56 147 ALA B O 1
ATOM 3218 N N . ALA B 1 148 ? 5.879 3.807 10.805 1 98.25 148 ALA B N 1
ATOM 3219 C CA . ALA B 1 148 ? 6.023 2.389 11.125 1 98.25 148 ALA B CA 1
ATOM 3220 C C . ALA B 1 148 ? 5.422 1.513 10.031 1 98.25 148 ALA B C 1
ATOM 3222 O O . ALA B 1 148 ? 6.039 0.54 9.594 1 98.25 148 ALA B O 1
ATOM 3223 N N . ASN B 1 149 ? 4.27 1.879 9.578 1 97.62 149 ASN B N 1
ATOM 3224 C CA . ASN B 1 149 ? 3.582 1.137 8.531 1 97.62 149 ASN B CA 1
ATOM 3225 C C . ASN B 1 149 ? 4.367 1.168 7.219 1 97.62 149 ASN B C 1
ATOM 3227 O O . ASN B 1 149 ? 4.66 0.12 6.641 1 97.62 149 ASN B O 1
ATOM 3231 N N . GLU B 1 150 ? 4.789 2.34 6.832 1 96.75 150 GLU B N 1
ATOM 3232 C CA . GLU B 1 150 ? 5.414 2.559 5.531 1 96.75 150 GLU B CA 1
ATOM 3233 C C . GLU B 1 150 ? 6.797 1.915 5.469 1 96.75 150 GLU B C 1
ATOM 3235 O O . GLU B 1 150 ? 7.238 1.488 4.402 1 96.75 150 GLU B O 1
ATOM 3240 N N . THR B 1 151 ? 7.477 1.706 6.602 1 96.88 151 THR B N 1
ATOM 3241 C CA . THR B 1 151 ? 8.859 1.245 6.59 1 96.88 151 THR B CA 1
ATOM 3242 C C . THR B 1 151 ? 8.953 -0.19 7.102 1 96.88 151 THR B C 1
ATOM 3244 O O . THR B 1 151 ? 10.023 -0.803 7.047 1 96.88 151 THR B O 1
ATOM 3247 N N . GLY B 1 152 ? 7.828 -0.674 7.641 1 95.81 152 GLY B N 1
ATOM 3248 C CA . GLY B 1 152 ? 7.941 -1.932 8.359 1 95.81 152 GLY B CA 1
ATOM 3249 C C . GLY B 1 152 ? 8.805 -1.834 9.602 1 95.81 152 GLY B C 1
ATOM 3250 O O . GLY B 1 152 ? 9.719 -2.637 9.797 1 95.81 152 GLY B O 1
ATOM 3251 N N . TRP B 1 153 ? 8.477 -0.767 10.344 1 96.56 153 TRP B N 1
ATOM 3252 C CA . TRP B 1 153 ? 9.203 -0.532 11.594 1 96.56 153 TRP B CA 1
ATOM 3253 C C . TRP B 1 153 ? 10.688 -0.298 11.328 1 96.56 153 TRP B C 1
ATOM 3255 O O . TRP B 1 153 ? 11.539 -0.756 12.094 1 96.56 153 TRP B O 1
ATOM 3265 N N . GLY B 1 154 ? 11.016 0.302 10.195 1 95.62 154 GLY B N 1
ATOM 3266 C CA . GLY B 1 154 ? 12.367 0.734 9.891 1 95.62 154 GLY B CA 1
ATOM 3267 C C . GLY B 1 154 ? 13.188 -0.326 9.172 1 95.62 154 GLY B C 1
ATOM 3268 O O . GLY B 1 154 ? 14.375 -0.136 8.93 1 95.62 154 GLY B O 1
ATOM 3269 N N . SER B 1 155 ? 12.586 -1.341 8.711 1 91.88 155 SER B N 1
ATOM 3270 C CA . SER B 1 155 ? 13.312 -2.453 8.109 1 91.88 155 SER B CA 1
ATOM 3271 C C . SER B 1 155 ? 13.445 -2.281 6.602 1 91.88 155 SER B C 1
ATOM 3273 O O . SER B 1 155 ? 14.273 -2.941 5.965 1 91.88 155 SER B O 1
ATOM 3275 N N . SER B 1 156 ? 12.703 -1.409 6.07 1 89.81 156 SER B N 1
ATOM 3276 C CA . SER B 1 156 ? 12.695 -1.199 4.625 1 89.81 156 SER B CA 1
ATOM 3277 C C . SER B 1 156 ? 14.039 -0.674 4.133 1 89.81 156 SER B C 1
ATOM 3279 O O . SER B 1 156 ? 14.648 0.186 4.77 1 89.81 156 SER B O 1
ATOM 3281 N N . ARG B 1 157 ? 14.391 -1.131 2.939 1 85.81 157 ARG B N 1
ATOM 3282 C CA . ARG B 1 157 ? 15.594 -0.605 2.301 1 85.81 157 ARG B CA 1
ATOM 3283 C C . ARG B 1 157 ? 15.461 0.889 2.027 1 85.81 157 ARG B C 1
ATOM 3285 O O . ARG B 1 157 ? 16.438 1.634 2.123 1 85.81 157 ARG B O 1
ATOM 3292 N N . PHE B 1 158 ? 14.312 1.348 1.743 1 88.75 158 PHE B N 1
ATOM 3293 C CA . PHE B 1 158 ? 14.078 2.754 1.437 1 88.75 158 PHE B CA 1
ATOM 3294 C C . PHE B 1 158 ? 14.305 3.621 2.67 1 88.75 158 PHE B C 1
ATOM 3296 O O . PHE B 1 158 ? 14.75 4.766 2.557 1 88.75 158 PHE B O 1
ATOM 3303 N N . ALA B 1 159 ? 13.914 3.049 3.814 1 93.44 159 ALA B N 1
ATOM 3304 C CA . ALA B 1 159 ? 14.18 3.754 5.066 1 93.44 159 ALA B CA 1
ATOM 3305 C C . ALA B 1 159 ? 15.672 3.746 5.395 1 93.44 159 ALA B C 1
ATOM 3307 O O . ALA B 1 159 ? 16.25 4.781 5.734 1 93.44 159 ALA B O 1
ATOM 3308 N N . LYS B 1 160 ? 16.297 2.629 5.203 1 92.56 160 LYS B N 1
ATOM 3309 C CA . LYS B 1 160 ? 17.688 2.457 5.605 1 92.56 160 LYS B CA 1
ATOM 3310 C C . LYS B 1 160 ? 18.641 3.189 4.652 1 92.56 160 LYS B C 1
ATOM 3312 O O . LYS B 1 160 ? 19.562 3.879 5.09 1 92.56 160 LYS B O 1
ATOM 3317 N N . GLU B 1 161 ? 18.375 3.107 3.359 1 89.19 161 GLU B N 1
ATOM 3318 C CA . GLU B 1 161 ? 19.297 3.646 2.365 1 89.19 161 GLU B CA 1
ATOM 3319 C C . GLU B 1 161 ? 18.859 5.023 1.883 1 89.19 161 GLU B C 1
ATOM 3321 O O . GLU B 1 161 ? 19.688 5.914 1.68 1 89.19 161 GLU B O 1
ATOM 3326 N N . GLY B 1 162 ? 17.609 5.176 1.775 1 91.25 162 GLY B N 1
ATOM 3327 C CA . GLY B 1 162 ? 17.094 6.41 1.203 1 91.25 162 GLY B CA 1
ATOM 3328 C C . GLY B 1 162 ? 16.578 7.387 2.248 1 91.25 162 GLY B C 1
ATOM 3329 O O . GLY B 1 162 ? 16.234 8.523 1.922 1 91.25 162 GLY B O 1
ATOM 3330 N N . LEU B 1 163 ? 16.484 6.934 3.447 1 94.81 163 LEU B N 1
ATOM 3331 C CA . LEU B 1 163 ? 15.992 7.734 4.559 1 94.81 163 LEU B CA 1
ATOM 3332 C C . LEU B 1 163 ? 14.578 8.242 4.273 1 94.81 163 LEU B C 1
ATOM 3334 O O . LEU B 1 163 ? 14.227 9.359 4.66 1 94.81 163 LEU B O 1
ATOM 3338 N N . ASN B 1 164 ? 13.891 7.488 3.441 1 94.88 164 ASN B N 1
ATOM 3339 C CA . ASN B 1 164 ? 12.477 7.727 3.139 1 94.88 164 ASN B CA 1
ATOM 3340 C C . ASN B 1 164 ? 11.562 6.941 4.074 1 94.88 164 ASN B C 1
ATOM 3342 O O . ASN B 1 164 ? 11.43 5.723 3.943 1 94.88 164 ASN B O 1
ATOM 3346 N N . TYR B 1 165 ? 10.906 7.691 4.926 1 97.38 165 TYR B N 1
ATOM 3347 C CA . TYR B 1 165 ? 10.18 7.016 5.992 1 97.38 165 TYR B CA 1
ATOM 3348 C C . TYR B 1 165 ? 8.672 7.059 5.738 1 97.38 165 TYR B C 1
ATOM 3350 O O . TYR B 1 165 ? 7.887 6.562 6.547 1 97.38 165 TYR B O 1
ATOM 3358 N N . PHE B 1 166 ? 8.305 7.629 4.562 1 97.44 166 PHE B N 1
ATOM 3359 C CA . PHE B 1 166 ? 6.871 7.824 4.375 1 97.44 166 PHE B CA 1
ATOM 3360 C C . PHE B 1 166 ? 6.453 7.453 2.955 1 97.44 166 PHE B C 1
ATOM 3362 O O . PHE B 1 166 ? 5.379 7.844 2.496 1 97.44 166 PHE B O 1
ATOM 3369 N N . GLY B 1 167 ? 7.312 6.797 2.223 1 92.19 167 GLY B N 1
ATOM 3370 C CA . GLY B 1 167 ? 6.98 6.254 0.914 1 92.19 167 GLY B CA 1
ATOM 3371 C C . GLY B 1 167 ? 6.742 7.324 -0.134 1 92.19 167 GLY B C 1
ATOM 3372 O O . GLY B 1 167 ? 5.938 7.137 -1.05 1 92.19 167 GLY B O 1
ATOM 3373 N N . GLN B 1 168 ? 7.41 8.367 -0.012 1 90.62 168 GLN B N 1
ATOM 3374 C CA . GLN B 1 168 ? 7.195 9.469 -0.946 1 90.62 168 GLN B CA 1
ATOM 3375 C C . GLN B 1 168 ? 7.965 9.242 -2.246 1 90.62 168 GLN B C 1
ATOM 3377 O O . GLN B 1 168 ? 9.07 8.703 -2.232 1 90.62 168 GLN B O 1
ATOM 3382 N N . TRP B 1 169 ? 7.359 9.734 -3.332 1 84.19 169 TRP B N 1
ATOM 3383 C CA . TRP B 1 169 ? 7.934 9.57 -4.664 1 84.19 169 TRP B CA 1
ATOM 3384 C C . TRP B 1 169 ? 8.547 10.875 -5.152 1 84.19 169 TRP B C 1
ATOM 3386 O O . TRP B 1 169 ? 8.234 11.953 -4.633 1 84.19 169 TRP B O 1
ATOM 3396 N N . CYS B 1 170 ? 9.422 10.703 -6.078 1 81 170 CYS B N 1
ATOM 3397 C CA . CYS B 1 170 ? 9.938 11.805 -6.879 1 81 170 CYS B CA 1
ATOM 3398 C C . CYS B 1 170 ? 9.859 11.477 -8.367 1 81 170 CYS B C 1
ATOM 3400 O O . CYS B 1 170 ? 9.773 10.312 -8.75 1 81 170 CYS B O 1
ATOM 3402 N N . PHE B 1 171 ? 9.781 12.445 -9.164 1 76.38 171 PHE B N 1
ATOM 3403 C CA . PHE B 1 171 ? 9.391 12.211 -10.547 1 76.38 171 PHE B CA 1
ATOM 3404 C C . PHE B 1 171 ? 10.484 12.664 -11.508 1 76.38 171 PHE B C 1
ATOM 3406 O O . PHE B 1 171 ? 10.367 12.477 -12.719 1 76.38 171 PHE B O 1
ATOM 3413 N N . ARG B 1 172 ? 11.477 13.242 -10.891 1 76.06 172 ARG B N 1
ATOM 3414 C CA . ARG B 1 172 ? 12.633 13.523 -11.742 1 76.06 172 ARG B CA 1
ATOM 3415 C C . ARG B 1 172 ? 13.578 12.336 -11.789 1 76.06 172 ARG B C 1
ATOM 3417 O O . ARG B 1 172 ? 13.805 11.672 -10.773 1 76.06 172 ARG B O 1
ATOM 3424 N N . LYS B 1 173 ? 13.977 12.078 -13.016 1 74.19 173 LYS B N 1
ATOM 3425 C CA . LYS B 1 173 ? 14.898 10.953 -13.156 1 74.19 173 LYS B CA 1
ATOM 3426 C C . LYS B 1 173 ? 16.109 11.125 -12.242 1 74.19 173 LYS B C 1
ATOM 3428 O O . LYS B 1 173 ? 16.719 12.203 -12.195 1 74.19 173 LYS B O 1
ATOM 3433 N N . GLY B 1 174 ? 16.375 10.109 -11.5 1 73.94 174 GLY B N 1
ATOM 3434 C CA . GLY B 1 174 ? 17.562 10.125 -10.664 1 73.94 174 GLY B CA 1
ATOM 3435 C C . GLY B 1 174 ? 17.328 10.727 -9.289 1 73.94 174 GLY B C 1
ATOM 3436 O O . GLY B 1 174 ? 18.234 10.805 -8.469 1 73.94 174 GLY B O 1
ATOM 3437 N N . CYS B 1 175 ? 16.188 11.094 -9.016 1 73.81 175 CYS B N 1
ATOM 3438 C CA . CYS B 1 175 ? 15.875 11.797 -7.777 1 73.81 175 CYS B CA 1
ATOM 3439 C C . CYS B 1 175 ? 15.805 10.828 -6.605 1 73.81 175 CYS B C 1
ATOM 3441 O O . CYS B 1 175 ? 15.805 11.242 -5.445 1 73.81 175 CYS B O 1
ATOM 3443 N N . GLY B 1 176 ? 15.742 9.586 -7 1 81.25 176 GLY B N 1
ATOM 3444 C CA . GLY B 1 176 ? 15.578 8.641 -5.902 1 81.25 176 GLY B CA 1
ATOM 3445 C C . GLY B 1 176 ? 15.992 7.23 -6.258 1 81.25 176 GLY B C 1
ATOM 3446 O O . GLY B 1 176 ? 16.906 7.031 -7.066 1 81.25 176 GLY B O 1
ATOM 3447 N N . LEU B 1 177 ? 15.484 6.371 -5.438 1 74.5 177 LEU B N 1
ATOM 3448 C CA . LEU B 1 177 ? 15.766 4.953 -5.629 1 74.5 177 LEU B CA 1
ATOM 3449 C C . LEU B 1 177 ? 14.773 4.328 -6.609 1 74.5 177 LEU B C 1
ATOM 3451 O O . LEU B 1 177 ? 13.562 4.539 -6.496 1 74.5 177 LEU B O 1
ATOM 3455 N N . VAL B 1 178 ? 15.352 3.842 -7.734 1 65.12 178 VAL B N 1
ATOM 3456 C CA . VAL B 1 178 ? 14.5 3.205 -8.742 1 65.12 178 VAL B CA 1
ATOM 3457 C C . VAL B 1 178 ? 13.898 1.923 -8.172 1 65.12 178 VAL B C 1
ATOM 3459 O O . VAL B 1 178 ? 14.609 1.107 -7.578 1 65.12 178 VAL B O 1
ATOM 3462 N N . PRO B 1 179 ? 12.602 1.988 -8.25 1 60.47 179 PRO B N 1
ATOM 3463 C CA . PRO B 1 179 ? 12.039 0.695 -7.848 1 60.47 179 PRO B CA 1
ATOM 3464 C C . PRO B 1 179 ? 12.516 -0.454 -8.734 1 60.47 179 PRO B C 1
ATOM 3466 O O . PRO B 1 179 ? 12.898 -0.234 -9.891 1 60.47 179 PRO B O 1
ATOM 3469 N N . ASN B 1 180 ? 13.172 -1.531 -8.266 1 52.84 180 ASN B N 1
ATOM 3470 C CA . ASN B 1 180 ? 13.789 -2.572 -9.086 1 52.84 180 ASN B CA 1
ATOM 3471 C C . ASN B 1 180 ? 13.023 -2.779 -10.398 1 52.84 180 ASN B C 1
ATOM 3473 O O . ASN B 1 180 ? 13.633 -2.914 -11.461 1 52.84 180 ASN B O 1
ATOM 3477 N N . GLN B 1 181 ? 11.891 -3.41 -10.562 1 50.12 181 GLN B N 1
ATOM 3478 C CA . GLN B 1 181 ? 11.195 -3.592 -11.836 1 50.12 181 GLN B CA 1
ATOM 3479 C C . GLN B 1 181 ? 9.961 -2.703 -11.914 1 50.12 181 GLN B C 1
ATOM 3481 O O . GLN B 1 181 ? 9.102 -2.734 -11.023 1 50.12 181 GLN B O 1
ATOM 3486 N N . ARG B 1 182 ? 10.141 -1.514 -12.633 1 50.88 182 ARG B N 1
ATOM 3487 C CA . ARG B 1 182 ? 9.039 -0.579 -12.844 1 50.88 182 ARG B CA 1
ATOM 3488 C C . ARG B 1 182 ? 7.934 -1.214 -13.68 1 50.88 182 ARG B C 1
ATOM 3490 O O . ARG B 1 182 ? 8.211 -1.901 -14.664 1 50.88 182 ARG B O 1
ATOM 3497 N N . GLN B 1 183 ? 6.883 -1.446 -12.953 1 52.56 183 GLN B N 1
ATOM 3498 C CA . GLN B 1 183 ? 5.773 -1.791 -13.836 1 52.56 183 GLN B CA 1
ATOM 3499 C C . GLN B 1 183 ? 5.648 -0.791 -14.977 1 52.56 183 GLN B C 1
ATOM 3501 O O . GLN B 1 183 ? 6.016 0.377 -14.836 1 52.56 183 GLN B O 1
ATOM 3506 N N . GLY B 1 184 ? 5.605 -1.181 -16.203 1 50.38 184 GLY B N 1
ATOM 3507 C CA . GLY B 1 184 ? 5.457 -0.368 -17.406 1 50.38 184 GLY B CA 1
ATOM 3508 C C . GLY B 1 184 ? 4.664 0.904 -17.172 1 50.38 184 GLY B C 1
ATOM 3509 O O . GLY B 1 184 ? 3.66 0.892 -16.453 1 50.38 184 GLY B O 1
ATOM 3510 N N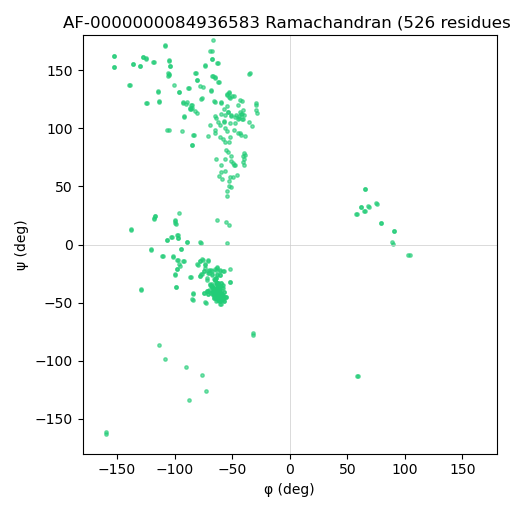 . GLY B 1 185 ? 5.277 2.076 -17.422 1 54.12 185 GLY B N 1
ATOM 3511 C CA . GLY B 1 185 ? 4.602 3.359 -17.547 1 54.12 185 GLY B CA 1
ATOM 3512 C C . GLY B 1 185 ? 4.77 4.238 -16.328 1 54.12 185 GLY B C 1
ATOM 3513 O O . GLY B 1 185 ? 4.277 5.371 -16.297 1 54.12 185 GLY B O 1
ATOM 3514 N N . MET B 1 186 ? 5.359 3.537 -15.289 1 61.03 186 MET B N 1
ATOM 3515 C CA . MET B 1 186 ? 5.48 4.434 -14.141 1 61.03 186 MET B CA 1
ATOM 3516 C C . MET B 1 186 ? 6.809 5.184 -14.18 1 61.03 186 MET B C 1
ATOM 3518 O O . MET B 1 186 ? 7.855 4.582 -14.422 1 61.03 186 MET B O 1
ATOM 3522 N N . ASN B 1 187 ? 6.734 6.457 -14.172 1 64.56 187 ASN B N 1
ATOM 3523 C CA . ASN B 1 187 ? 7.922 7.297 -14.266 1 64.56 187 ASN B CA 1
ATOM 3524 C C . ASN B 1 187 ? 8.352 7.82 -12.898 1 64.56 187 ASN B C 1
ATOM 3526 O O . ASN B 1 187 ? 9.211 8.695 -12.805 1 64.56 187 ASN B O 1
ATOM 3530 N N . HIS B 1 188 ? 7.883 7.18 -11.875 1 74.62 188 HIS B N 1
ATOM 3531 C CA . HIS B 1 188 ? 8.258 7.719 -10.57 1 74.62 188 HIS B CA 1
ATOM 3532 C C . HIS B 1 188 ? 9.344 6.875 -9.914 1 74.62 188 HIS B C 1
ATOM 3534 O O . HIS B 1 188 ? 9.586 5.738 -10.328 1 74.62 188 HIS B O 1
ATOM 3540 N N . GLU B 1 189 ? 10.125 7.594 -9.016 1 78.5 189 GLU B N 1
ATOM 3541 C CA . GLU B 1 189 ? 11.109 6.949 -8.141 1 78.5 189 GLU B CA 1
ATOM 3542 C C . GLU B 1 189 ? 10.766 7.172 -6.672 1 78.5 189 GLU B C 1
ATOM 3544 O O . GLU B 1 189 ? 10.008 8.086 -6.336 1 78.5 189 GLU B O 1
ATOM 3549 N N . VAL B 1 190 ? 11.289 6.27 -5.848 1 84.19 190 VAL B N 1
ATOM 3550 C CA . VAL B 1 190 ? 11.164 6.496 -4.414 1 84.19 190 VAL B CA 1
ATOM 3551 C C . VAL B 1 190 ? 12.164 7.562 -3.969 1 84.19 190 VAL B C 1
ATOM 3553 O O . VAL B 1 190 ? 13.375 7.402 -4.156 1 84.19 190 VAL B O 1
ATOM 3556 N N . ALA B 1 191 ? 11.742 8.555 -3.342 1 89.69 191 ALA B N 1
ATOM 3557 C CA . ALA B 1 191 ? 12.555 9.727 -3.025 1 89.69 191 ALA B CA 1
ATOM 3558 C C . ALA B 1 191 ? 13.648 9.367 -2.02 1 89.69 191 ALA B C 1
ATOM 3560 O O . ALA B 1 191 ? 13.445 8.539 -1.133 1 89.69 191 ALA B O 1
ATOM 3561 N N . ARG B 1 192 ? 14.766 9.992 -2.176 1 91.88 192 ARG B N 1
ATOM 3562 C CA . ARG B 1 192 ? 15.852 9.961 -1.203 1 91.88 192 ARG B CA 1
ATOM 3563 C C . ARG B 1 192 ? 15.938 11.281 -0.445 1 91.88 192 ARG B C 1
ATOM 3565 O O . ARG B 1 192 ? 15.719 12.352 -1.02 1 91.88 192 ARG B O 1
ATOM 3572 N N . PHE B 1 193 ? 16.328 11.156 0.895 1 94.25 193 PHE B N 1
ATOM 3573 C CA . PHE B 1 193 ? 16.438 12.359 1.71 1 94.25 193 PHE B CA 1
ATOM 3574 C C . PHE B 1 193 ? 17.828 12.469 2.332 1 94.25 193 PHE B C 1
ATOM 3576 O O . PHE B 1 193 ? 18.547 11.469 2.439 1 94.25 193 PHE B O 1
ATOM 3583 N N . ASP B 1 194 ? 18.141 13.688 2.715 1 93.62 194 ASP B N 1
ATOM 3584 C CA . ASP B 1 194 ? 19.438 13.93 3.338 1 93.62 194 ASP B CA 1
ATOM 3585 C C . ASP B 1 194 ? 19.438 13.477 4.797 1 93.62 194 ASP B C 1
ATOM 3587 O O . ASP B 1 194 ? 20.484 13.141 5.348 1 93.62 194 ASP B O 1
ATOM 3591 N N . SER B 1 195 ? 18.281 13.5 5.363 1 95.75 195 SER B N 1
ATOM 3592 C CA . SER B 1 195 ? 18.094 13.062 6.742 1 95.75 195 SER B CA 1
ATOM 3593 C C . SER B 1 195 ? 16.672 12.547 6.973 1 95.75 195 SER B C 1
ATOM 3595 O O . SER B 1 195 ? 15.773 12.812 6.18 1 95.75 195 SER B O 1
ATOM 3597 N N . VAL B 1 196 ? 16.547 11.805 8.055 1 97.25 196 VAL B N 1
ATOM 3598 C CA . VAL B 1 196 ? 15.211 11.352 8.422 1 97.25 196 VAL B CA 1
ATOM 3599 C C . VAL B 1 196 ? 14.32 12.547 8.742 1 97.25 196 VAL B C 1
ATOM 3601 O O . VAL B 1 196 ? 13.133 12.562 8.398 1 97.25 196 VAL B O 1
ATOM 3604 N N . GLN B 1 197 ? 14.867 13.562 9.297 1 97.38 197 GLN B N 1
ATOM 3605 C CA . GLN B 1 197 ? 14.125 14.789 9.594 1 97.38 197 GLN B CA 1
ATOM 3606 C C . GLN B 1 197 ? 13.594 15.43 8.32 1 97.38 197 GLN B C 1
ATOM 3608 O O . GLN B 1 197 ? 12.469 15.945 8.297 1 97.38 197 GLN B O 1
ATOM 3613 N N . ASP B 1 198 ? 14.414 15.391 7.316 1 97.12 198 ASP B N 1
ATOM 3614 C CA . ASP B 1 198 ? 13.961 15.922 6.035 1 97.12 198 ASP B CA 1
ATOM 3615 C C . ASP B 1 198 ? 12.773 15.125 5.496 1 97.12 198 ASP B C 1
ATOM 3617 O O . ASP B 1 198 ? 11.883 15.688 4.859 1 97.12 198 ASP B O 1
ATOM 3621 N N . SER B 1 199 ? 12.812 13.883 5.699 1 97.5 199 SER B N 1
ATOM 3622 C CA . SER B 1 199 ? 11.695 13.031 5.305 1 97.5 199 SER B CA 1
ATOM 3623 C C . SER B 1 199 ? 10.43 13.398 6.066 1 97.5 199 SER B C 1
ATOM 3625 O O . SER B 1 199 ? 9.344 13.477 5.48 1 97.5 199 SER B O 1
ATOM 3627 N N . VAL B 1 200 ? 10.586 13.664 7.328 1 98.56 200 VAL B N 1
ATOM 3628 C CA . VAL B 1 200 ? 9.453 14.07 8.156 1 98.56 200 VAL B CA 1
ATOM 3629 C C . VAL B 1 200 ? 8.898 15.398 7.664 1 98.56 200 VAL B C 1
ATOM 3631 O O . VAL B 1 200 ? 7.691 15.547 7.477 1 98.56 200 VAL B O 1
ATOM 3634 N N . ALA B 1 201 ? 9.805 16.297 7.422 1 98.31 201 ALA B N 1
ATOM 3635 C CA . ALA B 1 201 ? 9.398 17.625 6.961 1 98.31 201 ALA B CA 1
ATOM 3636 C C . ALA B 1 201 ? 8.648 17.531 5.637 1 98.31 201 ALA B C 1
ATOM 3638 O O . ALA B 1 201 ? 7.613 18.188 5.453 1 98.31 201 ALA B O 1
ATOM 3639 N N . SER B 1 202 ? 9.188 16.75 4.754 1 97.06 202 SER B N 1
ATOM 3640 C CA . SER B 1 202 ? 8.562 16.562 3.445 1 97.06 202 SER B CA 1
ATOM 3641 C C . SER B 1 202 ? 7.168 15.953 3.574 1 97.06 202 SER B C 1
ATOM 3643 O O . SER B 1 202 ? 6.238 16.359 2.877 1 97.06 202 SER B O 1
ATOM 3645 N N . TYR B 1 203 ? 7.066 14.992 4.43 1 98.31 203 TYR B N 1
ATOM 3646 C CA . TYR B 1 203 ? 5.793 14.336 4.699 1 98.31 203 TYR B CA 1
ATOM 3647 C C . TYR B 1 203 ? 4.766 15.328 5.23 1 98.31 203 TYR B C 1
ATOM 3649 O O . TYR B 1 203 ? 3.637 15.383 4.742 1 98.31 203 TYR B O 1
ATOM 3657 N N . LEU B 1 204 ? 5.129 16.094 6.156 1 98.75 204 LEU B N 1
ATOM 3658 C CA . LEU B 1 204 ? 4.215 17.078 6.75 1 98.75 204 LEU B CA 1
ATOM 3659 C C . LEU B 1 204 ? 3.814 18.125 5.727 1 98.75 204 LEU B C 1
ATOM 3661 O O . LEU B 1 204 ? 2.652 18.531 5.672 1 98.75 204 LEU B O 1
ATOM 3665 N N . ARG B 1 205 ? 4.77 18.562 4.957 1 97.5 205 ARG B N 1
ATOM 3666 C CA . ARG B 1 205 ? 4.449 19.516 3.893 1 97.5 205 ARG B CA 1
ATOM 3667 C C . ARG B 1 205 ? 3.445 18.922 2.912 1 97.5 205 ARG B C 1
ATOM 3669 O O . ARG B 1 205 ? 2.508 19.594 2.488 1 97.5 205 ARG B O 1
ATOM 3676 N N . ASN B 1 206 ? 3.674 17.672 2.582 1 96.12 206 ASN B N 1
ATOM 3677 C CA . ASN B 1 206 ? 2.756 17 1.682 1 96.12 206 ASN B CA 1
ATOM 3678 C C . ASN B 1 206 ? 1.326 17.016 2.217 1 96.12 206 ASN B C 1
ATOM 3680 O O . ASN B 1 206 ? 0.398 17.406 1.506 1 96.12 206 ASN B O 1
ATOM 3684 N N . LEU B 1 207 ? 1.117 16.656 3.473 1 98.38 207 LEU B N 1
ATOM 3685 C CA . LEU B 1 207 ? -0.211 16.625 4.074 1 98.38 207 LEU B CA 1
ATOM 3686 C C . LEU B 1 207 ? -0.816 18.031 4.129 1 98.38 207 LEU B C 1
ATOM 3688 O O . LEU B 1 207 ? -2.027 18.188 3.967 1 98.38 207 LEU B O 1
ATOM 3692 N N . ASN B 1 208 ? 0.028 19.016 4.227 1 98.62 208 ASN B N 1
ATOM 3693 C CA . ASN B 1 208 ? -0.454 20.359 4.457 1 98.62 208 ASN B CA 1
ATOM 3694 C C . ASN B 1 208 ? -0.614 21.125 3.146 1 98.62 208 ASN B C 1
ATOM 3696 O O . ASN B 1 208 ? -1.098 22.266 3.141 1 98.62 208 ASN B O 1
ATOM 3700 N N .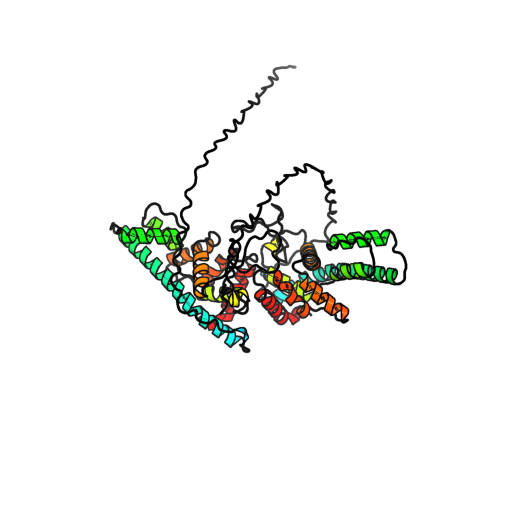 THR B 1 209 ? -0.236 20.531 1.979 1 97.56 209 THR B N 1
ATOM 3701 C CA . THR B 1 209 ? -0.274 21.297 0.743 1 97.56 209 THR B CA 1
ATOM 3702 C C . THR B 1 209 ? -1.021 20.547 -0.349 1 97.56 209 THR B C 1
ATOM 3704 O O . THR B 1 209 ? -1.815 21.125 -1.088 1 97.56 209 THR B O 1
ATOM 3707 N N . ASN B 1 210 ? -0.832 19.266 -0.419 1 94.88 210 ASN B N 1
ATOM 3708 C CA . ASN B 1 210 ? -1.317 18.453 -1.533 1 94.88 210 ASN B CA 1
ATOM 3709 C C . ASN B 1 210 ? -2.84 18.375 -1.543 1 94.88 210 ASN B C 1
ATOM 3711 O O . ASN B 1 210 ? -3.457 18.078 -0.518 1 94.88 210 ASN B O 1
ATOM 3715 N N . PRO B 1 211 ? -3.434 18.594 -2.691 1 93.31 211 PRO B N 1
ATOM 3716 C CA . PRO B 1 211 ? -4.895 18.547 -2.771 1 93.31 211 PRO B CA 1
ATOM 3717 C C . PRO B 1 211 ? -5.473 17.219 -2.318 1 93.31 211 PRO B C 1
ATOM 3719 O O . PRO B 1 211 ? -6.605 17.156 -1.84 1 93.31 211 PRO B O 1
ATOM 3722 N N . ALA B 1 212 ? -4.707 16.203 -2.355 1 91.5 212 ALA B N 1
ATOM 3723 C CA . ALA B 1 212 ? -5.156 14.867 -1.966 1 91.5 212 ALA B CA 1
ATOM 3724 C C . ALA B 1 212 ? -5.539 14.828 -0.49 1 91.5 212 ALA B C 1
ATOM 3726 O O . ALA B 1 212 ? -6.328 13.977 -0.071 1 91.5 212 ALA B O 1
ATOM 3727 N N . TYR B 1 213 ? -5.066 15.789 0.296 1 97.44 213 TYR B N 1
ATOM 3728 C CA . TYR B 1 213 ? -5.27 15.703 1.737 1 97.44 213 TYR B CA 1
ATOM 3729 C C . TYR B 1 213 ? -6.109 16.875 2.238 1 97.44 213 TYR B C 1
ATOM 3731 O O . TYR B 1 213 ? -6.004 17.266 3.402 1 97.44 213 TYR B O 1
ATOM 3739 N N . ARG B 1 214 ? -6.84 17.422 1.312 1 96.88 214 ARG B N 1
ATOM 3740 C CA . ARG B 1 214 ? -7.758 18.5 1.666 1 96.88 214 ARG B CA 1
ATOM 3741 C C . ARG B 1 214 ? -8.734 18.047 2.744 1 96.88 214 ARG B C 1
ATOM 3743 O O . ARG B 1 214 ? -9.039 18.797 3.672 1 96.88 214 ARG B O 1
ATOM 3750 N N . GLU B 1 215 ? -9.211 16.844 2.613 1 96.5 215 GLU B N 1
ATOM 3751 C CA . GLU B 1 215 ? -10.164 16.328 3.594 1 96.5 215 GLU B CA 1
ATOM 3752 C C . GLU B 1 215 ? -9.547 16.281 4.988 1 96.5 215 GLU B C 1
ATOM 3754 O O . GLU B 1 215 ? -10.203 16.609 5.98 1 96.5 215 GLU B O 1
ATOM 3759 N N . LEU B 1 216 ? -8.359 15.828 5.059 1 98.5 216 LEU B N 1
ATOM 3760 C CA . LEU B 1 216 ? -7.648 15.805 6.332 1 98.5 216 LEU B CA 1
ATOM 3761 C C . LEU B 1 216 ? -7.602 17.203 6.945 1 98.5 216 LEU B C 1
ATOM 3763 O O . LEU B 1 216 ? -7.906 17.375 8.133 1 98.5 216 LEU B O 1
ATOM 3767 N N . ARG B 1 217 ? -7.305 18.172 6.172 1 98.69 217 ARG B N 1
ATOM 3768 C CA . ARG B 1 217 ? -7.191 19.547 6.656 1 98.69 217 ARG B CA 1
ATOM 3769 C C . ARG B 1 217 ? -8.555 20.094 7.062 1 98.69 217 ARG B C 1
ATOM 3771 O O . ARG B 1 217 ? -8.656 20.859 8.023 1 98.69 217 ARG B O 1
ATOM 3778 N N . ASP B 1 218 ? -9.562 19.688 6.324 1 98.19 218 ASP B N 1
ATOM 3779 C CA . ASP B 1 218 ? -10.914 20.125 6.664 1 98.19 218 ASP B CA 1
ATOM 3780 C C . ASP B 1 218 ? -11.336 19.594 8.031 1 98.19 218 ASP B C 1
ATOM 3782 O O . ASP B 1 218 ? -11.906 20.328 8.836 1 98.19 218 ASP B O 1
ATOM 3786 N N . ILE B 1 219 ? -11.031 18.359 8.242 1 98.5 219 ILE B N 1
ATOM 3787 C CA . ILE B 1 219 ? -11.344 17.766 9.531 1 98.5 219 ILE B CA 1
ATOM 3788 C C . ILE B 1 219 ? -10.594 18.5 10.641 1 98.5 219 ILE B C 1
ATOM 3790 O O . ILE B 1 219 ? -11.188 18.859 11.656 1 98.5 219 ILE B O 1
ATOM 3794 N N . ARG B 1 220 ? -9.383 18.703 10.422 1 98.75 220 ARG B N 1
ATOM 3795 C CA . ARG B 1 220 ? -8.539 19.375 11.398 1 98.75 220 ARG B CA 1
ATOM 3796 C C . ARG B 1 220 ? -9.062 20.781 11.703 1 98.75 220 ARG B C 1
ATOM 3798 O O . ARG B 1 220 ? -9.141 21.172 12.867 1 98.75 220 ARG B O 1
ATOM 3805 N N . GLN B 1 221 ? -9.445 21.484 10.703 1 98.12 221 GLN B N 1
ATOM 3806 C CA . GLN B 1 221 ? -9.969 22.828 10.867 1 98.12 221 GLN B CA 1
ATOM 3807 C C . GLN B 1 221 ? -11.258 22.828 11.68 1 98.12 221 GLN B C 1
ATOM 3809 O O . GLN B 1 221 ? -11.453 23.688 12.547 1 98.12 221 GLN B O 1
ATOM 3814 N N . LYS B 1 222 ? -12.094 21.906 11.367 1 98.31 222 LYS B N 1
ATOM 3815 C CA . LYS B 1 222 ? -13.352 21.812 12.094 1 98.31 222 LYS B CA 1
ATOM 3816 C C . LYS B 1 222 ? -13.117 21.594 13.578 1 98.31 222 LYS B C 1
ATOM 3818 O O . LYS B 1 222 ? -13.789 22.188 14.422 1 98.31 222 LYS B O 1
ATOM 3823 N N . LEU B 1 223 ? -12.195 20.766 13.883 1 98.44 223 LEU B N 1
ATOM 3824 C CA . LEU B 1 223 ? -11.859 20.5 15.281 1 98.44 223 LEU B CA 1
ATOM 3825 C C . LEU B 1 223 ? -11.281 21.734 15.945 1 98.44 223 LEU B C 1
ATOM 3827 O O . LEU B 1 223 ? -11.648 22.078 17.078 1 98.44 223 LEU B O 1
ATOM 3831 N N . ARG B 1 224 ? -10.422 22.469 15.227 1 96.69 224 ARG B N 1
ATOM 3832 C CA . ARG B 1 224 ? -9.836 23.688 15.75 1 96.69 224 ARG B CA 1
ATOM 3833 C C . ARG B 1 224 ? -10.914 24.719 16.062 1 96.69 224 ARG B C 1
ATOM 3835 O O . ARG B 1 224 ? -10.891 25.359 17.109 1 96.69 224 ARG B O 1
ATOM 3842 N N . LEU B 1 225 ? -11.805 24.875 15.203 1 95.88 225 LEU B N 1
ATOM 3843 C CA . LEU B 1 225 ? -12.875 25.844 15.359 1 95.88 225 LEU B CA 1
ATOM 3844 C C . LEU B 1 225 ? -13.75 25.5 16.562 1 95.88 225 LEU B C 1
ATOM 3846 O O . LEU B 1 225 ? -14.328 26.391 17.188 1 95.88 225 LEU B O 1
ATOM 3850 N N . ALA B 1 226 ? -13.781 24.266 16.906 1 97.75 226 ALA B N 1
ATOM 3851 C CA . ALA B 1 226 ? -14.562 23.797 18.047 1 97.75 226 ALA B CA 1
ATOM 3852 C C . ALA B 1 226 ? -13.742 23.859 19.328 1 97.75 226 ALA B C 1
ATOM 3854 O O . ALA B 1 226 ? -14.195 23.406 20.391 1 97.75 226 ALA B O 1
ATOM 3855 N N . GLY B 1 227 ? -12.523 24.344 19.266 1 96.56 227 GLY B N 1
ATOM 3856 C CA . GLY B 1 227 ? -11.664 24.469 20.438 1 96.56 227 GLY B CA 1
ATOM 3857 C C . GLY B 1 227 ? -11.008 23.172 20.844 1 96.56 227 GLY B C 1
ATOM 3858 O O . GLY B 1 227 ? -10.57 23.031 21.984 1 96.56 227 GLY B O 1
ATOM 3859 N N . LYS B 1 228 ? -10.969 22.188 19.875 1 97.75 228 LYS B N 1
ATOM 3860 C CA . LYS B 1 228 ? -10.398 20.875 20.188 1 97.75 228 LYS B CA 1
ATOM 3861 C C . LYS B 1 228 ? -9.031 20.719 19.531 1 97.75 228 LYS B C 1
ATOM 3863 O O . LYS B 1 228 ? -8.766 21.297 18.469 1 97.75 228 LYS B O 1
ATOM 3868 N N . THR B 1 229 ? -8.203 20 20.203 1 96.88 229 THR B N 1
ATOM 3869 C CA . THR B 1 229 ? -6.934 19.609 19.609 1 96.88 229 THR B CA 1
ATOM 3870 C C . THR B 1 229 ? -7.098 18.328 18.781 1 96.88 229 THR B C 1
ATOM 3872 O O . THR B 1 229 ? -7.492 17.281 19.328 1 96.88 229 THR B O 1
ATOM 3875 N N . PRO B 1 230 ? -6.809 18.391 17.531 1 98 230 PRO B N 1
ATOM 3876 C CA . PRO B 1 230 ? -6.973 17.188 16.719 1 98 230 PRO B CA 1
ATOM 3877 C C . PRO B 1 230 ? -6.078 16.031 17.172 1 98 230 PRO B C 1
ATOM 3879 O O . PRO B 1 230 ? -4.91 16.25 17.5 1 98 230 PRO B O 1
ATOM 3882 N N . THR B 1 231 ? -6.625 14.797 17.156 1 98.06 231 THR B N 1
ATOM 3883 C CA . THR B 1 231 ? -5.879 13.594 17.5 1 98.06 231 THR B CA 1
ATOM 3884 C C . THR B 1 231 ? -5.613 12.75 16.25 1 98.06 231 THR B C 1
ATOM 3886 O O . THR B 1 231 ? -6.125 13.055 15.18 1 98.06 231 THR B O 1
ATOM 3889 N N . ALA B 1 232 ? -4.801 11.742 16.422 1 98.5 232 ALA B N 1
ATOM 3890 C CA . ALA B 1 232 ? -4.547 10.805 15.328 1 98.5 232 ALA B CA 1
ATOM 3891 C C . ALA B 1 232 ? -5.836 10.125 14.875 1 98.5 232 ALA B C 1
ATOM 3893 O O . ALA B 1 232 ? -6.094 10 13.672 1 98.5 232 ALA B O 1
ATOM 3894 N N . GLU B 1 233 ? -6.656 9.711 15.852 1 98.06 233 GLU B N 1
ATOM 3895 C CA . GLU B 1 233 ? -7.918 9.047 15.555 1 98.06 233 GLU B CA 1
ATOM 3896 C C . GLU B 1 233 ? -8.836 9.938 14.719 1 98.06 233 GLU B C 1
ATOM 3898 O O . GLU B 1 233 ? -9.57 9.453 13.859 1 98.06 233 GLU B O 1
ATOM 3903 N N . ASP B 1 234 ? -8.734 11.234 14.961 1 98.25 234 ASP B N 1
ATOM 3904 C CA . ASP B 1 234 ? -9.57 12.188 14.242 1 98.25 234 ASP B CA 1
ATOM 3905 C C . ASP B 1 234 ? -9.125 12.312 12.781 1 98.25 234 ASP B C 1
ATOM 3907 O O . ASP B 1 234 ? -9.953 12.43 11.883 1 98.25 234 ASP B O 1
ATOM 3911 N N . LEU B 1 235 ? -7.789 12.312 12.562 1 98.75 235 LEU B N 1
ATOM 3912 C CA . LEU B 1 235 ? -7.277 12.773 11.273 1 98.75 235 LEU B CA 1
ATOM 3913 C C . LEU B 1 235 ? -6.984 11.586 10.352 1 98.75 235 LEU B C 1
ATOM 3915 O O . LEU B 1 235 ? -6.977 11.734 9.125 1 98.75 235 LEU B O 1
ATOM 3919 N N . ILE B 1 236 ? -6.793 10.367 10.859 1 98.56 236 ILE B N 1
ATOM 3920 C CA . ILE B 1 236 ? -6.387 9.203 10.07 1 98.56 236 ILE B CA 1
ATOM 3921 C C . ILE B 1 236 ? -7.438 8.914 9.008 1 98.56 236 ILE B C 1
ATOM 3923 O O . ILE B 1 236 ? -7.102 8.57 7.867 1 98.56 236 ILE B O 1
ATOM 3927 N N . PRO B 1 237 ? -8.75 9.117 9.266 1 97.31 237 PRO B N 1
ATOM 3928 C CA . PRO B 1 237 ? -9.734 8.914 8.203 1 97.31 237 PRO B CA 1
ATOM 3929 C C . PRO B 1 237 ? -9.508 9.828 7 1 97.31 237 PRO B C 1
ATOM 3931 O O . PRO B 1 237 ? -9.914 9.5 5.883 1 97.31 237 PRO B O 1
ATOM 3934 N N . GLY B 1 238 ? -8.828 10.938 7.184 1 97.56 238 GLY B N 1
ATOM 3935 C CA . GLY B 1 238 ? -8.523 11.859 6.102 1 97.56 238 GLY B CA 1
ATOM 3936 C C . GLY B 1 238 ? -7.387 11.391 5.215 1 97.56 238 GLY B C 1
ATOM 3937 O O . GLY B 1 238 ? -7.059 12.039 4.223 1 97.56 238 GLY B O 1
ATOM 3938 N N . LEU B 1 239 ? -6.785 10.164 5.48 1 97.25 239 LEU B N 1
ATOM 3939 C CA . LEU B 1 239 ? -5.637 9.656 4.746 1 97.25 239 LEU B CA 1
ATOM 3940 C C . LEU B 1 239 ? -6.07 8.641 3.693 1 97.25 239 LEU B C 1
ATOM 3942 O O . LEU B 1 239 ? -5.258 7.848 3.215 1 97.25 239 LEU B O 1
ATOM 3946 N N . ILE B 1 240 ? -7.32 8.688 3.311 1 92.62 240 ILE B N 1
ATOM 3947 C CA . ILE B 1 240 ? -7.891 7.695 2.404 1 92.62 240 ILE B CA 1
ATOM 3948 C C . ILE B 1 240 ? -7.137 7.715 1.077 1 92.62 240 ILE B C 1
ATOM 3950 O O . ILE B 1 240 ? -7.004 6.68 0.418 1 92.62 240 ILE B O 1
ATOM 3954 N N . ARG B 1 241 ? -6.539 8.828 0.721 1 90.38 241 ARG B N 1
ATOM 3955 C CA . ARG B 1 241 ? -5.898 8.969 -0.582 1 90.38 241 ARG B CA 1
ATOM 3956 C C . ARG B 1 241 ? -4.398 8.719 -0.483 1 90.38 241 ARG B C 1
ATOM 3958 O O . ARG B 1 241 ? -3.68 8.805 -1.482 1 90.38 241 ARG B O 1
ATOM 3965 N N . TYR B 1 242 ? -3.971 8.336 0.651 1 92.88 242 TYR B N 1
ATOM 3966 C CA . TYR B 1 242 ? -2.541 8.125 0.835 1 92.88 242 TYR B CA 1
ATOM 3967 C C . TYR B 1 242 ? -2.098 6.812 0.2 1 92.88 242 TYR B C 1
ATOM 3969 O O . TYR B 1 242 ? -0.933 6.66 -0.177 1 92.88 242 TYR B O 1
ATOM 3977 N N . SER B 1 243 ? -3.021 5.891 0.074 1 90.31 243 SER B N 1
ATOM 3978 C CA . SER B 1 243 ? -2.748 4.555 -0.444 1 90.31 243 SER B CA 1
ATOM 3979 C C . SER B 1 243 ? -3.822 4.113 -1.433 1 90.31 243 SER B C 1
ATOM 3981 O O . SER B 1 243 ? -4.984 4.496 -1.304 1 90.31 243 SER B O 1
ATOM 3983 N N . GLU B 1 244 ? -3.443 3.203 -2.324 1 83.19 244 GLU B N 1
ATOM 3984 C CA . GLU B 1 244 ? -4.398 2.629 -3.266 1 83.19 244 GLU B CA 1
ATOM 3985 C C . GLU B 1 244 ? -5.379 1.699 -2.557 1 83.19 244 GLU B C 1
ATOM 3987 O O . GLU B 1 244 ? -6.438 1.37 -3.102 1 83.19 244 GLU B O 1
ATOM 3992 N N . ARG B 1 245 ? -5.035 1.354 -1.344 1 89.5 245 ARG B N 1
ATOM 3993 C CA . ARG B 1 245 ? -5.902 0.476 -0.564 1 89.5 245 ARG B CA 1
ATOM 3994 C C . ARG B 1 245 ? -7.062 1.256 0.047 1 89.5 245 ARG B C 1
ATOM 3996 O O . ARG B 1 245 ? -8.039 0.664 0.518 1 89.5 245 ARG B O 1
ATOM 4003 N N . LYS B 1 246 ? -6.992 2.578 0.139 1 90.69 246 LYS B N 1
ATOM 4004 C CA . LYS B 1 246 ? -8.055 3.48 0.577 1 90.69 246 LYS B CA 1
ATOM 4005 C C . LYS B 1 246 ? -8.508 3.145 1.994 1 90.69 246 LYS B C 1
ATOM 4007 O O . LYS B 1 246 ? -7.719 3.213 2.938 1 90.69 246 LYS B O 1
ATOM 4012 N N . GLU B 1 247 ? -9.711 2.686 2.141 1 92.44 247 GLU B N 1
ATOM 4013 C CA . GLU B 1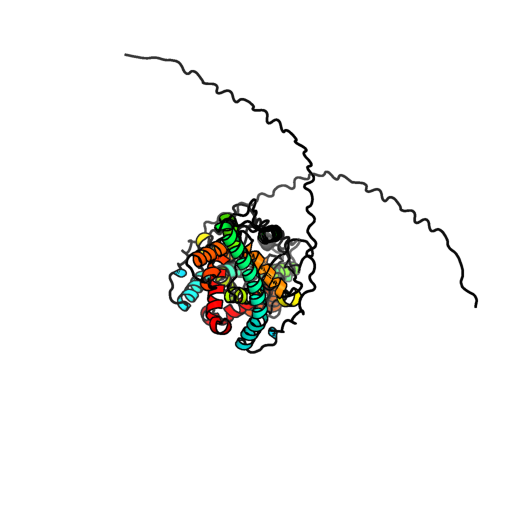 247 ? -10.266 2.441 3.467 1 92.44 247 GLU B CA 1
ATOM 4014 C C . GLU B 1 247 ? -9.477 1.373 4.211 1 92.44 247 GLU B C 1
ATOM 4016 O O . GLU B 1 247 ? -9.32 1.446 5.434 1 92.44 247 GLU B O 1
ATOM 4021 N N . ALA B 1 248 ? -9.023 0.365 3.479 1 92.31 248 ALA B N 1
ATOM 4022 C CA . ALA B 1 248 ? -8.242 -0.69 4.113 1 92.31 248 ALA B CA 1
ATOM 4023 C C . ALA B 1 248 ? -6.965 -0.129 4.738 1 92.31 248 ALA B C 1
ATOM 4025 O O . ALA B 1 248 ? -6.523 -0.595 5.789 1 92.31 248 ALA B O 1
ATOM 4026 N N . TYR B 1 249 ? -6.43 0.837 4.055 1 94.5 249 TYR B N 1
ATOM 4027 C CA . TYR B 1 249 ? -5.25 1.502 4.594 1 94.5 249 TYR B CA 1
ATOM 4028 C C . TYR B 1 249 ? -5.59 2.26 5.871 1 94.5 249 TYR B C 1
ATOM 4030 O O . TYR B 1 249 ? -4.871 2.158 6.871 1 94.5 249 TYR B O 1
ATOM 4038 N N . VAL B 1 250 ? -6.668 2.996 5.867 1 96.56 250 VAL B N 1
ATOM 4039 C CA . VAL B 1 250 ? -7.121 3.768 7.02 1 96.56 250 VAL B CA 1
ATOM 4040 C C . VAL B 1 250 ? -7.371 2.834 8.203 1 96.56 250 VAL B C 1
ATOM 4042 O O . VAL B 1 250 ? -6.891 3.084 9.312 1 96.56 250 VAL B O 1
ATOM 4045 N N . ASP B 1 251 ? -8.008 1.738 7.934 1 94.44 251 ASP B N 1
ATOM 4046 C CA . ASP B 1 251 ? -8.328 0.78 8.984 1 94.44 251 ASP B CA 1
ATOM 4047 C C . ASP B 1 251 ? -7.055 0.173 9.578 1 94.44 251 ASP B C 1
ATOM 4049 O O . ASP B 1 251 ? -6.969 -0.043 10.789 1 94.44 251 ASP B O 1
ATOM 4053 N N . GLU B 1 252 ? -6.184 -0.09 8.695 1 94.75 252 GLU B N 1
ATOM 4054 C CA . GLU B 1 252 ? -4.91 -0.635 9.156 1 94.75 252 GLU B CA 1
ATOM 4055 C C . GLU B 1 252 ? -4.191 0.348 10.078 1 94.75 252 GLU B C 1
ATOM 4057 O O . GLU B 1 252 ? -3.664 -0.041 11.125 1 94.75 252 GLU B O 1
ATOM 4062 N N . LEU B 1 253 ? -4.164 1.578 9.75 1 97.69 253 LEU B N 1
ATOM 4063 C CA . LEU B 1 253 ? -3.506 2.584 10.578 1 97.69 253 LEU B CA 1
ATOM 4064 C C . LEU B 1 253 ? -4.199 2.709 11.938 1 97.69 253 LEU B C 1
ATOM 4066 O O . LEU B 1 253 ? -3.533 2.818 12.969 1 97.69 253 LEU B O 1
ATOM 4070 N N . LEU B 1 254 ? -5.5 2.74 11.883 1 97.06 254 LEU B N 1
ATOM 4071 C CA . LEU B 1 254 ? -6.242 2.846 13.133 1 97.06 254 LEU B CA 1
ATOM 4072 C C . LEU B 1 254 ? -5.984 1.633 14.023 1 97.06 254 LEU B C 1
ATOM 4074 O O . LEU B 1 254 ? -5.844 1.769 15.242 1 97.06 254 LEU B O 1
ATOM 4078 N N . SER B 1 255 ? -5.902 0.477 13.414 1 94.5 255 SER B N 1
ATOM 4079 C CA . SER B 1 255 ? -5.578 -0.727 14.172 1 94.5 255 SER B CA 1
ATOM 4080 C C . SER B 1 255 ? -4.184 -0.634 14.789 1 94.5 255 SER B C 1
ATOM 4082 O O . SER B 1 255 ? -3.994 -0.968 15.961 1 94.5 255 SER B O 1
ATOM 4084 N N . MET B 1 256 ? -3.256 -0.168 13.992 1 96.12 256 MET B N 1
ATOM 4085 C CA . MET B 1 256 ? -1.891 -0.025 14.492 1 96.12 256 MET B CA 1
ATOM 4086 C C . MET B 1 256 ? -1.823 1.008 15.609 1 96.12 256 MET B C 1
ATOM 4088 O O . MET B 1 256 ? -1.097 0.823 16.594 1 96.12 256 MET B O 1
ATOM 4092 N N . LEU B 1 257 ? -2.547 2.049 15.453 1 97.56 257 LEU B N 1
ATOM 4093 C CA . LEU B 1 257 ? -2.613 3.076 16.484 1 97.56 257 LEU B CA 1
ATOM 4094 C C . LEU B 1 257 ? -3.113 2.492 17.797 1 97.56 257 LEU B C 1
ATOM 4096 O O . LEU B 1 257 ? -2.494 2.689 18.844 1 97.56 257 LEU B O 1
ATOM 4100 N N . ASN B 1 258 ? -4.152 1.75 17.734 1 96.12 258 ASN B N 1
ATOM 4101 C CA . ASN B 1 258 ? -4.773 1.164 18.922 1 96.12 258 ASN B CA 1
ATOM 4102 C C . ASN B 1 258 ? -3.859 0.134 19.578 1 96.12 258 ASN B C 1
ATOM 4104 O O . ASN B 1 258 ? -3.758 0.083 20.797 1 96.12 258 ASN B O 1
ATOM 4108 N N . GLN B 1 259 ? -3.154 -0.625 18.812 1 94.38 259 GLN B N 1
ATOM 4109 C CA . GLN B 1 259 ? -2.307 -1.7 19.312 1 94.38 259 GLN B CA 1
ATOM 4110 C C . GLN B 1 259 ? -1.036 -1.146 19.953 1 94.38 259 GLN B C 1
ATOM 4112 O O . GLN B 1 259 ? -0.374 -1.837 20.734 1 94.38 259 GLN B O 1
ATOM 4117 N N . ASN B 1 260 ? -0.721 0.06 19.531 1 96.56 260 ASN B N 1
ATOM 4118 C CA . ASN B 1 260 ? 0.576 0.567 19.969 1 96.56 260 ASN B CA 1
ATOM 4119 C C . ASN B 1 260 ? 0.428 1.812 20.844 1 96.56 260 ASN B C 1
ATOM 4121 O O . ASN B 1 260 ? 1.354 2.619 20.938 1 96.56 260 ASN B O 1
ATOM 4125 N N . GLN B 1 261 ? -0.642 2.004 21.469 1 93.88 261 GLN B N 1
ATOM 4126 C CA . GLN B 1 261 ? -0.937 3.178 22.297 1 93.88 261 GLN B CA 1
ATOM 4127 C C . GLN B 1 261 ? 0.091 3.348 23.406 1 93.88 261 GLN B C 1
ATOM 4129 O O . GLN B 1 261 ? 0.447 4.473 23.766 1 93.88 261 GLN B O 1
ATOM 4134 N N . SER B 1 262 ? 0.576 2.248 23.938 1 90.44 262 SER B N 1
ATOM 4135 C CA . SER B 1 262 ? 1.492 2.301 25.062 1 90.44 262 SER B CA 1
ATOM 4136 C C . SER B 1 262 ? 2.809 2.967 24.688 1 90.44 262 SER B C 1
ATOM 4138 O O . SER B 1 262 ? 3.523 3.484 25.547 1 90.44 262 SER B O 1
ATOM 4140 N N . PHE B 1 263 ? 3.117 2.996 23.375 1 91.88 263 PHE B N 1
ATOM 4141 C CA . PHE B 1 263 ? 4.371 3.58 22.906 1 91.88 263 PHE B CA 1
ATOM 4142 C C . PHE B 1 263 ? 4.164 5.027 22.469 1 91.88 263 PHE B C 1
ATOM 4144 O O . PHE B 1 263 ? 5.133 5.766 22.281 1 91.88 263 PHE B O 1
ATOM 4151 N N . LEU B 1 264 ? 2.934 5.367 22.266 1 89 264 LEU B N 1
ATOM 4152 C CA . LEU B 1 264 ? 2.646 6.629 21.594 1 89 264 LEU B CA 1
ATOM 4153 C C . LEU B 1 264 ? 2.314 7.723 22.609 1 89 264 LEU B C 1
ATOM 4155 O O . LEU B 1 264 ? 2.238 8.898 22.25 1 89 264 LEU B O 1
ATOM 4159 N N . LEU B 1 265 ? 2.072 7.359 23.844 1 72.81 265 LEU B N 1
ATOM 4160 C CA . LEU B 1 265 ? 1.791 8.32 24.922 1 72.81 265 LEU B CA 1
ATOM 4161 C C . LEU B 1 265 ? 3.082 8.883 25.484 1 72.81 265 LEU B C 1
ATOM 4163 O O . LEU B 1 265 ? 4.109 8.203 25.516 1 72.81 265 LEU B O 1
#

pLDDT: mean 81.05, std 27.52, range [16.78, 98.88]

Organism: Ferrimonas balearica (strain DSM 9799 / CCM 4581 / KCTC 23876 / PAT) (NCBI:txid550540)

Solvent-accessible surface area (backbone atoms only — not comparable to full-atom values): 30790 Å² total; per-residue (Å²): 134,87,82,89,79,80,88,72,83,76,81,75,78,77,79,76,78,79,77,78,76,76,76,78,77,71,81,72,73,76,69,78,73,71,73,76,71,73,73,72,75,64,85,72,70,85,74,74,77,76,77,71,47,77,75,49,84,48,66,70,59,31,54,46,51,50,47,62,67,46,45,62,45,49,51,49,50,33,48,53,32,46,51,51,34,50,51,52,52,51,51,32,51,36,44,72,68,72,38,84,76,51,71,68,53,50,51,51,48,51,51,51,29,56,76,42,68,45,91,74,92,61,92,43,56,64,54,47,51,57,49,46,49,33,43,54,66,68,40,59,56,40,55,49,48,47,28,32,61,42,10,42,58,54,62,13,65,48,27,69,75,21,23,26,38,68,75,50,68,28,65,52,89,82,50,34,48,68,60,87,71,64,62,87,88,60,70,60,20,39,30,50,43,92,31,59,55,52,29,49,47,52,50,53,47,43,54,32,45,40,75,68,22,46,59,25,34,50,52,45,44,53,33,46,76,70,76,42,81,66,44,37,83,69,41,45,70,29,43,35,69,76,43,96,42,21,61,22,46,33,51,49,50,52,49,51,45,66,77,42,44,88,68,62,107,129,87,72,86,69,84,85,84,81,73,83,73,77,75,76,75,75,78,75,76,75,74,75,77,79,71,84,73,76,74,70,78,74,71,74,75,72,74,71,70,75,65,82,70,72,83,76,74,77,77,75,70,46,76,75,48,86,48,68,66,58,32,52,47,51,50,47,61,66,48,45,62,47,49,51,51,51,33,49,54,32,45,52,51,33,50,50,51,50,52,52,32,51,35,44,73,69,73,39,83,77,52,71,68,54,49,52,52,49,52,51,50,30,56,75,42,70,45,90,72,94,63,91,41,54,64,55,48,52,56,49,46,48,33,43,53,66,69,41,59,56,40,55,52,48,49,29,32,62,41,10,42,57,55,63,12,64,48,28,69,75,21,24,26,41,68,74,48,70,28,66,53,90,81,50,34,48,69,61,88,73,64,61,88,89,60,70,61,20,39,30,50,42,95,31,59,52,51,30,49,48,52,50,53,49,44,54,34,46,40,77,68,23,47,60,26,34,51,52,45,42,54,32,46,77,69,75,42,79,66,45,37,84,69,41,45,71,29,44,35,68,77,44,96,42,22,60,22,46,33,52,49,49,53,50,51,45,66,77,42,45,86,67,61,108